Protein AF-0000000072504900 (afdb_homodimer)

Solvent-accessible surface area (backbone atoms only — not comparable to full-atom values): 38610 Å² total; per-residue (Å²): 131,76,78,66,96,76,49,62,53,54,71,61,48,70,47,67,57,83,75,46,72,56,57,65,60,51,54,52,48,52,53,46,45,54,50,41,50,53,52,52,51,51,34,51,51,48,50,54,35,51,73,72,65,48,88,69,55,71,67,52,52,57,51,36,75,34,42,69,60,53,48,52,48,42,51,49,48,53,49,50,49,54,50,49,52,52,51,50,53,51,47,51,50,49,50,51,53,27,38,68,48,37,58,59,51,51,45,50,50,38,17,48,51,42,13,50,42,50,44,50,34,51,51,46,57,52,43,66,37,67,73,46,39,49,25,25,51,69,38,36,80,47,25,50,64,43,59,65,68,58,52,50,54,57,54,68,47,43,51,37,54,54,68,78,62,72,76,32,45,35,59,66,56,46,49,52,53,27,43,55,18,15,47,46,47,38,31,22,75,65,45,29,87,49,69,65,37,80,90,80,55,42,24,9,36,56,52,36,51,52,51,49,48,60,67,69,22,50,46,50,65,79,37,68,55,75,61,76,72,74,82,78,70,80,81,69,74,70,72,72,70,82,69,65,87,74,79,76,86,81,85,81,85,77,75,88,77,70,82,77,86,78,82,81,88,81,88,80,85,77,83,90,82,88,79,92,77,92,79,86,91,82,84,64,98,76,81,88,91,79,93,78,88,79,85,82,85,87,87,82,78,85,80,86,80,78,87,85,88,82,77,93,72,94,72,137,130,77,73,62,102,74,47,63,52,52,70,60,48,68,45,68,58,82,76,45,71,55,57,65,60,51,53,52,47,51,53,47,47,53,51,42,50,53,51,52,51,52,33,51,50,47,50,52,34,51,76,72,64,47,88,69,54,71,69,53,52,58,52,36,74,35,41,69,60,53,48,53,48,41,52,48,48,51,49,50,51,54,50,50,50,53,51,48,52,51,48,51,51,49,49,52,53,28,39,70,49,37,58,59,52,51,45,51,51,37,17,49,52,42,14,51,42,49,44,51,34,52,50,44,57,51,42,67,36,68,73,46,39,49,24,26,51,71,37,37,83,46,23,51,64,43,59,64,68,57,52,51,54,57,55,67,47,42,50,38,55,52,67,78,61,73,75,34,45,35,59,66,56,46,50,51,52,28,43,55,19,16,47,46,47,38,32,23,77,66,45,28,88,49,70,65,37,80,90,80,55,43,24,9,36,55,51,36,51,52,50,48,48,60,66,71,24,51,47,50,64,79,36,68,54,74,62,76,72,74,82,78,69,80,81,72,77,73,75,78,75,81,62,85,87,81,85,90,84,86,86,89,82,89,91,85,86,69,89,84,84,91,80,86,85,87,82,87,86,82,92,84,90,89,76,94,74,90,85,84,91,83,85,63,98,76,87,89,94,80,92,78,90,79,88,81,83,81,76,86,74,88,83,86,82,80,85,82,82,73,85,75,82,82,81,126

Organism: Oesophagostomum dentatum (NCBI:txid61180)

Secondary structure (DSSP, 8-state):
----TT-HHHHHH--HHHH-TTHHHHHHHHHHHHHHHHHHHHHHHHHHHHHTTPPPPHHHHHHHTTHHHHHHHHHHHHHHHHHHHHHHHHHHHHHHHHHHHHHHHHHHHHHHHHHHHHHHHHHHHHHTSHHHHHHHHHT-TTPPP--HHHHHHHHHTHHHHS---TT---HHHHHHHHHHHHHHHHHHHTT-SSEEETTTTEEHHHHHHHHHHHHTSGGGGGS-----SSS-S-----------------------------------------------------------------------------------/----TT-HHHHHH--HHHH-TTHHHHHHHHHHHHHHHHHHHHHHHHHHHHHTTPPPPHHHHHHHTTHHHHHHHHHHHHHHHHHHHHHHHHHHHHHHHHHHHHHHHHHHHHHHHHHHHHHHHHHHHHHTSHHHHHHHHHT-TTPPP--HHHHHHHHHTHHHHS---TT---HHHHHHHHHHHHHHHHHHHTT-SSEEETTTTEEHHHHHHHHHHHHHSGGGTTS-----SSS-S-----------------------------------------------------------------------------------

Sequence (632 aa):
MKAAPGFLLGSLVESELLLNPYSGIETQLEKKESYMQSRVDKLHQYNEQAEAGVALTKSQDEARNKLDEVIKHQEYVKHLITMIHRDHLAYDKALKAADSILGSKLNAMKSKAISQSNVYSEILKQLAEPSSLQSFISGTNGAAKMNENELHAVLRLRWAFDPSSEGFSSLAELETRSAEAADVVTAILSEASTVVDKETGLQGKDVFALLESIKKSQFFMGGGFSCSSKSEESCTSTTADSANATESPVLSTVEESDRSYAEKPDSGPAIVNDSVDLSDHEELKSMGTTVGTDEVPSEKPTSASAPVTASESTDGMKAAPGFLLGSLVESELLLNPYSGIETQLEKKESYMQSRVDKLHQYNEQAEAGVALTKSQDEARNKLDEVIKHQEYVKHLITMIHRDHLAYDKALKAADSILGSKLNAMKSKAISQSNVYSEILKQLAEPSSLQSFISGTNGAAKMNENELHAVLRLRWAFDPSSEGFSSLAELETRSAEAADVVTAILSEASTVVDKETGLQGKDVFALLESIKKSQFFMGGGFSCSSKSEESCTSTTADSANATESPVLSTVEESDRSYAEKPDSGPAIVNDSVDLSDHEELKSMGTTVGTDEVPSEKPTSASAPVTASESTDG

InterPro domains:
  IPR041637 Caprin-1 dimerization domain [PF18293] (120-220)

Nearest PDB structures (foldseek):
  8k9c-assembly1_A  TM=7.870E-01  e=5.301E-05  Homo sapiens
  8k9c-assembly1_B  TM=6.295E-01  e=1.016E-05  Homo sapiens
  8k9c-assembly1_B  TM=6.312E-01  e=1.142E-05  Homo sapiens
  8k9c-assembly1_A  TM=7.644E-01  e=5.143E-05  Homo sapiens

Structure (mmCIF, N/CA/C/O backbone):
data_AF-0000000072504900-model_v1
#
loop_
_ent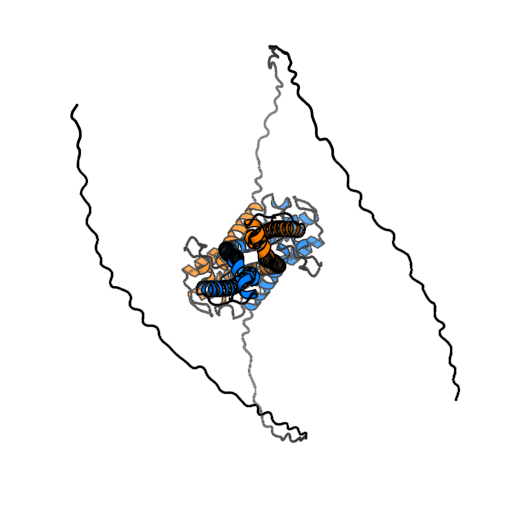ity.id
_entity.type
_entity.pdbx_description
1 polymer 'Caprin-1 dimerization domain-containing protein'
#
loop_
_atom_site.group_PDB
_atom_site.id
_atom_site.type_symbol
_atom_site.label_atom_id
_atom_site.label_alt_id
_atom_site.label_comp_id
_atom_site.label_asym_id
_atom_site.label_entity_id
_atom_site.label_seq_id
_atom_site.pdbx_PDB_ins_code
_atom_site.Cartn_x
_atom_site.Cartn_y
_atom_site.Cartn_z
_atom_site.occupancy
_atom_site.B_iso_or_equiv
_atom_site.auth_seq_id
_atom_site.auth_comp_id
_atom_site.auth_asym_id
_atom_site.auth_atom_id
_atom_site.pdbx_PDB_model_num
ATOM 1 N N . MET A 1 1 ? 12.07 -16.859 4.188 1 22.59 1 MET A N 1
ATOM 2 C CA . MET A 1 1 ? 12.805 -15.719 3.664 1 22.59 1 MET A CA 1
ATOM 3 C C . MET A 1 1 ? 12.195 -14.406 4.172 1 22.59 1 MET A C 1
ATOM 5 O O . MET A 1 1 ? 11.031 -14.117 3.904 1 22.59 1 MET A O 1
ATOM 9 N N . LYS A 1 2 ? 12.625 -13.953 5.266 1 34.81 2 LYS A N 1
ATOM 10 C CA . LYS A 1 2 ? 12.234 -12.719 5.949 1 34.81 2 LYS A CA 1
ATOM 11 C C . LYS A 1 2 ? 12.242 -11.531 4.988 1 34.81 2 LYS A C 1
ATOM 13 O O . LYS A 1 2 ? 13.062 -11.469 4.074 1 34.81 2 LYS A O 1
ATOM 18 N N . ALA A 1 3 ? 11.102 -10.992 4.77 1 39.75 3 ALA A N 1
ATOM 19 C CA . ALA A 1 3 ? 11.016 -9.789 3.945 1 39.75 3 ALA A CA 1
ATOM 20 C C . ALA A 1 3 ? 12.219 -8.883 4.176 1 39.75 3 ALA A C 1
ATOM 22 O O . ALA A 1 3 ? 12.648 -8.695 5.312 1 39.75 3 ALA A O 1
ATOM 23 N N . ALA A 1 4 ? 13.133 -8.695 3.219 1 42.75 4 ALA A N 1
ATOM 24 C CA . ALA A 1 4 ? 14.297 -7.82 3.301 1 42.75 4 ALA A CA 1
ATOM 25 C C . ALA A 1 4 ? 13.953 -6.523 4.027 1 42.75 4 ALA A C 1
ATOM 27 O O . ALA A 1 4 ? 12.844 -6.004 3.895 1 42.75 4 ALA A O 1
ATOM 28 N N . PRO A 1 5 ? 14.664 -6.031 4.867 1 47.31 5 PRO A N 1
ATOM 29 C CA . PRO A 1 5 ? 14.703 -4.719 5.52 1 47.31 5 PRO A CA 1
ATOM 30 C C . PRO A 1 5 ? 14.703 -3.564 4.523 1 47.31 5 PRO A C 1
ATOM 32 O O . PRO A 1 5 ? 15.562 -3.502 3.641 1 47.31 5 PRO A O 1
ATOM 35 N N . GLY A 1 6 ? 13.492 -3.271 3.719 1 61.22 6 GLY A N 1
ATOM 36 C CA . GLY A 1 6 ? 13.422 -2.072 2.9 1 61.22 6 GLY A CA 1
ATOM 37 C C . GLY A 1 6 ? 12.227 -2.062 1.962 1 61.22 6 GLY A C 1
ATOM 38 O O . GLY A 1 6 ? 12.016 -1.093 1.231 1 61.22 6 GLY A O 1
ATOM 39 N N . PHE A 1 7 ? 11.562 -3.156 1.865 1 81.94 7 PHE A N 1
ATOM 40 C CA . PHE A 1 7 ? 10.453 -3.225 0.918 1 81.94 7 PHE A CA 1
ATOM 41 C C . PHE A 1 7 ? 9.188 -2.635 1.524 1 81.94 7 PHE A C 1
ATOM 43 O O . PHE A 1 7 ? 8.547 -3.262 2.369 1 81.94 7 PHE A O 1
ATOM 50 N N . LEU A 1 8 ? 8.906 -1.409 1.202 1 90.56 8 LEU A N 1
ATOM 51 C CA . LEU A 1 8 ? 7.75 -0.69 1.72 1 90.56 8 LEU A CA 1
ATOM 52 C C . LEU A 1 8 ? 6.477 -1.509 1.538 1 90.56 8 LEU A C 1
ATOM 54 O O . LEU A 1 8 ? 5.637 -1.568 2.439 1 90.56 8 LEU A O 1
ATOM 58 N N . LEU A 1 9 ? 6.355 -2.162 0.43 1 92.19 9 LEU A N 1
ATOM 59 C CA . LEU A 1 9 ? 5.164 -2.955 0.153 1 92.19 9 LEU A CA 1
ATOM 60 C C . LEU A 1 9 ? 5.055 -4.129 1.12 1 92.19 9 LEU A C 1
ATOM 62 O O . LEU A 1 9 ? 3.959 -4.469 1.57 1 92.19 9 LEU A O 1
ATOM 66 N N . GLY A 1 10 ? 6.148 -4.785 1.406 1 91.31 10 GLY A N 1
ATOM 67 C CA . GLY A 1 10 ? 6.164 -5.875 2.369 1 91.31 10 GLY A CA 1
ATOM 68 C C . GLY A 1 10 ? 5.676 -5.465 3.744 1 91.31 10 GLY A C 1
ATOM 69 O O . GLY A 1 10 ? 4.941 -6.207 4.398 1 91.31 10 GLY A O 1
ATOM 70 N N . SER A 1 11 ? 6.043 -4.234 4.109 1 90.44 11 SER A N 1
ATOM 71 C CA . SER A 1 11 ? 5.633 -3.719 5.414 1 90.44 11 SER A CA 1
ATOM 72 C C . SER A 1 11 ? 4.148 -3.363 5.426 1 90.44 11 SER A C 1
ATOM 74 O O . SER A 1 11 ? 3.504 -3.41 6.477 1 90.44 11 SER A O 1
ATOM 76 N N . LEU A 1 12 ? 3.643 -3.027 4.316 1 91.88 12 LEU A N 1
ATOM 77 C CA . LEU A 1 12 ? 2.244 -2.625 4.223 1 91.88 12 LEU A CA 1
ATOM 78 C C . LEU A 1 12 ? 1.329 -3.844 4.176 1 91.88 12 LEU A C 1
ATOM 80 O O . LEU A 1 12 ? 0.267 -3.852 4.801 1 91.88 12 LEU A O 1
ATOM 84 N N . VAL A 1 13 ? 1.723 -4.891 3.498 1 91.06 13 VAL A N 1
ATOM 85 C CA . VAL A 1 13 ? 0.833 -6.027 3.295 1 91.06 13 VAL A CA 1
ATOM 86 C C . VAL A 1 13 ? 1.085 -7.078 4.375 1 91.06 13 VAL A C 1
ATOM 88 O O . VAL A 1 13 ? 0.158 -7.77 4.805 1 91.06 13 VAL A O 1
ATOM 91 N N . GLU A 1 14 ? 2.322 -7.273 4.828 1 88.31 14 GLU A N 1
ATOM 92 C CA . GLU A 1 14 ? 2.703 -8.172 5.918 1 88.31 14 GLU A CA 1
ATOM 93 C C . GLU A 1 14 ? 2.223 -9.594 5.652 1 88.31 14 GLU A C 1
ATOM 95 O O . GLU A 1 14 ? 1.579 -10.211 6.504 1 88.31 14 GLU A O 1
ATOM 100 N N . SER A 1 15 ? 2.365 -10.133 4.5 1 91.69 15 SER A N 1
ATOM 101 C CA . SER A 1 15 ? 1.992 -11.492 4.105 1 91.69 15 SER A CA 1
ATOM 102 C C . SER A 1 15 ? 3.074 -12.133 3.244 1 91.69 15 SER A C 1
ATOM 104 O O . SER A 1 15 ? 3.373 -11.648 2.15 1 91.69 15 SER A O 1
ATOM 106 N N . GLU A 1 16 ? 3.465 -13.234 3.703 1 91.31 16 GLU A N 1
ATOM 107 C CA . GLU A 1 16 ? 4.488 -13.961 2.955 1 91.31 16 GLU A CA 1
ATOM 108 C C . GLU A 1 16 ? 3.926 -14.531 1.657 1 91.31 16 GLU A C 1
ATOM 110 O O . GLU A 1 16 ? 4.625 -14.594 0.645 1 91.31 16 GLU A O 1
ATOM 115 N N . LEU A 1 17 ? 2.74 -14.984 1.707 1 95.12 17 LEU A N 1
ATOM 116 C CA . LEU A 1 17 ? 2.094 -15.57 0.537 1 95.12 17 LEU A CA 1
ATOM 117 C C . LEU A 1 17 ? 1.984 -14.555 -0.591 1 95.12 17 LEU A C 1
ATOM 119 O O . LEU A 1 17 ? 2.174 -14.891 -1.762 1 95.12 17 LEU A O 1
ATOM 123 N N . LEU A 1 18 ? 1.702 -13.305 -0.212 1 95.31 18 LEU A N 1
ATOM 124 C CA . LEU A 1 18 ? 1.556 -12.266 -1.221 1 95.31 18 LEU A CA 1
ATOM 125 C C . LEU A 1 18 ? 2.906 -11.906 -1.831 1 95.31 18 LEU A C 1
ATOM 127 O O . LEU A 1 18 ? 2.973 -11.438 -2.969 1 95.31 18 LEU A O 1
ATOM 131 N N . LEU A 1 19 ? 3.941 -12.164 -1.032 1 94.62 19 LEU A N 1
ATOM 132 C CA . LEU A 1 19 ? 5.277 -11.82 -1.508 1 94.62 19 LEU A CA 1
ATOM 133 C C . LEU A 1 19 ? 5.883 -12.961 -2.314 1 94.62 19 LEU A C 1
ATOM 135 O O . LEU A 1 19 ? 6.777 -12.742 -3.133 1 94.62 19 LEU A O 1
ATOM 139 N N . ASN A 1 20 ? 5.379 -14.18 -2.027 1 95.44 20 ASN A N 1
ATOM 140 C CA . ASN A 1 20 ? 5.918 -15.359 -2.703 1 95.44 20 ASN A CA 1
ATOM 141 C C . ASN A 1 20 ? 4.824 -16.375 -3.018 1 95.44 20 ASN A C 1
ATOM 143 O O . ASN A 1 20 ? 4.84 -17.484 -2.5 1 95.44 20 ASN A O 1
ATOM 147 N N . PRO A 1 21 ? 4.059 -16.094 -4.059 1 97.25 21 PRO A N 1
ATOM 148 C CA . PRO A 1 21 ? 2.9 -16.953 -4.328 1 97.25 21 PRO A CA 1
ATOM 149 C C . PRO A 1 21 ? 3.289 -18.281 -4.984 1 97.25 21 PRO A C 1
ATOM 151 O O . PRO A 1 21 ? 2.518 -19.234 -4.941 1 97.25 21 PRO A O 1
ATOM 154 N N . TYR A 1 22 ? 4.441 -18.375 -5.508 1 97.69 22 TYR A N 1
ATOM 155 C CA . TYR A 1 22 ? 4.785 -19.531 -6.332 1 97.69 22 TYR A CA 1
ATOM 156 C C . TYR A 1 22 ? 5.539 -20.578 -5.52 1 97.69 22 TYR A C 1
ATOM 158 O O . TYR A 1 22 ? 5.859 -21.656 -6.023 1 97.69 22 TYR A O 1
ATOM 166 N N . SER A 1 23 ? 5.805 -20.328 -4.293 1 96.19 23 SER A N 1
ATOM 167 C CA . SER A 1 23 ? 6.629 -21.219 -3.48 1 96.19 23 SER A CA 1
ATOM 168 C C . SER A 1 23 ? 6.027 -22.609 -3.412 1 96.19 23 SER A C 1
ATOM 170 O O . SER A 1 23 ? 6.746 -23.609 -3.514 1 96.19 23 SER A O 1
ATOM 172 N N . GLY A 1 24 ? 4.734 -22.75 -3.287 1 96.06 24 GLY A N 1
ATOM 173 C CA . GLY A 1 24 ? 4.078 -24.047 -3.178 1 96.06 24 GLY A CA 1
ATOM 174 C C . GLY A 1 24 ? 4.203 -24.891 -4.434 1 96.06 24 GLY A C 1
ATOM 175 O O . GLY A 1 24 ? 4.629 -26.031 -4.375 1 96.06 24 GLY A O 1
ATOM 176 N N . ILE A 1 25 ? 3.873 -24.312 -5.543 1 98.19 25 ILE A N 1
ATOM 177 C CA . ILE A 1 25 ? 3.891 -25.062 -6.805 1 98.19 25 ILE A CA 1
ATOM 178 C C . ILE A 1 25 ? 5.328 -25.391 -7.18 1 98.19 25 ILE A C 1
ATOM 180 O O . ILE A 1 25 ? 5.594 -26.453 -7.762 1 98.19 25 ILE A O 1
ATOM 184 N N . GLU A 1 26 ? 6.25 -24.516 -6.887 1 98.19 26 GLU A N 1
ATOM 185 C CA . GLU A 1 26 ? 7.652 -24.766 -7.184 1 98.19 26 GLU A CA 1
ATOM 186 C C . GLU A 1 26 ? 8.164 -26 -6.43 1 98.19 26 GLU A C 1
ATOM 188 O O . GLU A 1 26 ? 8.82 -26.859 -7.008 1 98.19 26 GLU A O 1
ATOM 193 N N . THR A 1 27 ? 7.863 -26.062 -5.188 1 98.06 27 THR A N 1
ATOM 194 C CA . THR A 1 27 ? 8.273 -27.203 -4.375 1 98.06 27 THR A CA 1
ATOM 195 C C . THR A 1 27 ? 7.656 -28.5 -4.898 1 98.06 27 THR A C 1
ATOM 197 O O . THR A 1 27 ? 8.336 -29.516 -4.996 1 98.06 27 THR A O 1
ATOM 200 N N . GLN A 1 28 ? 6.387 -28.422 -5.262 1 98.25 28 GLN A N 1
ATOM 201 C CA . GLN A 1 28 ? 5.672 -29.594 -5.766 1 98.25 28 GLN A CA 1
ATOM 202 C C . GLN A 1 28 ? 6.285 -30.094 -7.074 1 98.25 28 GLN A C 1
ATOM 204 O O . GLN A 1 28 ? 6.484 -31.297 -7.254 1 98.25 28 GLN A O 1
ATOM 209 N N . LEU A 1 29 ? 6.535 -29.203 -7.945 1 98.75 29 LEU A N 1
ATOM 210 C CA . LEU A 1 29 ? 7.07 -29.578 -9.25 1 98.75 29 LEU A CA 1
ATOM 211 C C . LEU A 1 29 ? 8.484 -30.125 -9.117 1 98.75 29 LEU A C 1
ATOM 213 O O . LEU A 1 29 ? 8.867 -31.062 -9.836 1 98.75 29 LEU A O 1
ATOM 217 N N . GLU A 1 30 ? 9.227 -29.547 -8.203 1 98.31 30 GLU A N 1
ATOM 218 C CA . GLU A 1 30 ? 10.578 -30.047 -7.98 1 98.31 30 GLU A CA 1
ATOM 219 C C . GLU A 1 30 ? 10.562 -31.484 -7.453 1 98.31 30 GLU A C 1
ATOM 221 O O . GLU A 1 30 ? 11.352 -32.312 -7.887 1 98.31 30 GLU A O 1
ATOM 226 N N . LYS A 1 31 ? 9.727 -31.734 -6.555 1 98.44 31 LYS A N 1
ATOM 227 C CA . LYS A 1 31 ? 9.57 -33.094 -6.035 1 98.44 31 LYS A CA 1
ATOM 228 C C . LYS A 1 31 ? 9.164 -34.062 -7.141 1 98.44 31 LYS A C 1
ATOM 230 O O . LYS A 1 31 ? 9.703 -35.156 -7.234 1 98.44 31 LYS A O 1
ATOM 235 N N . LYS A 1 32 ? 8.203 -33.625 -7.949 1 98.69 32 LYS A N 1
ATOM 236 C CA . LYS A 1 32 ? 7.742 -34.469 -9.039 1 98.69 32 LYS A CA 1
ATOM 237 C C . LYS A 1 32 ? 8.859 -34.719 -10.047 1 98.69 32 LYS A C 1
ATOM 239 O O . LYS A 1 32 ? 8.977 -35.844 -10.578 1 98.69 32 LYS A O 1
ATOM 244 N N . GLU A 1 33 ? 9.547 -33.688 -10.375 1 98.56 33 GLU A N 1
ATOM 245 C CA . GLU A 1 33 ? 10.648 -33.844 -11.32 1 98.56 33 GLU A CA 1
ATOM 246 C C . GLU A 1 33 ? 11.648 -34.906 -10.828 1 98.56 33 GLU A C 1
ATOM 248 O O . GLU A 1 33 ? 12.109 -35.719 -11.609 1 98.56 33 GLU A O 1
ATOM 253 N N . SER A 1 34 ? 12.039 -34.812 -9.562 1 98.5 34 SER A N 1
ATOM 254 C CA . SER A 1 34 ? 12.961 -35.781 -8.977 1 98.5 34 SER A CA 1
ATOM 255 C C . SER A 1 34 ? 12.406 -37.188 -9.055 1 98.5 34 SER A C 1
ATOM 257 O O . SER A 1 34 ? 13.125 -38.125 -9.398 1 98.5 34 SER A O 1
ATOM 259 N N . TYR A 1 35 ? 11.141 -37.312 -8.75 1 98.31 35 TYR A N 1
ATOM 260 C CA . TYR A 1 35 ? 10.484 -38.594 -8.82 1 98.31 35 TYR A CA 1
ATOM 261 C C . TYR A 1 35 ? 10.5 -39.156 -10.242 1 98.31 35 TYR A C 1
ATOM 263 O O . TYR A 1 35 ? 10.828 -40.312 -10.461 1 98.31 35 TYR A O 1
ATOM 271 N N . MET A 1 36 ? 10.148 -38.281 -11.211 1 98.19 36 MET A N 1
ATOM 272 C CA . MET A 1 36 ? 10.086 -38.688 -12.602 1 98.19 36 MET A CA 1
ATOM 273 C C . MET A 1 36 ? 11.469 -39.094 -13.117 1 98.19 36 MET A C 1
ATOM 275 O O . MET A 1 36 ? 11.594 -40.031 -13.914 1 98.19 36 MET A O 1
ATOM 279 N N . GLN A 1 37 ? 12.445 -38.344 -12.648 1 98.38 37 GLN A N 1
ATOM 280 C CA . GLN A 1 37 ? 13.805 -38.688 -13.047 1 98.38 37 GLN A CA 1
ATOM 281 C C . GLN A 1 37 ? 14.188 -40.062 -12.555 1 98.38 37 GLN A C 1
ATOM 283 O O . GLN A 1 37 ? 14.766 -40.875 -13.312 1 98.38 37 GLN A O 1
ATOM 288 N N . SER A 1 38 ? 13.883 -40.344 -11.297 1 98.38 38 SER A N 1
ATOM 289 C CA . SER A 1 38 ? 14.172 -41.656 -10.742 1 98.38 38 SER A CA 1
ATOM 290 C C . SER A 1 38 ? 13.438 -42.75 -11.508 1 98.38 38 SER A C 1
ATOM 292 O O . SER A 1 38 ? 14 -43.812 -11.758 1 98.38 38 SER A O 1
ATOM 294 N N . ARG A 1 39 ? 12.203 -42.469 -11.82 1 97.88 39 ARG A N 1
ATOM 295 C CA . ARG A 1 39 ? 11.398 -43.438 -12.562 1 97.88 39 ARG A CA 1
ATOM 296 C C . ARG A 1 39 ? 11.984 -43.688 -13.945 1 97.88 39 ARG A C 1
ATOM 298 O O . ARG A 1 39 ? 12.078 -44.844 -14.391 1 97.88 39 ARG A O 1
ATOM 305 N N . VAL A 1 40 ? 12.312 -42.656 -14.672 1 98.38 40 VAL A N 1
ATOM 306 C CA . VAL A 1 40 ? 12.898 -42.781 -16 1 98.38 40 VAL A CA 1
ATOM 307 C C . VAL A 1 40 ? 14.203 -43.562 -15.93 1 98.38 40 VAL A C 1
ATOM 309 O O . VAL A 1 40 ? 14.453 -44.438 -16.766 1 98.38 40 VAL A O 1
ATOM 312 N N . ASP A 1 41 ? 15.039 -43.344 -14.977 1 98.31 41 ASP A N 1
ATOM 313 C CA . ASP A 1 41 ? 16.312 -44.062 -14.797 1 98.31 41 ASP A CA 1
ATOM 314 C C . ASP A 1 41 ? 16.094 -45.562 -14.594 1 98.31 41 ASP A C 1
ATOM 316 O O . ASP A 1 41 ? 16.812 -46.375 -15.156 1 98.31 41 ASP A O 1
ATOM 320 N N . LYS A 1 42 ? 15.125 -45.812 -13.781 1 97.94 42 LYS A N 1
ATOM 321 C CA . LYS A 1 42 ? 14.812 -47.219 -13.516 1 97.94 42 LYS A CA 1
ATOM 322 C C . LYS A 1 42 ? 14.375 -47.938 -14.789 1 97.94 42 LYS A C 1
ATOM 324 O O . LYS A 1 42 ? 14.789 -49.062 -15.047 1 97.94 42 LYS A O 1
ATOM 329 N N . LEU A 1 43 ? 13.523 -47.312 -15.57 1 97.81 43 LEU A N 1
ATOM 330 C CA . LEU A 1 43 ? 13.031 -47.906 -16.812 1 97.81 43 LEU A CA 1
ATOM 331 C C . LEU A 1 43 ? 14.156 -48.031 -17.828 1 97.81 43 LEU A C 1
ATOM 333 O O . LEU A 1 43 ? 14.203 -49 -18.594 1 97.81 43 LEU A O 1
ATOM 337 N N . HIS A 1 44 ? 15.094 -47.094 -17.891 1 97.56 44 HIS A N 1
ATOM 338 C CA . HIS A 1 44 ? 16.281 -47.219 -18.719 1 97.56 44 HIS A CA 1
ATOM 339 C C . HIS A 1 44 ? 17.141 -48.406 -18.312 1 97.56 44 HIS A C 1
ATOM 341 O O . HIS A 1 44 ? 17.719 -49.094 -19.156 1 97.56 44 HIS A O 1
ATOM 347 N N . GLN A 1 45 ? 17.234 -48.625 -17.031 1 97.12 45 GLN A N 1
ATOM 348 C CA . GLN A 1 45 ? 17.969 -49.75 -16.516 1 97.12 45 GLN A CA 1
ATOM 349 C C . GLN A 1 45 ? 17.359 -51.062 -17 1 97.12 45 GLN A C 1
ATOM 351 O O . GLN A 1 45 ? 18.078 -52 -17.391 1 97.12 45 GLN A O 1
ATOM 356 N N . TYR A 1 46 ? 16.016 -51.094 -16.969 1 97.5 46 TYR A N 1
ATOM 357 C CA . TYR A 1 46 ? 15.328 -52.281 -17.484 1 97.5 46 TYR A CA 1
ATOM 358 C C . TYR A 1 46 ? 15.641 -52.5 -18.969 1 97.5 46 TYR A C 1
ATOM 360 O O . TYR A 1 46 ? 15.844 -53.625 -19.406 1 97.5 46 TYR A O 1
ATOM 368 N N . ASN A 1 47 ? 15.625 -51.469 -19.734 1 96.06 47 ASN A N 1
ATOM 369 C CA . ASN A 1 47 ? 15.953 -51.531 -21.156 1 96.06 47 ASN A CA 1
ATOM 370 C C . ASN A 1 47 ? 17.375 -52.062 -21.375 1 96.06 47 ASN A C 1
ATOM 372 O O . ASN A 1 47 ? 17.594 -52.875 -22.266 1 96.06 47 ASN A O 1
ATOM 376 N N . GLU A 1 48 ? 18.297 -51.625 -20.594 1 96.25 48 GLU A N 1
ATOM 377 C CA . GLU A 1 48 ? 19.672 -52.062 -20.688 1 96.25 48 GLU A CA 1
ATOM 378 C C . GLU A 1 48 ? 19.797 -53.562 -20.344 1 96.25 48 GLU A C 1
ATOM 380 O O . GLU A 1 48 ? 20.547 -54.281 -21 1 96.25 48 GLU A O 1
ATOM 385 N N . GLN A 1 49 ? 19.047 -53.969 -19.391 1 96.69 49 GLN A N 1
ATOM 386 C CA . GLN A 1 49 ? 19.047 -55.375 -18.984 1 96.69 49 GLN A CA 1
ATOM 387 C C . GLN A 1 49 ? 18.453 -56.281 -20.062 1 96.69 49 GLN A C 1
ATOM 389 O O . GLN A 1 49 ? 19.016 -57.344 -20.375 1 96.69 49 GLN A O 1
ATOM 394 N N . ALA A 1 50 ? 17.375 -55.812 -20.609 1 95.06 50 ALA A N 1
ATOM 395 C CA . ALA A 1 50 ? 16.75 -56.594 -21.688 1 95.06 50 ALA A CA 1
ATOM 396 C C . ALA A 1 50 ? 17.672 -56.719 -22.891 1 95.06 50 ALA A C 1
ATOM 398 O O . ALA A 1 50 ? 17.75 -57.75 -23.516 1 95.06 50 ALA A O 1
ATOM 399 N N . GLU A 1 51 ? 18.375 -55.625 -23.234 1 95 51 GLU A N 1
ATOM 400 C CA . GLU A 1 51 ? 19.297 -55.594 -24.359 1 95 51 GLU A CA 1
ATOM 401 C C . GLU A 1 51 ? 20.516 -56.5 -24.078 1 95 51 GLU A C 1
ATOM 403 O O . GLU A 1 51 ? 21.094 -57.062 -25.016 1 95 51 GLU A O 1
ATOM 408 N N . ALA A 1 52 ? 20.875 -56.688 -22.844 1 95.44 52 ALA A N 1
ATOM 409 C CA . ALA A 1 52 ? 22 -57.5 -22.438 1 95.44 52 ALA A CA 1
ATOM 410 C C . ALA A 1 52 ? 21.609 -58.969 -22.344 1 95.44 52 ALA A C 1
ATOM 412 O O . ALA A 1 52 ? 22.438 -59.844 -22.078 1 95.44 52 ALA A O 1
ATOM 413 N N . GLY A 1 53 ? 20.281 -59.219 -22.422 1 95.12 53 GLY A N 1
ATOM 414 C CA . GLY A 1 53 ? 19.812 -60.562 -22.438 1 95.12 53 GLY A CA 1
ATOM 415 C C . GLY A 1 53 ? 19.375 -61.062 -21.078 1 95.12 53 GLY A C 1
ATOM 416 O O . GLY A 1 53 ? 19.141 -62.281 -20.891 1 95.12 53 GLY A O 1
ATOM 417 N N . VAL A 1 54 ? 19.406 -60.156 -20.141 1 95.56 54 VAL A N 1
ATOM 418 C CA . VAL A 1 54 ? 18.938 -60.531 -18.797 1 95.56 54 VAL A CA 1
ATOM 419 C C . VAL A 1 54 ? 17.422 -60.688 -18.812 1 95.56 54 VAL A C 1
ATOM 421 O O . VAL A 1 54 ? 16.703 -59.844 -19.375 1 95.56 54 VAL A O 1
ATOM 424 N N . ALA A 1 55 ? 16.906 -61.781 -18.266 1 94.38 55 ALA A N 1
ATOM 425 C CA . ALA A 1 55 ? 15.469 -62.031 -18.234 1 94.38 55 ALA A CA 1
ATOM 426 C C . ALA A 1 55 ? 14.773 -61.062 -17.266 1 94.38 55 ALA A C 1
ATOM 428 O O . ALA A 1 55 ? 15.148 -60.969 -16.094 1 94.38 55 ALA A O 1
ATOM 429 N N . LEU A 1 56 ? 13.75 -60.344 -17.672 1 96.06 56 LEU A N 1
ATOM 430 C CA . LEU A 1 56 ? 12.945 -59.438 -16.859 1 96.06 56 LEU A CA 1
ATOM 431 C C . LEU A 1 56 ? 11.609 -60.062 -16.484 1 96.06 56 LEU A C 1
ATOM 433 O O . LEU A 1 56 ? 11.148 -61 -17.172 1 96.06 56 LEU A O 1
ATOM 437 N N . THR A 1 57 ? 11.195 -59.656 -15.289 1 96.12 57 THR A N 1
ATOM 438 C CA . THR A 1 57 ? 9.836 -60.094 -14.961 1 96.12 57 THR A CA 1
ATOM 439 C C . THR A 1 57 ? 8.828 -59.5 -15.938 1 96.12 57 THR A C 1
ATOM 441 O O . THR A 1 57 ? 9.141 -58.531 -16.656 1 96.12 57 THR A O 1
ATOM 444 N N . LYS A 1 58 ? 7.641 -60.031 -15.984 1 94.69 58 LYS A N 1
ATOM 445 C CA . LYS A 1 58 ? 6.582 -59.562 -16.859 1 94.69 58 LYS A CA 1
ATOM 446 C C . LYS A 1 58 ? 6.262 -58.094 -16.562 1 94.69 58 LYS A C 1
ATOM 448 O O . LYS A 1 58 ? 6.062 -57.281 -17.484 1 94.69 58 LYS A O 1
ATOM 453 N N . SER A 1 59 ? 6.25 -57.812 -15.312 1 94.62 59 SER A N 1
ATOM 454 C CA . SER A 1 59 ? 5.934 -56.438 -14.891 1 94.62 59 SER A CA 1
ATOM 455 C C . SER A 1 59 ? 7.008 -55.469 -15.344 1 94.62 59 SER A C 1
ATOM 457 O O . SER A 1 59 ? 6.695 -54.344 -15.766 1 94.62 59 SER A O 1
ATOM 459 N N . GLN A 1 60 ? 8.211 -55.844 -15.32 1 95.88 60 GLN A N 1
ATOM 460 C CA . GLN A 1 60 ? 9.32 -55 -15.734 1 95.88 60 GLN A CA 1
ATOM 461 C C . GLN A 1 60 ? 9.297 -54.75 -17.234 1 95.88 60 GLN A C 1
ATOM 463 O O . GLN A 1 60 ? 9.555 -53.625 -17.703 1 95.88 60 GLN A O 1
ATOM 468 N N . ASP A 1 61 ? 8.922 -55.75 -17.906 1 94.44 61 ASP A N 1
ATOM 469 C CA . ASP A 1 61 ? 8.875 -55.688 -19.375 1 94.44 61 ASP A CA 1
ATOM 470 C C . ASP A 1 61 ? 7.73 -54.781 -19.828 1 94.44 61 ASP A C 1
ATOM 472 O O . ASP A 1 61 ? 7.891 -53.969 -20.75 1 94.44 61 ASP A O 1
ATOM 476 N N . GLU A 1 62 ? 6.652 -54.906 -19.125 1 92.75 62 GLU A N 1
ATOM 477 C CA . GLU A 1 62 ? 5.52 -54.031 -19.422 1 92.75 62 GLU A CA 1
ATOM 478 C C . GLU A 1 62 ? 5.852 -52.562 -19.109 1 92.75 62 GLU A C 1
ATOM 480 O O . GLU A 1 62 ? 5.473 -51.688 -19.875 1 92.75 62 GLU A O 1
ATOM 485 N N . ALA A 1 63 ? 6.535 -52.375 -18.078 1 95.38 63 ALA A N 1
ATOM 486 C CA . ALA A 1 63 ? 6.895 -51 -17.656 1 95.38 63 ALA A CA 1
ATOM 487 C C . ALA A 1 63 ? 7.855 -50.344 -18.641 1 95.38 63 ALA A C 1
ATOM 489 O O . ALA A 1 63 ? 7.691 -49.188 -18.984 1 95.38 63 ALA A O 1
ATOM 490 N N . ARG A 1 64 ? 8.836 -51.062 -19.047 1 95 64 ARG A N 1
ATOM 491 C CA . ARG A 1 64 ? 9.836 -50.469 -19.922 1 95 64 ARG A CA 1
ATOM 492 C C . ARG A 1 64 ? 9.227 -50.062 -21.266 1 95 64 ARG A C 1
ATOM 494 O O . ARG A 1 64 ? 9.664 -49.125 -21.906 1 95 64 ARG A O 1
ATOM 501 N N . ASN A 1 65 ? 8.203 -50.812 -21.719 1 93.38 65 ASN A N 1
ATOM 502 C CA . ASN A 1 65 ? 7.539 -50.531 -22.984 1 93.38 65 ASN A CA 1
ATOM 503 C C . ASN A 1 65 ? 6.773 -49.219 -22.906 1 93.38 65 ASN A C 1
ATOM 505 O O . ASN A 1 65 ? 6.383 -48.656 -23.938 1 93.38 65 ASN A O 1
ATOM 509 N N . LYS A 1 66 ? 6.621 -48.656 -21.719 1 96.19 66 LYS A N 1
ATOM 510 C CA . LYS A 1 66 ? 5.875 -47.438 -21.531 1 96.19 66 LYS A CA 1
ATOM 511 C C . LYS A 1 66 ? 6.816 -46.25 -21.281 1 96.19 66 LYS A C 1
ATOM 513 O O . LYS A 1 66 ? 6.375 -45.156 -20.953 1 96.19 66 LYS A O 1
ATOM 518 N N . LEU A 1 67 ? 8.086 -46.469 -21.453 1 96.75 67 LEU A N 1
ATOM 519 C CA . LEU A 1 67 ? 9.117 -45.469 -21.172 1 96.75 67 LEU A CA 1
ATOM 520 C C . LEU A 1 67 ? 8.852 -44.188 -21.922 1 96.75 67 LEU A C 1
ATOM 522 O O . LEU A 1 67 ? 9.016 -43.094 -21.359 1 96.75 67 LEU A O 1
ATOM 526 N N . ASP A 1 68 ? 8.5 -44.281 -23.141 1 96.12 68 ASP A N 1
ATOM 527 C CA . ASP A 1 68 ? 8.273 -43.094 -23.938 1 96.12 68 ASP A CA 1
ATOM 528 C C . ASP A 1 68 ? 7.195 -42.219 -23.328 1 96.12 68 ASP A C 1
ATOM 530 O O . ASP A 1 68 ? 7.316 -41 -23.312 1 96.12 68 ASP A O 1
ATOM 534 N N . GLU A 1 69 ? 6.109 -42.812 -22.797 1 97.12 69 GLU A N 1
ATOM 535 C CA . GLU A 1 69 ? 5.051 -42.031 -22.156 1 97.12 69 GLU A CA 1
ATOM 536 C C . GLU A 1 69 ? 5.543 -41.375 -20.859 1 97.12 69 GLU A C 1
ATOM 538 O O . GLU A 1 69 ? 5.137 -40.281 -20.516 1 97.12 69 GLU A O 1
ATOM 543 N N . VAL A 1 70 ? 6.316 -42.094 -20.141 1 98 70 VAL A N 1
ATOM 544 C CA . VAL A 1 70 ? 6.883 -41.562 -18.906 1 98 70 VAL A CA 1
ATOM 545 C C . VAL A 1 70 ? 7.777 -40.375 -19.203 1 98 70 VAL A C 1
ATOM 547 O O . VAL A 1 70 ? 7.773 -39.375 -18.469 1 98 70 VAL A O 1
ATOM 550 N N . ILE A 1 71 ? 8.5 -40.438 -20.312 1 98.19 71 ILE A N 1
ATOM 551 C CA . ILE A 1 71 ? 9.375 -39.375 -20.719 1 98.19 71 ILE A CA 1
ATOM 552 C C . ILE A 1 71 ? 8.539 -38.156 -21.109 1 98.19 71 ILE A C 1
ATOM 554 O O . ILE A 1 71 ? 8.891 -37 -20.797 1 98.19 71 ILE A O 1
ATOM 558 N N . LYS A 1 72 ? 7.418 -38.375 -21.766 1 97.56 72 LYS A N 1
ATOM 559 C CA . LYS A 1 72 ? 6.516 -37.25 -22.078 1 97.56 72 LYS A CA 1
ATOM 560 C C . LYS A 1 72 ? 6.035 -36.562 -20.812 1 97.56 72 LYS A C 1
ATOM 562 O O . LYS A 1 72 ? 5.941 -35.344 -20.781 1 97.56 72 LYS A O 1
ATOM 567 N N . HIS A 1 73 ? 5.695 -37.406 -19.844 1 98.19 73 HIS A N 1
ATOM 568 C CA . HIS A 1 73 ? 5.266 -36.844 -18.562 1 98.19 73 HIS A CA 1
ATOM 569 C C . HIS A 1 73 ? 6.371 -36.031 -17.906 1 98.19 73 HIS A C 1
ATOM 571 O O . HIS A 1 73 ? 6.129 -34.938 -17.422 1 98.19 73 HIS A O 1
ATOM 577 N N . GLN A 1 74 ? 7.543 -36.562 -17.922 1 98.5 74 GLN A N 1
ATOM 578 C CA . GLN A 1 74 ? 8.695 -35.844 -17.359 1 98.5 74 GLN A CA 1
ATOM 579 C C . GLN A 1 74 ? 8.945 -34.531 -18.078 1 98.5 74 GLN A C 1
ATOM 581 O O . GLN A 1 74 ? 9.211 -33.531 -17.438 1 98.5 74 GLN A O 1
ATOM 586 N N . GLU A 1 75 ? 8.891 -34.562 -19.375 1 98.5 75 GLU A N 1
ATOM 587 C CA . GLU A 1 75 ? 9.109 -33.344 -20.172 1 98.5 75 GLU A CA 1
ATOM 588 C C . GLU A 1 75 ? 8.07 -32.281 -19.859 1 98.5 75 GLU A C 1
ATOM 590 O O . GLU A 1 75 ? 8.375 -31.094 -19.844 1 98.5 75 GLU A O 1
ATOM 595 N N . TYR A 1 76 ? 6.906 -32.75 -19.625 1 98.62 76 TYR A N 1
ATOM 596 C CA . TYR A 1 76 ? 5.863 -31.781 -19.266 1 98.62 76 TYR A CA 1
ATOM 597 C C . TYR A 1 76 ? 6.145 -31.156 -17.922 1 98.62 76 TYR A C 1
ATOM 599 O O . TYR A 1 76 ? 5.926 -29.953 -17.719 1 98.62 76 TYR A O 1
ATOM 607 N N . VAL A 1 77 ? 6.562 -31.938 -17 1 98.75 77 VAL A N 1
ATOM 608 C CA . VAL A 1 77 ? 6.914 -31.422 -15.688 1 98.75 77 VAL A CA 1
ATOM 609 C C . VAL A 1 77 ? 8.031 -30.391 -15.82 1 98.75 77 VAL A C 1
ATOM 611 O O . VAL A 1 77 ? 7.965 -29.312 -15.211 1 98.75 77 VAL A O 1
ATOM 614 N N . LYS A 1 78 ? 8.992 -30.688 -16.609 1 98.56 78 LYS A N 1
ATOM 615 C CA . LYS A 1 78 ? 10.094 -29.766 -16.844 1 98.56 78 LYS A CA 1
ATOM 616 C C . LYS A 1 78 ? 9.594 -28.484 -17.5 1 98.56 78 LYS A C 1
ATOM 618 O O . LYS A 1 78 ? 10.078 -27.391 -17.188 1 98.56 78 LYS A O 1
ATOM 623 N N . HIS A 1 79 ? 8.688 -28.625 -18.406 1 98.5 79 HIS A N 1
ATOM 624 C CA . HIS A 1 79 ? 8.078 -27.469 -19.047 1 98.5 79 HIS A CA 1
ATOM 625 C C . HIS A 1 79 ? 7.375 -26.578 -18.031 1 98.5 79 HIS A C 1
ATOM 627 O O . HIS A 1 79 ? 7.504 -25.359 -18.078 1 98.5 79 HIS A O 1
ATOM 633 N N . LEU A 1 80 ? 6.652 -27.203 -17.141 1 98.75 80 LEU A N 1
ATOM 634 C CA . LEU A 1 80 ? 5.949 -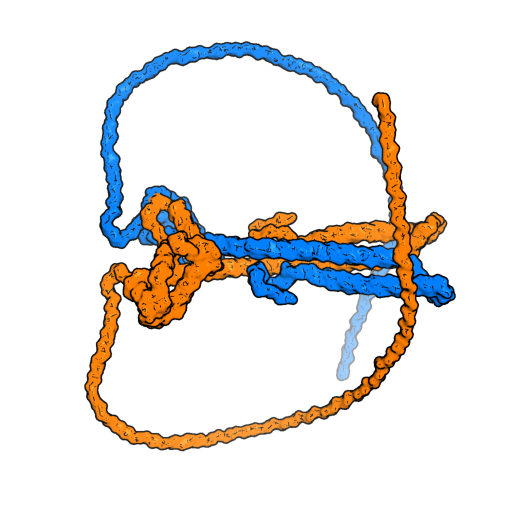26.438 -16.109 1 98.75 80 LEU A CA 1
ATOM 635 C C . LEU A 1 80 ? 6.938 -25.719 -15.203 1 98.75 80 LEU A C 1
ATOM 637 O O . LEU A 1 80 ? 6.691 -24.578 -14.805 1 98.75 80 LEU A O 1
ATOM 641 N N . ILE A 1 81 ? 8.023 -26.359 -14.859 1 98.69 81 ILE A N 1
ATOM 642 C CA . ILE A 1 81 ? 9.039 -25.75 -14.008 1 98.69 81 ILE A CA 1
ATOM 643 C C . ILE A 1 81 ? 9.594 -24.5 -14.672 1 98.69 81 ILE A C 1
ATOM 645 O O . ILE A 1 81 ? 9.719 -23.453 -14.031 1 98.69 81 ILE A O 1
ATOM 649 N N . THR A 1 82 ? 9.859 -24.625 -15.945 1 98.5 82 THR A N 1
ATOM 650 C CA . THR A 1 82 ? 10.383 -23.484 -16.688 1 98.5 82 THR A CA 1
ATOM 651 C C . THR A 1 82 ? 9.352 -22.359 -16.75 1 98.5 82 THR A C 1
ATOM 653 O O . THR A 1 82 ? 9.703 -21.188 -16.594 1 98.5 82 THR A O 1
ATOM 656 N N . MET A 1 83 ? 8.148 -22.703 -16.938 1 98.25 83 MET A N 1
ATOM 657 C CA . MET A 1 83 ? 7.07 -21.719 -17 1 98.25 83 MET A CA 1
ATOM 658 C C . MET A 1 83 ? 6.891 -21.016 -15.672 1 98.25 83 MET A C 1
ATOM 660 O O . MET A 1 83 ? 6.777 -19.781 -15.625 1 98.25 83 MET A O 1
ATOM 664 N N . ILE A 1 84 ? 6.922 -21.719 -14.617 1 98.56 84 ILE A N 1
ATOM 665 C CA . ILE A 1 84 ? 6.715 -21.156 -13.281 1 98.56 84 ILE A CA 1
ATOM 666 C C . ILE A 1 84 ? 7.895 -20.25 -12.914 1 98.56 84 ILE A C 1
ATOM 668 O O . ILE A 1 84 ? 7.719 -19.219 -12.273 1 98.56 84 ILE A O 1
ATOM 672 N N . HIS A 1 85 ? 9.023 -20.688 -13.336 1 97.94 85 HIS A N 1
ATOM 673 C CA . HIS A 1 85 ? 10.195 -19.844 -13.102 1 97.94 85 HIS A CA 1
ATOM 674 C C . HIS A 1 85 ? 10.07 -18.5 -13.805 1 97.94 85 HIS A C 1
ATOM 676 O O . HIS A 1 85 ? 10.391 -17.469 -13.227 1 97.94 85 HIS A O 1
ATOM 682 N N . ARG A 1 86 ? 9.609 -18.531 -14.984 1 98 86 ARG A N 1
ATOM 683 C CA . ARG A 1 86 ? 9.406 -17.312 -15.758 1 98 86 ARG A CA 1
ATOM 684 C C . ARG A 1 86 ? 8.344 -16.422 -15.102 1 98 86 ARG A C 1
ATOM 686 O O . ARG A 1 86 ? 8.531 -15.211 -14.984 1 98 86 ARG A O 1
ATOM 693 N N . ASP A 1 87 ? 7.273 -17.016 -14.641 1 97.56 87 ASP A N 1
ATOM 694 C CA . ASP A 1 87 ? 6.199 -16.266 -13.984 1 97.56 87 ASP A CA 1
ATOM 695 C C . ASP A 1 87 ? 6.672 -15.672 -12.664 1 97.56 87 ASP A C 1
ATOM 697 O O . ASP A 1 87 ? 6.309 -14.539 -12.32 1 97.56 87 ASP A O 1
ATOM 701 N N . HIS A 1 88 ? 7.438 -16.438 -12 1 97.62 88 HIS A N 1
ATOM 702 C CA . HIS A 1 88 ? 7.988 -15.977 -10.727 1 97.62 88 HIS A CA 1
ATOM 703 C C . HIS A 1 88 ? 8.891 -14.758 -10.922 1 97.62 88 HIS A C 1
ATOM 705 O O . HIS A 1 88 ? 8.805 -13.789 -10.164 1 97.62 88 HIS A O 1
ATOM 711 N N . LEU A 1 89 ? 9.688 -14.812 -11.906 1 97.88 89 LEU A N 1
ATOM 712 C CA . LEU A 1 89 ? 10.57 -13.695 -12.211 1 97.88 89 LEU A CA 1
ATOM 713 C C . LEU A 1 89 ? 9.773 -12.453 -12.594 1 97.88 89 LEU A C 1
ATOM 715 O O . LEU A 1 89 ? 10.109 -11.344 -12.18 1 97.88 89 LEU A O 1
ATOM 719 N N . ALA A 1 90 ? 8.734 -12.672 -13.344 1 97.69 90 ALA A N 1
ATOM 720 C CA . ALA A 1 90 ? 7.871 -11.555 -13.719 1 97.69 90 ALA A CA 1
ATOM 721 C C . ALA A 1 90 ? 7.18 -10.953 -12.492 1 97.69 90 ALA A C 1
ATOM 723 O O . ALA A 1 90 ? 7.031 -9.734 -12.398 1 97.69 90 ALA A O 1
ATOM 724 N N . TYR A 1 91 ? 6.82 -11.805 -11.664 1 97.56 91 TYR A N 1
ATOM 725 C CA . TYR A 1 91 ? 6.172 -11.367 -10.43 1 97.56 91 TYR A CA 1
ATOM 726 C C . TYR A 1 91 ? 7.121 -10.531 -9.578 1 97.56 91 TYR A C 1
ATOM 728 O O . TYR A 1 91 ? 6.738 -9.484 -9.062 1 97.56 91 TYR A O 1
ATOM 736 N N . ASP A 1 92 ? 8.305 -10.953 -9.461 1 96.31 92 ASP A N 1
ATOM 737 C CA . ASP A 1 92 ? 9.312 -10.227 -8.695 1 96.31 92 ASP A CA 1
ATOM 738 C C . ASP A 1 92 ? 9.562 -8.844 -9.289 1 96.31 92 ASP A C 1
ATOM 740 O O . ASP A 1 92 ? 9.711 -7.863 -8.555 1 96.31 92 ASP A O 1
ATOM 744 N N . LYS A 1 93 ? 9.625 -8.867 -10.555 1 96.31 93 LYS A N 1
ATOM 745 C CA . LYS A 1 93 ? 9.828 -7.586 -11.234 1 96.31 93 LYS A CA 1
ATOM 746 C C . LYS A 1 93 ? 8.656 -6.641 -10.984 1 96.31 93 LYS A C 1
ATOM 748 O O . LYS A 1 93 ? 8.852 -5.445 -10.766 1 96.31 93 LYS A O 1
ATOM 753 N N . ALA A 1 94 ? 7.496 -7.207 -11.031 1 96.12 94 ALA A N 1
ATOM 754 C CA . ALA A 1 94 ? 6.301 -6.402 -10.773 1 96.12 94 ALA A CA 1
ATOM 755 C C . ALA A 1 94 ? 6.281 -5.906 -9.328 1 96.12 94 ALA A C 1
ATOM 757 O O . ALA A 1 94 ? 5.875 -4.773 -9.062 1 96.12 94 ALA A O 1
ATOM 758 N N . LEU A 1 95 ? 6.688 -6.742 -8.492 1 94.81 95 LEU A N 1
ATOM 759 C CA . LEU A 1 95 ? 6.75 -6.383 -7.082 1 94.81 95 LEU A CA 1
ATOM 760 C C . LEU A 1 95 ? 7.73 -5.23 -6.859 1 94.81 95 LEU A C 1
ATOM 762 O O . LEU A 1 95 ? 7.422 -4.285 -6.133 1 94.81 95 LEU A O 1
ATOM 766 N N . LYS A 1 96 ? 8.867 -5.348 -7.43 1 94 96 LYS A N 1
ATOM 767 C CA . LYS A 1 96 ? 9.883 -4.312 -7.301 1 94 96 LYS A CA 1
ATOM 768 C C . LYS A 1 96 ? 9.414 -2.992 -7.906 1 94 96 LYS A C 1
ATOM 770 O O . LYS A 1 96 ? 9.656 -1.923 -7.344 1 94 96 LYS A O 1
ATOM 775 N N . ALA A 1 97 ? 8.758 -3.113 -9.039 1 94.5 97 ALA A N 1
ATOM 776 C CA . ALA A 1 97 ? 8.227 -1.919 -9.695 1 94.5 97 ALA A CA 1
ATOM 777 C C . ALA A 1 97 ? 7.168 -1.247 -8.828 1 94.5 97 ALA A C 1
ATOM 779 O O . ALA A 1 97 ? 7.148 -0.022 -8.695 1 94.5 97 ALA A O 1
ATOM 780 N N . ALA A 1 98 ? 6.316 -2.012 -8.297 1 93.94 98 ALA A N 1
ATOM 781 C CA . ALA A 1 98 ? 5.281 -1.482 -7.414 1 93.94 98 ALA A CA 1
ATOM 782 C C . ALA A 1 98 ? 5.898 -0.832 -6.176 1 93.94 98 ALA A C 1
ATOM 784 O O . ALA A 1 98 ? 5.434 0.217 -5.723 1 93.94 98 ALA A O 1
ATOM 785 N N . ASP A 1 99 ? 6.926 -1.425 -5.672 1 93.38 99 ASP A N 1
ATOM 786 C CA . ASP A 1 99 ? 7.59 -0.921 -4.473 1 93.38 99 ASP A CA 1
ATOM 787 C C . ASP A 1 99 ? 8.297 0.403 -4.754 1 93.38 99 ASP A C 1
ATOM 789 O O . ASP A 1 99 ? 8.328 1.29 -3.896 1 93.38 99 ASP A O 1
ATOM 793 N N . SER A 1 100 ? 8.852 0.506 -5.898 1 92.19 100 SER A N 1
ATOM 794 C CA . SER A 1 100 ? 9.633 1.688 -6.254 1 92.19 100 SER A CA 1
ATOM 795 C C . SER A 1 100 ? 8.742 2.926 -6.352 1 92.19 100 SER A C 1
ATOM 797 O O . SER A 1 100 ? 9.203 4.047 -6.129 1 92.19 100 SER A O 1
ATOM 799 N N . ILE A 1 101 ? 7.496 2.727 -6.68 1 93.25 101 ILE A N 1
ATOM 800 C CA . ILE A 1 101 ? 6.621 3.877 -6.871 1 93.25 101 ILE A CA 1
ATOM 801 C C . ILE A 1 101 ? 5.773 4.094 -5.617 1 93.25 101 ILE A C 1
ATOM 803 O O . ILE A 1 101 ? 5.199 5.168 -5.43 1 93.25 101 ILE A O 1
ATOM 807 N N . LEU A 1 102 ? 5.727 3.09 -4.844 1 94.06 102 LEU A N 1
ATOM 808 C CA . LEU A 1 102 ? 4.871 3.115 -3.662 1 94.06 102 LEU A CA 1
ATOM 809 C C . LEU A 1 102 ? 5.254 4.266 -2.736 1 94.06 102 LEU A C 1
ATOM 811 O O . LEU A 1 102 ? 4.383 4.941 -2.188 1 94.06 102 LEU A O 1
ATOM 815 N N . GLY A 1 103 ? 6.531 4.562 -2.59 1 92 103 GLY A N 1
ATOM 816 C CA . GLY A 1 103 ? 6.988 5.656 -1.746 1 92 103 GLY A CA 1
ATOM 817 C C . GLY A 1 103 ? 6.445 7.008 -2.172 1 92 103 GLY A C 1
ATOM 818 O O . GLY A 1 103 ? 5.98 7.785 -1.338 1 92 103 GLY A O 1
ATOM 819 N N . SER A 1 104 ? 6.52 7.223 -3.404 1 93.81 104 SER A N 1
ATOM 820 C CA . SER A 1 104 ? 6.031 8.484 -3.941 1 93.81 104 SER A CA 1
ATOM 821 C C . SER A 1 104 ? 4.52 8.609 -3.775 1 93.81 104 SER A C 1
ATOM 823 O O . SER A 1 104 ? 4.004 9.703 -3.512 1 93.81 104 SER A O 1
ATOM 825 N N . LYS A 1 105 ? 3.836 7.531 -3.947 1 94.44 105 LYS A N 1
ATOM 826 C CA . LYS A 1 105 ? 2.385 7.543 -3.783 1 94.44 105 LYS A CA 1
ATOM 827 C C . LYS A 1 105 ? 1.998 7.836 -2.336 1 94.44 105 LYS A C 1
ATOM 829 O O . LYS A 1 105 ? 1.066 8.602 -2.08 1 94.44 105 LYS A O 1
ATOM 834 N N . LEU A 1 106 ? 2.707 7.16 -1.503 1 95.81 106 LEU A N 1
ATOM 835 C CA . LEU A 1 106 ? 2.447 7.379 -0.085 1 95.81 106 LEU A CA 1
ATOM 836 C C . LEU A 1 106 ? 2.742 8.828 0.302 1 95.81 106 LEU A C 1
ATOM 838 O O . LEU A 1 106 ? 1.989 9.438 1.064 1 95.81 106 LEU A O 1
ATOM 842 N N . ASN A 1 107 ? 3.809 9.375 -0.207 1 96.38 107 ASN A N 1
ATOM 843 C CA . ASN A 1 107 ? 4.141 10.773 0.061 1 96.38 107 ASN A CA 1
ATOM 844 C C . ASN A 1 107 ? 3.078 11.719 -0.488 1 96.38 107 ASN A C 1
ATOM 846 O O . ASN A 1 107 ? 2.758 12.727 0.139 1 96.38 107 ASN A O 1
ATOM 850 N N . ALA A 1 108 ? 2.611 11.344 -1.613 1 96.81 108 ALA A N 1
ATOM 851 C CA . ALA A 1 108 ? 1.554 12.164 -2.203 1 96.81 108 ALA A CA 1
ATOM 852 C C . ALA A 1 108 ? 0.301 12.148 -1.33 1 96.81 108 ALA A C 1
ATOM 854 O O . ALA A 1 108 ? -0.376 13.172 -1.191 1 96.81 108 ALA A O 1
ATOM 855 N N . MET A 1 109 ? 0.049 11.078 -0.775 1 96.5 109 MET A N 1
ATOM 856 C CA . MET A 1 109 ? -1.105 10.961 0.111 1 96.5 109 MET A CA 1
ATOM 857 C C . MET A 1 109 ? -0.907 11.797 1.375 1 96.5 109 MET A C 1
ATOM 859 O O . MET A 1 109 ? -1.839 12.453 1.845 1 96.5 109 MET A O 1
ATOM 863 N N . LYS A 1 110 ? 0.269 11.656 1.895 1 98.06 110 LYS A N 1
ATOM 864 C CA . LYS A 1 110 ? 0.591 12.453 3.072 1 98.06 110 LYS A CA 1
ATOM 865 C C . LYS A 1 110 ? 0.469 13.945 2.773 1 98.06 110 LYS A C 1
ATOM 867 O O . LYS A 1 110 ? -0.115 14.695 3.559 1 98.06 110 LYS A O 1
ATOM 872 N N . SER A 1 111 ? 1.06 14.344 1.672 1 98.56 111 SER A N 1
ATOM 873 C CA . SER A 1 111 ? 1.029 15.742 1.272 1 98.56 111 SER A CA 1
ATOM 874 C C . SER A 1 111 ? -0.402 16.234 1.104 1 98.56 111 SER A C 1
ATOM 876 O O . SER A 1 111 ? -0.734 17.344 1.525 1 98.56 111 SER A O 1
ATOM 878 N N . LYS A 1 112 ? -1.181 15.391 0.517 1 98.25 112 LYS A N 1
ATOM 879 C CA . LYS A 1 112 ? -2.58 15.758 0.32 1 98.25 112 LYS A CA 1
ATOM 880 C C . LYS A 1 112 ? -3.293 15.945 1.656 1 98.25 112 LYS A C 1
ATOM 882 O O . LYS A 1 112 ? -4.074 16.891 1.822 1 98.25 112 LYS A O 1
ATOM 887 N N . ALA A 1 113 ? -3.047 15.07 2.541 1 98.62 113 ALA A N 1
ATOM 888 C CA . ALA A 1 113 ? -3.67 15.156 3.859 1 98.62 113 ALA A CA 1
ATOM 889 C C . ALA A 1 113 ? -3.248 16.438 4.582 1 98.62 113 ALA A C 1
ATOM 891 O O . ALA A 1 113 ? -4.082 17.125 5.184 1 98.62 113 ALA A O 1
ATOM 892 N N . ILE A 1 114 ? -1.987 16.766 4.527 1 98.69 114 ILE A N 1
ATOM 893 C CA . ILE A 1 114 ? -1.473 17.969 5.176 1 98.69 114 ILE A CA 1
ATOM 894 C C . ILE A 1 114 ? -2.062 19.203 4.512 1 98.69 114 ILE A C 1
ATOM 896 O O . ILE A 1 114 ? -2.482 20.141 5.195 1 98.69 114 ILE A O 1
ATOM 900 N N . SER A 1 115 ? -2.111 19.188 3.217 1 98.38 115 SER A N 1
ATOM 901 C CA . SER A 1 115 ? -2.674 20.297 2.463 1 98.38 115 SER A CA 1
ATOM 902 C C . SER A 1 115 ? -4.137 20.531 2.826 1 98.38 115 SER A C 1
ATOM 904 O O . SER A 1 115 ? -4.535 21.672 3.105 1 98.38 115 SER A O 1
ATOM 906 N N . GLN A 1 116 ? -4.875 19.484 2.809 1 98.25 116 GLN A N 1
ATOM 907 C CA . GLN A 1 116 ? -6.289 19.594 3.15 1 98.25 116 GLN A CA 1
ATOM 908 C C . GLN A 1 116 ? -6.473 20.078 4.586 1 98.25 116 GLN A C 1
ATOM 910 O O . GLN A 1 116 ? -7.371 20.875 4.867 1 98.25 116 GLN A O 1
ATOM 915 N N . SER A 1 117 ? -5.691 19.547 5.473 1 98.31 117 SER A N 1
ATOM 916 C CA . SER A 1 117 ? -5.754 19.984 6.863 1 98.31 117 SER A CA 1
ATOM 917 C C . SER A 1 117 ? -5.539 21.484 6.973 1 98.31 117 SER A C 1
ATOM 919 O O . SER A 1 117 ? -6.254 22.172 7.715 1 98.31 117 SER A O 1
ATOM 921 N N . ASN A 1 118 ? -4.57 22.016 6.25 1 97.06 118 ASN A N 1
ATOM 922 C CA . ASN A 1 118 ? -4.285 23.453 6.262 1 97.06 118 ASN A CA 1
ATOM 923 C C . ASN A 1 118 ? -5.453 24.25 5.707 1 97.06 118 ASN A C 1
ATOM 925 O O . ASN A 1 118 ? -5.793 25.312 6.242 1 97.06 118 ASN A O 1
ATOM 929 N N . VAL A 1 119 ? -6.012 23.75 4.66 1 96.56 119 VAL A N 1
ATOM 930 C CA . VAL A 1 119 ? -7.133 24.438 4.031 1 96.56 119 VAL A CA 1
ATOM 931 C C . VAL A 1 119 ? -8.305 24.531 5.004 1 96.56 119 VAL A C 1
ATOM 933 O O . VAL A 1 119 ? -8.875 25.594 5.207 1 96.56 119 VAL A O 1
ATOM 936 N N . TYR A 1 120 ? -8.609 23.438 5.629 1 97.38 120 TYR A N 1
ATOM 937 C CA . TYR A 1 120 ? -9.734 23.422 6.555 1 97.38 120 TYR A CA 1
ATOM 938 C C . TYR A 1 120 ? -9.43 24.25 7.797 1 97.38 120 TYR A C 1
ATOM 940 O O . TYR A 1 120 ? -10.328 24.875 8.367 1 97.38 120 TYR A O 1
ATOM 948 N N . SER A 1 121 ? -8.203 24.203 8.195 1 96.19 121 SER A N 1
ATOM 949 C CA . SER A 1 121 ? -7.809 25.062 9.312 1 96.19 121 SER A CA 1
ATOM 950 C C . SER A 1 121 ? -8.133 26.531 9.023 1 96.19 121 SER A C 1
ATOM 952 O O . SER A 1 121 ? -8.672 27.234 9.875 1 96.19 121 SER A O 1
ATOM 954 N N . GLU A 1 122 ? -7.801 26.938 7.848 1 94.06 122 GLU A N 1
ATOM 955 C CA . GLU A 1 122 ? -8.062 28.328 7.457 1 94.06 122 GLU A CA 1
ATOM 956 C C . GLU A 1 122 ? -9.562 28.594 7.332 1 94.06 122 GLU A C 1
ATOM 958 O O . GLU A 1 122 ? -10.039 29.656 7.73 1 94.06 122 GLU A O 1
ATOM 963 N N . ILE A 1 123 ? -10.25 27.688 6.793 1 93.81 123 ILE A N 1
ATOM 964 C CA . ILE A 1 123 ? -11.688 27.812 6.637 1 93.81 123 ILE A CA 1
ATOM 965 C C . ILE A 1 123 ? -12.344 27.969 8.008 1 93.81 123 ILE A C 1
ATOM 967 O O . ILE A 1 123 ? -13.219 28.812 8.195 1 93.81 123 ILE A O 1
ATOM 971 N N . LEU A 1 124 ? -11.922 27.219 8.914 1 95.62 124 LEU A N 1
ATOM 972 C CA . LEU A 1 124 ? -12.477 27.281 10.266 1 95.62 124 LEU A CA 1
ATOM 973 C C . LEU A 1 124 ? -12.117 28.594 10.945 1 95.62 124 LEU A C 1
ATOM 975 O O . LEU A 1 124 ? -12.922 29.141 11.695 1 95.62 124 LEU A O 1
ATOM 979 N N . LYS A 1 125 ? -10.961 29.016 10.688 1 92.44 125 LYS A N 1
ATOM 980 C CA . LYS A 1 125 ? -10.539 30.312 11.211 1 92.44 125 LYS A CA 1
ATOM 981 C C . LYS A 1 125 ? -11.445 31.438 10.695 1 92.44 125 LYS A C 1
ATOM 983 O O . LYS A 1 125 ? -11.852 32.312 11.461 1 92.44 125 LYS A O 1
ATOM 988 N N . GLN A 1 126 ? -11.766 31.375 9.469 1 90.88 126 GLN A N 1
ATOM 989 C CA . GLN A 1 126 ? -12.656 32.375 8.867 1 90.88 126 GLN A CA 1
ATOM 990 C C . GLN A 1 126 ? -14.078 32.219 9.391 1 90.88 126 GLN A C 1
ATOM 992 O O . GLN A 1 126 ? -14.758 33.219 9.648 1 90.88 126 GLN A O 1
ATOM 997 N N . LEU A 1 127 ? -14.477 31.078 9.539 1 93.69 127 LEU A N 1
ATOM 998 C CA . LEU A 1 127 ? -15.828 30.797 10.016 1 93.69 127 LEU A CA 1
ATOM 999 C C . LEU A 1 127 ? -16.016 31.281 11.445 1 93.69 127 LEU A C 1
ATOM 1001 O O . LEU A 1 127 ? -17.125 31.641 11.844 1 93.69 127 LEU A O 1
ATOM 1005 N N . ALA A 1 128 ? -14.945 31.234 12.18 1 94.75 128 ALA A N 1
ATOM 1006 C CA . ALA A 1 128 ? -15 31.609 13.594 1 94.75 128 ALA A CA 1
ATOM 1007 C C . ALA A 1 128 ? -15.297 33.094 13.758 1 94.75 128 ALA A C 1
ATOM 1009 O O . ALA A 1 128 ? -15.719 33.531 14.828 1 94.75 128 ALA A O 1
ATOM 1010 N N . GLU A 1 129 ? -15.047 33.844 12.742 1 92.31 129 GLU A N 1
ATOM 1011 C CA . GLU A 1 129 ? -15.406 35.281 12.789 1 92.31 129 GLU A CA 1
ATOM 1012 C C . GLU A 1 129 ? -16.922 35.469 12.938 1 92.31 129 GLU A C 1
ATOM 1014 O O . GLU A 1 129 ? -17.703 34.812 12.227 1 92.31 129 GLU A O 1
ATOM 1019 N N . PRO A 1 130 ? -17.359 36.344 13.805 1 94.31 130 PRO A N 1
ATOM 1020 C CA . PRO A 1 130 ? -18.781 36.5 14.094 1 94.31 130 PRO A CA 1
ATOM 1021 C C . PRO A 1 130 ? -19.609 36.812 12.852 1 94.31 130 PRO A C 1
ATOM 1023 O O . PRO A 1 130 ? -20.688 36.281 12.656 1 94.31 130 PRO A O 1
ATOM 1026 N N . SER A 1 131 ? -19.109 37.75 12.07 1 93.12 131 SER A N 1
ATOM 1027 C CA . SER A 1 131 ? -19.844 38.125 10.867 1 93.12 131 SER A CA 1
ATOM 1028 C C . SER A 1 131 ? -19.984 36.938 9.914 1 93.12 131 SER A C 1
ATOM 1030 O O . SER A 1 131 ? -21.031 36.75 9.289 1 93.12 131 SER A O 1
ATOM 1032 N N . SER A 1 132 ? -18.938 36.188 9.812 1 92.31 132 SER A N 1
ATOM 1033 C CA . SER A 1 132 ? -18.938 35.031 8.93 1 92.31 132 SER A CA 1
ATOM 1034 C C . SER A 1 132 ? -19.891 33.938 9.445 1 92.31 132 SER A C 1
ATOM 1036 O O . SER A 1 132 ? -20.656 33.375 8.672 1 92.31 132 SER A O 1
ATOM 1038 N N . LEU A 1 133 ? -19.812 33.656 10.695 1 95.5 133 LEU A N 1
ATOM 1039 C CA . LEU A 1 133 ? -20.688 32.688 11.312 1 95.5 133 LEU A CA 1
ATOM 1040 C C . LEU A 1 133 ? -22.141 33.031 11.07 1 95.5 133 LEU A C 1
ATOM 1042 O O . LEU A 1 133 ? -22.938 32.125 10.734 1 95.5 133 LEU A O 1
ATOM 1046 N N . GLN A 1 134 ? -22.469 34.312 11.219 1 95.81 134 GLN A N 1
ATOM 1047 C CA . GLN A 1 134 ? -23.844 34.75 11.023 1 95.81 134 GLN A CA 1
ATOM 1048 C C . GLN A 1 134 ? -24.281 34.562 9.578 1 95.81 134 GLN A C 1
ATOM 1050 O O . GLN A 1 134 ? -25.453 34.219 9.32 1 95.81 134 GLN A O 1
ATOM 1055 N N . SER A 1 135 ? -23.375 34.781 8.664 1 94.94 135 SER A N 1
ATOM 1056 C CA . SER A 1 135 ? -23.703 34.562 7.258 1 94.94 135 SER A CA 1
ATOM 1057 C C . SER A 1 135 ? -24.078 33.094 6.988 1 94.94 135 SER A C 1
ATOM 1059 O O . SER A 1 135 ? -24.984 32.844 6.199 1 94.94 135 SER A O 1
ATOM 1061 N N . PHE A 1 136 ? -23.453 32.188 7.633 1 96.25 136 PHE A N 1
ATOM 1062 C CA . PHE A 1 136 ? -23.719 30.781 7.402 1 96.25 136 PHE A CA 1
ATOM 1063 C C . PHE A 1 136 ? -24.953 30.328 8.148 1 96.25 136 PHE A C 1
ATOM 1065 O O . PHE A 1 136 ? -25.625 29.375 7.742 1 96.25 136 PHE A O 1
ATOM 1072 N N . ILE A 1 137 ? -25.281 31 9.227 1 96.56 137 ILE A N 1
ATOM 1073 C CA . ILE A 1 137 ? -26.516 30.703 9.945 1 96.56 137 ILE A CA 1
ATOM 1074 C C . ILE A 1 137 ? -27.719 31.203 9.133 1 96.56 137 ILE A C 1
ATOM 1076 O O . ILE A 1 137 ? -28.719 30.5 9.016 1 96.56 137 ILE A O 1
ATOM 1080 N N . SER A 1 138 ? -27.531 32.344 8.492 1 96.31 138 SER A N 1
ATOM 1081 C CA . SER A 1 138 ? -28.641 33 7.801 1 96.31 138 SER A CA 1
ATOM 1082 C C . SER A 1 138 ? -28.656 32.656 6.316 1 96.31 138 SER A C 1
ATOM 1084 O O . SER A 1 138 ? -29.672 32.875 5.633 1 96.31 138 SER A O 1
ATOM 1086 N N . GLY A 1 139 ? -27.641 32.156 5.805 1 94.75 139 GLY A N 1
ATOM 1087 C CA . GLY A 1 139 ? -27.531 31.844 4.391 1 94.75 139 GLY A CA 1
ATOM 1088 C C . GLY A 1 139 ? -27.375 33.062 3.514 1 94.75 139 GLY A C 1
ATOM 1089 O O . GLY A 1 139 ? -27.984 33.156 2.443 1 94.75 139 GLY A O 1
ATOM 1090 N N . THR A 1 140 ? -26.531 33.969 4.016 1 93.31 140 THR A N 1
ATOM 1091 C CA . THR A 1 140 ? -26.328 35.219 3.283 1 93.31 140 THR A CA 1
ATOM 1092 C C . THR A 1 140 ? -24.891 35.312 2.762 1 93.31 140 THR A C 1
ATOM 1094 O O . THR A 1 140 ? -24.047 34.469 3.109 1 93.31 140 THR A O 1
ATOM 1097 N N . ASN A 1 141 ? -24.625 36.312 1.806 1 91.12 141 ASN A N 1
ATOM 1098 C CA . ASN A 1 141 ? -23.297 36.594 1.282 1 91.12 141 ASN A CA 1
ATOM 1099 C C . ASN A 1 141 ? -22.688 35.406 0.577 1 91.12 141 ASN A C 1
ATOM 1101 O O . ASN A 1 141 ? -21.484 35.156 0.674 1 91.12 141 ASN A O 1
ATOM 1105 N N . GLY A 1 142 ? -23.625 34.562 0.035 1 91.44 142 GLY A N 1
ATOM 1106 C CA . GLY A 1 142 ? -23.125 33.438 -0.713 1 91.44 142 GLY A CA 1
ATOM 1107 C C . GLY A 1 142 ? -22.859 32.219 0.159 1 91.44 142 GLY A C 1
ATOM 1108 O O . GLY A 1 142 ? -22.469 31.156 -0.342 1 91.44 142 GLY A O 1
ATOM 1109 N N . ALA A 1 143 ? -23.094 32.344 1.48 1 93.31 143 ALA A N 1
ATOM 1110 C CA . ALA A 1 143 ? -22.875 31.234 2.41 1 93.31 143 ALA A CA 1
ATOM 1111 C C . ALA A 1 143 ? -23.984 30.203 2.285 1 93.31 143 ALA A C 1
ATOM 1113 O O . ALA A 1 143 ? -25.125 30.516 1.945 1 93.31 143 ALA A O 1
ATOM 1114 N N . ALA A 1 144 ? -23.594 28.969 2.41 1 91.69 144 ALA A N 1
ATOM 1115 C CA . ALA A 1 144 ? -24.594 27.906 2.502 1 91.69 144 ALA A CA 1
ATOM 1116 C C . ALA A 1 144 ? -25.312 27.953 3.84 1 91.69 144 ALA A C 1
ATOM 1118 O O . ALA A 1 144 ? -24.688 28.047 4.895 1 91.69 144 ALA A O 1
ATOM 1119 N N . LYS A 1 145 ? -26.625 28.016 3.779 1 94.62 145 LYS A N 1
ATOM 1120 C CA . LYS A 1 145 ? -27.375 28.016 5.023 1 94.62 145 LYS A CA 1
ATOM 1121 C C . LYS A 1 145 ? -27.188 26.703 5.785 1 94.62 145 LYS A C 1
ATOM 1123 O O . LYS A 1 145 ? -27.422 25.625 5.246 1 94.62 145 LYS A O 1
ATOM 1128 N N . MET A 1 146 ? -26.719 26.781 6.973 1 95.94 146 MET A N 1
ATOM 1129 C CA . MET A 1 146 ? -26.406 25.609 7.77 1 95.94 146 MET A CA 1
ATOM 1130 C C . MET A 1 146 ? -27.016 25.703 9.164 1 95.94 146 MET A C 1
ATOM 1132 O O . MET A 1 146 ? -27.391 26.797 9.602 1 95.94 146 MET A O 1
ATOM 1136 N N . ASN A 1 147 ? -27.188 24.547 9.789 1 95.38 147 ASN A N 1
ATOM 1137 C CA . ASN A 1 147 ? -27.688 24.484 11.156 1 95.38 147 ASN A CA 1
ATOM 1138 C C . ASN A 1 147 ? -26.688 25.062 12.148 1 95.38 147 ASN A C 1
ATOM 1140 O O . 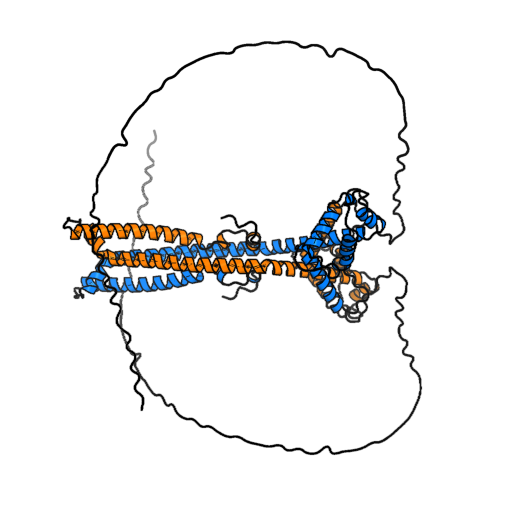ASN A 1 147 ? -25.484 24.766 12.078 1 95.38 147 ASN A O 1
ATOM 1144 N N . GLU A 1 148 ? -27.203 25.922 13.055 1 95.62 148 GLU A N 1
ATOM 1145 C CA . GLU A 1 148 ? -26.328 26.609 14.016 1 95.62 148 GLU A CA 1
ATOM 1146 C C . GLU A 1 148 ? -25.594 25.609 14.898 1 95.62 148 GLU A C 1
ATOM 1148 O O . GLU A 1 148 ? -24.406 25.781 15.203 1 95.62 148 GLU A O 1
ATOM 1153 N N . ASN A 1 149 ? -26.234 24.547 15.281 1 94.94 149 ASN A N 1
ATOM 1154 C CA . ASN A 1 149 ? -25.609 23.531 16.125 1 94.94 149 ASN A CA 1
ATOM 1155 C C . ASN A 1 149 ? -24.484 22.828 15.391 1 94.94 149 ASN A C 1
ATOM 1157 O O . ASN A 1 149 ? -23.438 22.516 15.984 1 94.94 149 ASN A O 1
ATOM 1161 N N . GLU A 1 150 ? -24.672 22.562 14.148 1 94.56 150 GLU A N 1
ATOM 1162 C CA . GLU A 1 150 ? -23.641 21.922 13.336 1 94.56 150 GLU A CA 1
ATOM 1163 C C . GLU A 1 150 ? -22.438 22.844 13.156 1 94.56 150 GLU A C 1
ATOM 1165 O O . GLU A 1 150 ? -21.281 22.375 13.188 1 94.56 150 GLU A O 1
ATOM 1170 N N . LEU A 1 151 ? -22.719 24.062 12.984 1 96.81 151 LEU A N 1
ATOM 1171 C CA . LEU A 1 151 ? -21.656 25.047 12.82 1 96.81 151 LEU A CA 1
ATOM 1172 C C . LEU A 1 151 ? -20.812 25.141 14.086 1 96.81 151 LEU A C 1
ATOM 1174 O O . LEU A 1 151 ? -19.578 25.203 14.016 1 96.81 151 LEU A O 1
ATOM 1178 N N . HIS A 1 152 ? -21.453 25.125 15.203 1 96.12 152 HIS A N 1
ATOM 1179 C CA . HIS A 1 152 ? -20.719 25.172 16.469 1 96.12 152 HIS A CA 1
ATOM 1180 C C . HIS A 1 152 ? -19.922 23.891 16.688 1 96.12 152 HIS A C 1
ATOM 1182 O O . HIS A 1 152 ? -18.828 23.922 17.25 1 96.12 152 HIS A O 1
ATOM 1188 N N . ALA A 1 153 ? -20.5 22.828 16.297 1 96.25 153 ALA A N 1
ATOM 1189 C CA . ALA A 1 153 ? -19.797 21.547 16.422 1 96.25 153 ALA A CA 1
ATOM 1190 C C . ALA A 1 153 ? -18.5 21.562 15.594 1 96.25 153 ALA A C 1
ATOM 1192 O O . ALA A 1 153 ? -17.453 21.094 16.062 1 96.25 153 ALA A O 1
ATOM 1193 N N . VAL A 1 154 ? -18.562 22.031 14.398 1 97.06 154 VAL A N 1
ATOM 1194 C CA . VAL A 1 154 ? -17.406 22.078 13.516 1 97.06 154 VAL A CA 1
ATOM 1195 C C . VAL A 1 154 ? -16.359 23.047 14.086 1 97.06 154 VAL A C 1
ATOM 1197 O O . VAL A 1 154 ? -15.164 22.766 14.039 1 97.06 154 VAL A O 1
ATOM 1200 N N . LEU A 1 155 ? -16.812 24.141 14.617 1 97.5 155 LEU A N 1
ATOM 1201 C CA . LEU A 1 155 ? -15.906 25.141 15.172 1 97.5 155 LEU A CA 1
ATOM 1202 C C . LEU A 1 155 ? -15.195 24.609 16.406 1 97.5 155 LEU A C 1
ATOM 1204 O O . LEU A 1 155 ? -14.047 24.969 16.672 1 97.5 155 LEU A O 1
ATOM 1208 N N . ARG A 1 156 ? -15.859 23.734 17.156 1 96.38 156 ARG A N 1
ATOM 1209 C CA . ARG A 1 156 ? -15.234 23.125 18.328 1 96.38 156 ARG A CA 1
ATOM 1210 C C . ARG A 1 156 ? -14.047 22.266 17.922 1 96.38 156 ARG A C 1
ATOM 1212 O O . ARG A 1 156 ? -13.148 22.016 18.734 1 96.38 156 ARG A O 1
ATOM 1219 N N . LEU A 1 157 ? -14.016 21.875 16.703 1 97.44 157 LEU A N 1
ATOM 1220 C CA . LEU A 1 157 ? -12.961 20.984 16.234 1 97.44 157 LEU A CA 1
ATOM 1221 C C . LEU A 1 157 ? -11.773 21.781 15.695 1 97.44 157 LEU A C 1
ATOM 1223 O O . LEU A 1 157 ? -10.805 21.203 15.211 1 97.44 157 LEU A O 1
ATOM 1227 N N . ARG A 1 158 ? -11.812 23.094 15.781 1 96.56 158 ARG A N 1
ATOM 1228 C CA . ARG A 1 158 ? -10.719 23.953 15.336 1 96.56 158 ARG A CA 1
ATOM 1229 C C . ARG A 1 158 ? -9.414 23.562 16.016 1 96.56 158 ARG A C 1
ATOM 1231 O O . ARG A 1 158 ? -8.344 23.656 15.422 1 96.56 158 ARG A O 1
ATOM 1238 N N . TRP A 1 159 ? -9.508 23.141 17.25 1 94.88 159 TRP A N 1
ATOM 1239 C CA . TRP A 1 159 ? -8.32 22.781 18.031 1 94.88 159 TRP A CA 1
ATOM 1240 C C . TRP A 1 159 ? -7.539 21.672 17.328 1 94.88 159 TRP A C 1
ATOM 1242 O O . TRP A 1 159 ? -6.309 21.609 17.438 1 94.88 159 TRP A O 1
ATOM 1252 N N . ALA A 1 160 ? -8.258 20.828 16.672 1 97.19 160 ALA A N 1
ATOM 1253 C CA . ALA A 1 160 ? -7.605 19.672 16.031 1 97.19 160 ALA A CA 1
ATOM 1254 C C . ALA A 1 160 ? -6.828 20.109 14.789 1 97.19 160 ALA A C 1
ATOM 1256 O O . ALA A 1 160 ? -5.785 19.531 14.469 1 97.19 160 ALA A O 1
ATOM 1257 N N . PHE A 1 161 ? -7.258 21.094 14.125 1 96.88 161 PHE A N 1
ATOM 1258 C CA . PHE A 1 161 ? -6.633 21.562 12.891 1 96.88 161 PHE A CA 1
ATOM 1259 C C . PHE A 1 161 ? -5.516 22.547 13.195 1 96.88 161 PHE A C 1
ATOM 1261 O O . PHE A 1 161 ? -4.621 22.75 12.375 1 96.88 161 PHE A O 1
ATOM 1268 N N . ASP A 1 162 ? -5.625 23.172 14.258 1 93.12 162 ASP A N 1
ATOM 1269 C CA . ASP A 1 162 ? -4.617 24.125 14.719 1 93.12 162 ASP A CA 1
ATOM 1270 C C . ASP A 1 162 ? -4.379 23.984 16.219 1 93.12 162 ASP A C 1
ATOM 1272 O O . ASP A 1 162 ? -4.785 24.844 17 1 93.12 162 ASP A O 1
ATOM 1276 N N . PRO A 1 163 ? -3.658 22.953 16.5 1 91.38 163 PRO A N 1
ATOM 1277 C CA . PRO A 1 163 ? -3.451 22.734 17.938 1 91.38 163 PRO A CA 1
ATOM 1278 C C . PRO A 1 163 ? -2.586 23.812 18.578 1 91.38 163 PRO A C 1
ATOM 1280 O O . PRO A 1 163 ? -1.591 24.25 18 1 91.38 163 PRO A O 1
ATOM 1283 N N . SER A 1 164 ? -3.096 24.344 19.719 1 79.5 164 SER A N 1
ATOM 1284 C CA . SER A 1 164 ? -2.357 25.359 20.469 1 79.5 164 SER A CA 1
ATOM 1285 C C . SER A 1 164 ? -1.352 24.719 21.422 1 79.5 164 SER A C 1
ATOM 1287 O O . SER A 1 164 ? -1.617 23.656 22 1 79.5 164 SER A O 1
ATOM 1289 N N . SER A 1 165 ? -0.257 25.328 21.469 1 78.62 165 SER A N 1
ATOM 1290 C CA . SER A 1 165 ? 0.759 24.844 22.391 1 78.62 165 SER A CA 1
ATOM 1291 C C . SER A 1 165 ? 0.891 25.781 23.594 1 78.62 165 SER A C 1
ATOM 1293 O O . SER A 1 165 ? 1.838 25.656 24.375 1 78.62 165 SER A O 1
ATOM 1295 N N . GLU A 1 166 ? -0.061 26.562 23.703 1 74.88 166 GLU A N 1
ATOM 1296 C CA . GLU A 1 166 ? 0.037 27.516 24.797 1 74.88 166 GLU A CA 1
ATOM 1297 C C . GLU A 1 166 ? 0.016 26.812 26.156 1 74.88 166 GLU A C 1
ATOM 1299 O O . GLU A 1 166 ? -0.869 26 26.422 1 74.88 166 GLU A O 1
ATOM 1304 N N . GLY A 1 167 ? 0.996 27.094 26.922 1 70.5 167 GLY A N 1
ATOM 1305 C CA . GLY A 1 167 ? 1.04 26.609 28.297 1 70.5 167 GLY A CA 1
ATOM 1306 C C . GLY A 1 167 ? 1.663 25.234 28.422 1 70.5 167 GLY A C 1
ATOM 1307 O O . GLY A 1 167 ? 1.57 24.594 29.484 1 70.5 167 GLY A O 1
ATOM 1308 N N . PHE A 1 168 ? 2.156 24.812 27.344 1 78.62 168 PHE A N 1
ATOM 1309 C CA . PHE A 1 168 ? 2.758 23.5 27.422 1 78.62 168 PHE A CA 1
ATOM 1310 C C . PHE A 1 168 ? 4.07 23.547 28.188 1 78.62 168 PHE A C 1
ATOM 1312 O O . PHE A 1 168 ? 4.82 24.516 28.094 1 78.62 168 PHE A O 1
ATOM 1319 N N . SER A 1 169 ? 4.25 22.5 28.969 1 74.81 169 SER A N 1
ATOM 1320 C CA . SER A 1 169 ? 5.406 22.484 29.859 1 74.81 169 SER A CA 1
ATOM 1321 C C . SER A 1 169 ? 6.516 21.594 29.297 1 74.81 169 SER A C 1
ATOM 1323 O O . SER A 1 169 ? 7.641 21.625 29.797 1 74.81 169 SER A O 1
ATOM 1325 N N . SER A 1 170 ? 6.195 20.828 28.312 1 82.75 170 SER A N 1
ATOM 1326 C CA . SER A 1 170 ? 7.195 19.891 27.812 1 82.75 170 SER A CA 1
ATOM 1327 C C . SER A 1 170 ? 6.941 19.516 26.359 1 82.75 170 SER A C 1
ATOM 1329 O O . SER A 1 170 ? 5.828 19.688 25.859 1 82.75 170 SER A O 1
ATOM 1331 N N . LEU A 1 171 ? 7.973 19.016 25.781 1 89.94 171 LEU A N 1
ATOM 1332 C CA . LEU A 1 171 ? 7.887 18.516 24.406 1 89.94 171 LEU A CA 1
ATOM 1333 C C . LEU A 1 171 ? 6.961 17.312 24.328 1 89.94 171 LEU A C 1
ATOM 1335 O O . LEU A 1 171 ? 6.254 17.141 23.328 1 89.94 171 LEU A O 1
ATOM 1339 N N . ALA A 1 172 ? 6.953 16.5 25.312 1 89.56 172 ALA A N 1
ATOM 1340 C CA . ALA A 1 172 ? 6.109 15.312 25.359 1 89.56 172 ALA A CA 1
ATOM 1341 C C . ALA A 1 172 ? 4.629 15.688 25.328 1 89.56 172 ALA A C 1
ATOM 1343 O O . ALA A 1 172 ? 3.826 14.992 24.688 1 89.56 172 ALA A O 1
ATOM 1344 N N . GLU A 1 173 ? 4.336 16.719 26.047 1 91.06 173 GLU A N 1
ATOM 1345 C CA . GLU A 1 173 ? 2.955 17.188 26.031 1 91.06 173 GLU A CA 1
ATOM 1346 C C . GLU A 1 173 ? 2.555 17.688 24.641 1 91.06 173 GLU A C 1
ATOM 1348 O O . GLU A 1 173 ? 1.439 17.438 24.188 1 91.06 173 GLU A O 1
ATOM 1353 N N . LEU A 1 174 ? 3.453 18.406 24.016 1 92.69 174 LEU A N 1
ATOM 1354 C CA . LEU A 1 174 ? 3.221 18.891 22.656 1 92.69 174 LEU A CA 1
ATOM 1355 C C . LEU A 1 174 ? 3 17.734 21.688 1 92.69 174 LEU A C 1
ATOM 1357 O O . LEU A 1 174 ? 2.07 17.75 20.875 1 92.69 174 LEU A O 1
ATOM 1361 N N . GLU A 1 175 ? 3.801 16.719 21.812 1 94.5 175 GLU A N 1
ATOM 1362 C CA . GLU A 1 175 ? 3.719 15.555 20.938 1 94.5 175 GLU A CA 1
ATOM 1363 C C . GLU A 1 175 ? 2.422 14.781 21.156 1 94.5 175 GLU A C 1
ATOM 1365 O O . GLU A 1 175 ? 1.784 14.336 20.188 1 94.5 175 GLU A O 1
ATOM 1370 N N . THR A 1 176 ? 2.043 14.656 22.344 1 94.81 176 THR A N 1
ATOM 1371 C CA . THR A 1 176 ? 0.817 13.938 22.672 1 94.81 176 THR A CA 1
ATOM 1372 C C . THR A 1 176 ? -0.404 14.68 22.125 1 94.81 176 THR A C 1
ATOM 1374 O O . THR A 1 176 ? -1.29 14.078 21.531 1 94.81 176 THR A O 1
ATOM 1377 N N . ARG A 1 177 ? -0.42 16 22.359 1 94.56 177 ARG A N 1
ATOM 1378 C CA . ARG A 1 177 ? -1.535 16.812 21.891 1 94.56 177 ARG A CA 1
ATOM 1379 C C . ARG A 1 177 ? -1.603 16.828 20.359 1 94.56 177 ARG A C 1
ATOM 1381 O O . ARG A 1 177 ? -2.689 16.766 19.781 1 94.56 177 ARG A O 1
ATOM 1388 N N . SER A 1 178 ? -0.456 16.938 19.781 1 96.56 178 SER A N 1
ATOM 1389 C CA . SER A 1 178 ? -0.402 16.953 18.328 1 96.56 178 SER A CA 1
ATOM 1390 C C . SER A 1 178 ? -0.884 15.625 17.734 1 96.56 178 SER A C 1
ATOM 1392 O O . SER A 1 178 ? -1.538 15.602 16.688 1 96.56 178 SER A O 1
ATOM 1394 N N . ALA A 1 179 ? -0.554 14.516 18.391 1 97.38 179 ALA A N 1
ATOM 1395 C CA . ALA A 1 179 ? -0.987 13.195 17.938 1 97.38 179 ALA A CA 1
ATOM 1396 C C . ALA A 1 179 ? -2.5 13.047 18.047 1 97.38 179 ALA A C 1
ATOM 1398 O O . ALA A 1 179 ? -3.148 12.508 17.141 1 97.38 179 ALA A O 1
ATOM 1399 N N . GLU A 1 180 ? -3.018 13.531 19.125 1 96.75 180 GLU A N 1
ATOM 1400 C CA . GLU A 1 180 ? -4.461 13.469 19.344 1 96.75 180 GLU A CA 1
ATOM 1401 C C . GLU A 1 180 ? -5.199 14.305 18.297 1 96.75 180 GLU A C 1
ATOM 1403 O O . GLU A 1 180 ? -6.215 13.859 17.75 1 96.75 180 GLU A O 1
ATOM 1408 N N . ALA A 1 181 ? -4.684 15.469 18.094 1 97.88 181 ALA A N 1
ATOM 1409 C CA . ALA A 1 181 ? -5.277 16.344 17.094 1 97.88 181 ALA A CA 1
ATOM 1410 C C . ALA A 1 181 ? -5.227 15.719 15.711 1 97.88 181 ALA A C 1
ATOM 1412 O O . ALA A 1 181 ? -6.219 15.742 14.977 1 97.88 181 ALA A O 1
ATOM 1413 N N . ALA A 1 182 ? -4.117 15.164 15.414 1 98.5 182 ALA A N 1
ATOM 1414 C CA . ALA A 1 182 ? -3.916 14.562 14.102 1 98.5 182 ALA A CA 1
ATOM 1415 C C . ALA A 1 182 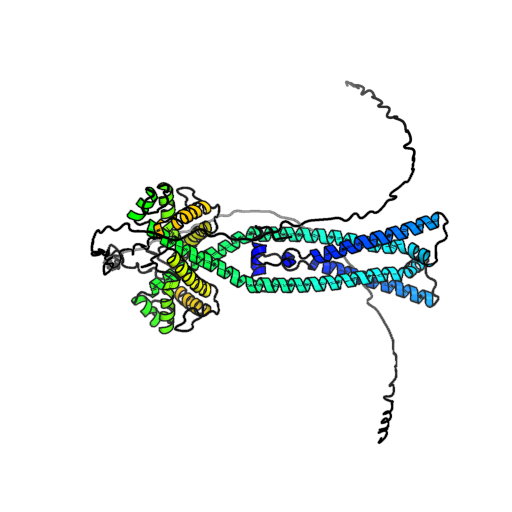? -4.875 13.391 13.883 1 98.5 182 ALA A C 1
ATOM 1417 O O . ALA A 1 182 ? -5.363 13.18 12.766 1 98.5 182 ALA A O 1
ATOM 1418 N N . ASP A 1 183 ? -5.141 12.641 14.883 1 98.12 183 ASP A N 1
ATOM 1419 C CA . ASP A 1 183 ? -6.074 11.523 14.781 1 98.12 183 ASP A CA 1
ATOM 1420 C C . ASP A 1 183 ? -7.477 12.016 14.422 1 98.12 183 ASP A C 1
ATOM 1422 O O . ASP A 1 183 ? -8.164 11.391 13.609 1 98.12 183 ASP A O 1
ATOM 1426 N N . VAL A 1 184 ? -7.84 13.07 14.992 1 98.5 184 VAL A N 1
ATOM 1427 C CA . VAL A 1 184 ? -9.156 13.641 14.711 1 98.5 184 VAL A CA 1
ATOM 1428 C C . VAL A 1 184 ? -9.211 14.125 13.266 1 98.5 184 VAL A C 1
ATOM 1430 O O . VAL A 1 184 ? -10.164 13.82 12.539 1 98.5 184 VAL A O 1
ATOM 1433 N N . VAL A 1 185 ? -8.211 14.844 12.891 1 98.75 185 VAL A N 1
ATOM 1434 C CA . VAL A 1 185 ? -8.156 15.406 11.547 1 98.75 185 VAL A CA 1
ATOM 1435 C C . VAL A 1 185 ? -8.172 14.289 10.508 1 98.75 185 VAL A C 1
ATOM 1437 O O . VAL A 1 185 ? -8.906 14.359 9.516 1 98.75 185 VAL A O 1
ATOM 1440 N N . THR A 1 186 ? -7.387 13.266 10.781 1 98.56 186 THR A N 1
ATOM 1441 C CA . THR A 1 186 ? -7.301 12.156 9.836 1 98.56 186 THR A CA 1
ATOM 1442 C C . THR A 1 186 ? -8.625 11.406 9.758 1 98.56 186 THR A C 1
ATOM 1444 O O . THR A 1 186 ? -9.016 10.938 8.688 1 98.56 186 THR A O 1
ATOM 1447 N N . ALA A 1 187 ? -9.289 11.266 10.859 1 98.25 187 ALA A N 1
ATOM 1448 C CA . ALA A 1 187 ? -10.602 10.633 10.852 1 98.25 187 ALA A CA 1
ATOM 1449 C C . ALA A 1 187 ? -11.586 11.414 9.984 1 98.25 187 ALA A C 1
ATOM 1451 O O . ALA A 1 187 ? -12.422 10.82 9.297 1 98.25 187 ALA A O 1
ATOM 1452 N N . ILE A 1 188 ? -11.461 12.688 10.016 1 98.69 188 ILE A N 1
ATOM 1453 C CA . ILE A 1 188 ? -12.336 13.539 9.227 1 98.69 188 ILE A CA 1
ATOM 1454 C C . ILE A 1 188 ? -11.977 13.414 7.742 1 98.69 188 ILE A C 1
ATOM 1456 O O . ILE A 1 188 ? -12.852 13.164 6.91 1 98.69 188 ILE A O 1
ATOM 1460 N N . LEU A 1 189 ? -10.727 13.477 7.477 1 98.38 189 LEU A N 1
ATOM 1461 C CA . LEU A 1 189 ? -10.266 13.469 6.09 1 98.38 189 LEU A CA 1
ATOM 1462 C C . LEU A 1 189 ? -10.547 12.125 5.434 1 98.38 189 LEU A C 1
ATOM 1464 O O . LEU A 1 189 ? -10.781 12.055 4.223 1 98.38 189 LEU A O 1
ATOM 1468 N N . SER A 1 190 ? -10.523 11.094 6.211 1 96.81 190 SER A N 1
ATOM 1469 C CA . SER A 1 190 ? -10.734 9.758 5.676 1 96.81 190 SER A CA 1
ATOM 1470 C C . SER A 1 190 ? -12.203 9.359 5.723 1 96.81 190 SER A C 1
ATOM 1472 O O . SER A 1 190 ? -12.562 8.219 5.422 1 96.81 190 SER A O 1
ATOM 1474 N N . GLU A 1 191 ? -13.031 10.305 6.18 1 97.31 191 GLU A N 1
ATOM 1475 C CA . GLU A 1 191 ? -14.461 10.055 6.266 1 97.31 191 GLU A CA 1
ATOM 1476 C C . GLU A 1 191 ? -14.758 8.812 7.102 1 97.31 191 GLU A C 1
ATOM 1478 O O . GLU A 1 191 ? -15.57 7.977 6.711 1 97.31 191 GLU A O 1
ATOM 1483 N N . ALA A 1 192 ? -14.008 8.75 8.156 1 96.25 192 ALA A N 1
ATOM 1484 C CA . ALA A 1 192 ? -14.156 7.594 9.039 1 96.25 192 ALA A CA 1
ATOM 1485 C C . ALA A 1 192 ? -15.492 7.625 9.766 1 96.25 192 ALA A C 1
ATOM 1487 O O . ALA A 1 192 ? -16.125 8.68 9.875 1 96.25 192 ALA A O 1
ATOM 1488 N N . SER A 1 193 ? -15.93 6.449 10.258 1 96.62 193 SER A N 1
ATOM 1489 C CA . SER A 1 193 ? -17.172 6.336 11.031 1 96.62 193 SER A CA 1
ATOM 1490 C C . SER A 1 193 ? -16.891 6.473 12.523 1 96.62 193 SER A C 1
ATOM 1492 O O . SER A 1 193 ? -17.766 6.191 13.344 1 96.62 193 SER A O 1
ATOM 1494 N N . THR A 1 194 ? -15.789 6.965 12.766 1 96.31 194 THR A N 1
ATOM 1495 C CA . THR A 1 194 ? -15.414 7.207 14.148 1 96.31 194 THR A CA 1
ATOM 1496 C C . THR A 1 194 ? -15.961 8.547 14.633 1 96.31 194 THR A C 1
ATOM 1498 O O . THR A 1 194 ? -15.914 9.539 13.906 1 96.31 194 THR A O 1
ATOM 1501 N N . VAL A 1 195 ? -16.406 8.57 15.93 1 97.75 195 VAL A N 1
ATOM 1502 C CA . VAL A 1 195 ? -16.922 9.805 16.516 1 97.75 195 VAL A CA 1
ATOM 1503 C C . VAL A 1 195 ? -15.773 10.773 16.781 1 97.75 195 VAL A C 1
ATOM 1505 O O . VAL A 1 195 ? -14.789 10.414 17.438 1 97.75 195 VAL A O 1
ATOM 1508 N N . VAL A 1 196 ? -15.852 11.984 16.25 1 97.25 196 VAL A N 1
ATOM 1509 C CA . VAL A 1 196 ? -14.773 12.961 16.422 1 97.25 196 VAL A CA 1
ATOM 1510 C C . VAL A 1 196 ? -15.227 14.086 17.344 1 97.25 196 VAL A C 1
ATOM 1512 O O . VAL A 1 196 ? -14.398 14.773 17.938 1 97.25 196 VAL A O 1
ATOM 1515 N N . ASP A 1 197 ? -16.469 14.383 17.391 1 95.5 197 ASP A N 1
ATOM 1516 C CA . ASP A 1 197 ? -17.047 15.32 18.344 1 95.5 197 ASP A CA 1
ATOM 1517 C C . ASP A 1 197 ? -17.969 14.594 19.344 1 95.5 197 ASP A C 1
ATOM 1519 O O . ASP A 1 197 ? -19.125 14.336 19.031 1 95.5 197 ASP A O 1
ATOM 1523 N N . LYS A 1 198 ? -17.516 14.453 20.5 1 92.19 198 LYS A N 1
ATOM 1524 C CA . LYS A 1 198 ? -18.234 13.656 21.484 1 92.19 198 LYS A CA 1
ATOM 1525 C C . LYS A 1 198 ? -19.516 14.344 21.922 1 92.19 198 LYS A C 1
ATOM 1527 O O . LYS A 1 198 ? -20.5 13.688 22.281 1 92.19 198 LYS A O 1
ATOM 1532 N N . GLU A 1 199 ? -19.531 15.664 21.922 1 93 199 GLU A N 1
ATOM 1533 C CA . GLU A 1 199 ? -20.688 16.422 22.375 1 93 199 GLU A CA 1
ATOM 1534 C C . GLU A 1 199 ? -21.906 16.172 21.469 1 93 199 GLU A C 1
ATOM 1536 O O . GLU A 1 199 ? -23.016 15.992 21.969 1 93 199 GLU A O 1
ATOM 1541 N N . THR A 1 200 ? -21.688 16.125 20.188 1 93.81 200 THR A N 1
ATOM 1542 C CA . THR A 1 200 ? -22.797 15.977 19.25 1 93.81 200 THR A CA 1
ATOM 1543 C C . THR A 1 200 ? -22.844 14.555 18.688 1 93.81 200 THR A C 1
ATOM 1545 O O . THR A 1 200 ? -23.844 14.141 18.109 1 93.81 200 THR A O 1
ATOM 1548 N N . GLY A 1 201 ? -21.781 13.844 18.812 1 95.12 201 GLY A N 1
ATOM 1549 C CA . GLY A 1 201 ? -21.719 12.492 18.266 1 95.12 201 GLY A CA 1
ATOM 1550 C C . GLY A 1 201 ? -21.406 12.453 16.781 1 95.12 201 GLY A C 1
ATOM 1551 O O . GLY A 1 201 ? -21.531 11.406 16.156 1 95.12 201 GLY A O 1
ATOM 1552 N N . LEU A 1 202 ? -21 13.547 16.219 1 96.88 202 LEU A N 1
ATOM 1553 C CA . LEU A 1 202 ? -20.672 13.602 14.797 1 96.88 202 LEU A CA 1
ATOM 1554 C C . LEU A 1 202 ? -19.453 12.75 14.484 1 96.88 202 LEU A C 1
ATOM 1556 O O . LEU A 1 202 ? -18.484 12.727 15.258 1 96.88 202 LEU A O 1
ATOM 1560 N N . GLN A 1 203 ? -19.562 12.047 13.414 1 98 203 GLN A N 1
ATOM 1561 C CA . GLN A 1 203 ? -18.469 11.195 12.953 1 98 203 GLN A CA 1
ATOM 1562 C C . GLN A 1 203 ? -17.594 11.938 11.945 1 98 203 GLN A C 1
ATOM 1564 O O . GLN A 1 203 ? -17.969 13 11.453 1 98 203 GLN A O 1
ATOM 1569 N N . GLY A 1 204 ? -16.484 11.336 11.672 1 98.19 204 GLY A N 1
ATOM 1570 C CA . GLY A 1 204 ? -15.578 11.93 10.711 1 98.19 204 GLY A CA 1
ATOM 1571 C C . GLY A 1 204 ? -16.234 12.242 9.383 1 98.19 204 GLY A C 1
ATOM 1572 O O . GLY A 1 204 ? -16.062 13.328 8.828 1 98.19 204 GLY A O 1
ATOM 1573 N N . LYS A 1 205 ? -16.953 11.344 8.867 1 98.06 205 LYS A N 1
ATOM 1574 C CA . LYS A 1 205 ? -17.609 11.523 7.574 1 98.06 205 LYS A CA 1
ATOM 1575 C C . LYS A 1 205 ? -18.594 12.68 7.613 1 98.06 205 LYS A C 1
ATOM 1577 O O . LYS A 1 205 ? -18.75 13.406 6.633 1 98.06 205 LYS A O 1
ATOM 1582 N N . ASP A 1 206 ? -19.297 12.852 8.734 1 97.88 206 ASP A N 1
ATOM 1583 C CA . ASP A 1 206 ? -20.266 13.938 8.883 1 97.88 206 ASP A CA 1
ATOM 1584 C C . ASP A 1 206 ? -19.562 15.297 8.852 1 97.88 206 ASP A C 1
ATOM 1586 O O . ASP A 1 206 ? -20.031 16.219 8.18 1 97.88 206 ASP A O 1
ATOM 1590 N N . VAL A 1 207 ? -18.531 15.344 9.633 1 98.31 207 VAL A N 1
ATOM 1591 C CA . VAL A 1 207 ? -17.812 16.609 9.727 1 98.31 207 VAL A CA 1
ATOM 1592 C C . VAL A 1 207 ? -17.172 16.938 8.383 1 98.31 207 VAL A C 1
ATOM 1594 O O . VAL A 1 207 ? -17.141 18.109 7.973 1 98.31 207 VAL A O 1
ATOM 1597 N N . PHE A 1 208 ? -16.641 15.891 7.73 1 98.62 208 PHE A N 1
ATOM 1598 C CA . PHE A 1 208 ? -16.062 16.109 6.41 1 98.62 208 PHE A CA 1
ATOM 1599 C C . PHE A 1 208 ? -17.094 16.703 5.465 1 98.62 208 PHE A C 1
ATOM 1601 O O . PHE A 1 208 ? -16.797 17.641 4.719 1 98.62 208 PHE A O 1
ATOM 1608 N N . ALA A 1 209 ? -18.234 16.203 5.484 1 97.88 209 ALA A N 1
ATOM 1609 C CA . ALA A 1 209 ? -19.312 16.688 4.629 1 97.88 209 ALA A CA 1
ATOM 1610 C C . ALA A 1 209 ? -19.641 18.141 4.945 1 97.88 209 ALA A C 1
ATOM 1612 O O . ALA A 1 209 ? -19.891 18.938 4.035 1 97.88 209 ALA A O 1
ATOM 1613 N N . LEU A 1 210 ? -19.7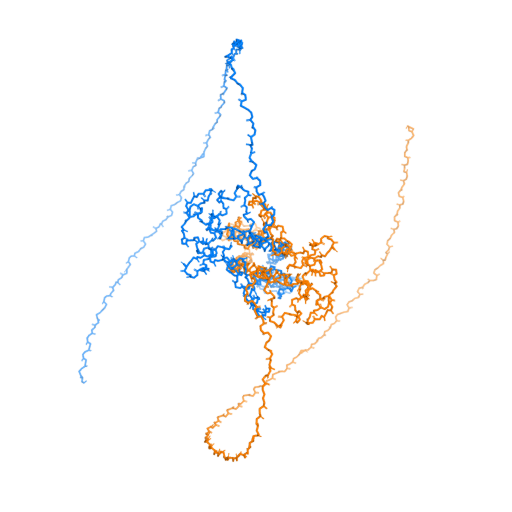19 18.5 6.207 1 97.75 210 LEU A N 1
ATOM 1614 C CA . LEU A 1 210 ? -20.016 19.859 6.625 1 97.75 210 LEU A CA 1
ATOM 1615 C C . LEU A 1 210 ? -18.922 20.812 6.156 1 97.75 210 LEU A C 1
ATOM 1617 O O . LEU A 1 210 ? -19.219 21.891 5.625 1 97.75 210 LEU A O 1
ATOM 1621 N N . LEU A 1 211 ? -17.719 20.422 6.316 1 97.69 211 LEU A N 1
ATOM 1622 C CA . LEU A 1 211 ? -16.594 21.234 5.906 1 97.69 211 LEU A CA 1
ATOM 1623 C C . LEU A 1 211 ? -16.578 21.453 4.395 1 97.69 211 LEU A C 1
ATOM 1625 O O . LEU A 1 211 ? -16.312 22.547 3.916 1 97.69 211 LEU A O 1
ATOM 1629 N N . GLU A 1 212 ? -16.922 20.375 3.723 1 97.19 212 GLU A N 1
ATOM 1630 C CA . GLU A 1 212 ? -16.969 20.469 2.268 1 97.19 212 GLU A CA 1
ATOM 1631 C C . GLU A 1 212 ? -18.094 21.406 1.821 1 97.19 212 GLU A C 1
ATOM 1633 O O . GLU A 1 212 ? -17.938 22.141 0.839 1 97.19 212 GLU A O 1
ATOM 1638 N N . SER A 1 213 ? -19.156 21.344 2.502 1 96.31 213 SER A N 1
ATOM 1639 C CA . SER A 1 213 ? -20.266 22.25 2.191 1 96.31 213 SER A CA 1
ATOM 1640 C C . SER A 1 213 ? -19.859 23.703 2.387 1 96.31 213 SER A C 1
ATOM 1642 O O . SER A 1 213 ? -20.234 24.562 1.595 1 96.31 213 SER A O 1
ATOM 1644 N N . ILE A 1 214 ? -19.141 23.969 3.477 1 95.88 214 ILE A N 1
ATOM 1645 C CA . ILE A 1 214 ? -18.672 25.328 3.766 1 95.88 214 ILE A CA 1
ATOM 1646 C C . ILE A 1 214 ? -17.656 25.766 2.701 1 95.88 214 ILE A C 1
ATOM 1648 O O . ILE A 1 214 ? -17.766 26.859 2.16 1 95.88 214 ILE A O 1
ATOM 1652 N N . LYS A 1 215 ? -16.797 24.922 2.379 1 94.56 215 LYS A N 1
ATOM 1653 C CA . LYS A 1 215 ? -15.727 25.203 1.427 1 94.56 215 LYS A CA 1
ATOM 1654 C C . LYS A 1 215 ? -16.281 25.484 0.037 1 94.56 215 LYS A C 1
ATOM 1656 O O . LYS A 1 215 ? -15.805 26.375 -0.665 1 94.56 215 LYS A O 1
ATOM 1661 N N . LYS A 1 216 ? -17.281 24.781 -0.336 1 93.06 216 LYS A N 1
ATOM 1662 C CA . LYS A 1 216 ? -17.797 24.859 -1.698 1 93.06 216 LYS A CA 1
ATOM 1663 C C . LYS A 1 216 ? -18.844 25.969 -1.828 1 93.06 216 LYS A C 1
ATOM 1665 O O . LYS A 1 216 ? -19.328 26.234 -2.926 1 93.06 216 LYS A O 1
ATOM 1670 N N . SER A 1 217 ? -19.156 26.578 -0.717 1 92.19 217 SER A N 1
ATOM 1671 C CA . SER A 1 217 ? -20.125 27.672 -0.778 1 92.19 217 SER A CA 1
ATOM 1672 C C . SER A 1 217 ? -19.547 28.859 -1.543 1 92.19 217 SER A C 1
ATOM 1674 O O . SER A 1 217 ? -18.344 28.922 -1.794 1 92.19 217 SER A O 1
ATOM 1676 N N . GLN A 1 218 ? -20.391 29.828 -1.909 1 89.31 218 GLN A N 1
ATOM 1677 C CA . GLN A 1 218 ? -19.969 31 -2.668 1 89.31 218 GLN A CA 1
ATOM 1678 C C . GLN A 1 218 ? -19.375 32.062 -1.749 1 89.31 218 GLN A C 1
ATOM 1680 O O . GLN A 1 218 ? -18.906 33.125 -2.217 1 89.31 218 GLN A O 1
ATOM 1685 N N . PHE A 1 219 ? -19.328 31.719 -0.526 1 89.69 219 PHE A N 1
ATOM 1686 C CA . PHE A 1 219 ? -18.875 32.688 0.466 1 89.69 219 PHE A CA 1
ATOM 1687 C C . PHE A 1 219 ? -17.406 33.031 0.217 1 89.69 219 PHE A C 1
ATOM 1689 O O . PHE A 1 219 ? -17.031 34.219 0.373 1 89.69 219 PHE A O 1
ATOM 1696 N N . PHE A 1 220 ? -16.625 32.156 -0.248 1 86.31 220 PHE A N 1
ATOM 1697 C CA . PHE A 1 220 ? -15.188 32.375 -0.372 1 86.31 220 PHE A CA 1
ATOM 1698 C C . PHE A 1 220 ? -14.82 32.781 -1.788 1 86.31 220 PHE A C 1
ATOM 1700 O O . PHE A 1 220 ? -13.641 32.969 -2.104 1 86.31 220 PHE A O 1
ATOM 1707 N N . MET A 1 221 ? -15.703 32.969 -2.611 1 77.81 221 MET A N 1
ATOM 1708 C CA . MET A 1 221 ? -15.445 33.406 -3.988 1 77.81 221 MET A CA 1
ATOM 1709 C C . MET A 1 221 ? -15.141 34.875 -4.062 1 77.81 221 MET A C 1
ATOM 1711 O O . MET A 1 221 ? -14.43 35.344 -4.965 1 77.81 221 MET A O 1
ATOM 1715 N N . GLY A 1 222 ? -15.68 35.781 -3.238 1 64.25 222 GLY A N 1
ATOM 1716 C CA . GLY A 1 222 ? -15.609 37.219 -3.373 1 64.25 222 GLY A CA 1
ATOM 1717 C C . GLY A 1 222 ? -14.367 37.812 -2.734 1 64.25 222 GLY A C 1
ATOM 1718 O O . GLY A 1 222 ? -14.234 39.031 -2.635 1 64.25 222 GLY A O 1
ATOM 1719 N N . GLY A 1 223 ? -13.172 37.125 -2.547 1 61.16 223 GLY A N 1
ATOM 1720 C CA . GLY A 1 223 ? -11.836 37.688 -2.373 1 61.16 223 GLY A CA 1
ATOM 1721 C C . GLY A 1 223 ? -11.594 38.219 -0.973 1 61.16 223 GLY A C 1
ATOM 1722 O O . GLY A 1 223 ? -10.672 39 -0.756 1 61.16 223 GLY A O 1
ATOM 1723 N N . GLY A 1 224 ? -12.25 37.844 0.224 1 58.84 224 GLY A N 1
ATOM 1724 C CA . GLY A 1 224 ? -11.859 38.562 1.406 1 58.84 224 GLY A CA 1
ATOM 1725 C C . GLY A 1 224 ? -11.602 37.688 2.613 1 58.84 224 GLY A C 1
ATOM 1726 O O . GLY A 1 224 ? -12.422 37.625 3.531 1 58.84 224 GLY A O 1
ATOM 1727 N N . PHE A 1 225 ? -10.656 36.812 2.504 1 64.62 225 PHE A N 1
ATOM 1728 C CA . PHE A 1 225 ? -10.273 36.156 3.754 1 64.62 225 PHE A CA 1
ATOM 1729 C C . PHE A 1 225 ? -9.812 37.188 4.773 1 64.62 225 PHE A C 1
ATOM 1731 O O . PHE A 1 225 ? -9.07 38.125 4.441 1 64.62 225 PHE A O 1
ATOM 1738 N N . SER A 1 226 ? -10.758 37.562 5.746 1 57.31 226 SER A N 1
ATOM 1739 C CA . SER A 1 226 ? -10.531 38.594 6.762 1 57.31 226 SER A CA 1
ATOM 1740 C C . SER A 1 226 ? -9.156 38.438 7.402 1 57.31 226 SER A C 1
ATOM 1742 O O . SER A 1 226 ? -8.68 37.312 7.602 1 57.31 226 SER A O 1
ATOM 1744 N N . CYS A 1 227 ? -8.273 39.344 7.16 1 51.06 227 CYS A N 1
ATOM 1745 C CA . CYS A 1 227 ? -6.992 39.438 7.855 1 51.06 227 CYS A CA 1
ATOM 1746 C C . CYS A 1 227 ? -7.191 39.469 9.367 1 51.06 227 CYS A C 1
ATOM 1748 O O . CYS A 1 227 ? -8 40.25 9.875 1 51.06 227 CYS A O 1
ATOM 1750 N N . SER A 1 228 ? -7.195 38.5 10 1 48.16 228 SER A N 1
ATOM 1751 C CA . SER A 1 228 ? -7.215 38.594 11.453 1 48.16 228 SER A CA 1
ATOM 1752 C C . SER A 1 228 ? -6.473 39.844 11.93 1 48.16 228 SER A C 1
ATOM 1754 O O . SER A 1 228 ? -5.375 40.156 11.453 1 48.16 228 SER A O 1
ATOM 1756 N N . SER A 1 229 ? -7.156 40.906 12.469 1 41.41 229 SER A N 1
ATOM 1757 C CA . SER A 1 2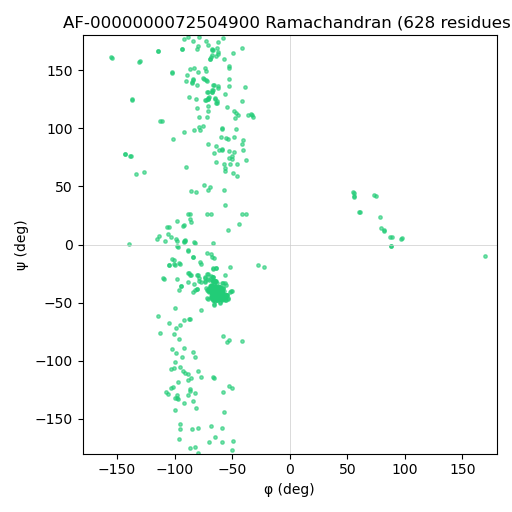29 ? -6.688 42.125 13.062 1 41.41 229 SER A CA 1
ATOM 1758 C C . SER A 1 229 ? -5.441 41.906 13.906 1 41.41 229 SER A C 1
ATOM 1760 O O . SER A 1 229 ? -5.289 42.5 14.977 1 41.41 229 SER A O 1
ATOM 1762 N N . LYS A 1 230 ? -4.551 41.062 13.867 1 41.34 230 LYS A N 1
ATOM 1763 C CA . LYS A 1 230 ? -3.479 41.531 14.742 1 41.34 230 LYS A CA 1
ATOM 1764 C C . LYS A 1 230 ? -3.021 42.938 14.359 1 41.34 230 LYS A C 1
ATOM 1766 O O . LYS A 1 230 ? -2.885 43.812 15.227 1 41.34 230 LYS A O 1
ATOM 1771 N N . SER A 1 231 ? -2.045 43.188 13.312 1 35.28 231 SER A N 1
ATOM 1772 C CA . SER A 1 231 ? -1.469 44.5 13.203 1 35.28 231 SER A CA 1
ATOM 1773 C C . SER A 1 231 ? -2.426 45.469 12.508 1 35.28 231 SER A C 1
ATOM 1775 O O . SER A 1 231 ? -2.873 45.219 11.391 1 35.28 231 SER A O 1
ATOM 1777 N N . GLU A 1 232 ? -3.156 46.344 13.164 1 35.5 232 GLU A N 1
ATOM 1778 C CA . GLU A 1 232 ? -3.947 47.531 12.906 1 35.5 232 GLU A CA 1
ATOM 1779 C C . GLU A 1 232 ? -3.455 48.281 11.664 1 35.5 232 GLU A C 1
ATOM 1781 O O . GLU A 1 232 ? -3.973 49.344 11.32 1 35.5 232 GLU A O 1
ATOM 1786 N N . GLU A 1 233 ? -2.23 48.094 11.109 1 37.25 233 GLU A N 1
ATOM 1787 C CA . GLU A 1 233 ? -1.916 49.188 10.203 1 37.25 233 GLU A CA 1
ATOM 1788 C C . GLU A 1 233 ? -2.848 49.188 8.992 1 37.25 233 GLU A C 1
ATOM 1790 O O . GLU A 1 233 ? -3.461 50.219 8.672 1 37.25 233 GLU A O 1
ATOM 1795 N N . SER A 1 234 ? -2.328 48.938 7.727 1 34.53 234 SER A N 1
ATOM 1796 C CA . SER A 1 234 ? -2.75 49.5 6.449 1 34.53 234 SER A CA 1
ATOM 1797 C C . SER A 1 234 ? -3.9 48.719 5.84 1 34.53 234 SER A C 1
ATOM 1799 O O . SER A 1 234 ? -3.703 47.938 4.895 1 34.53 234 SER A O 1
ATOM 1801 N N . CYS A 1 235 ? -4.641 47.938 6.535 1 35.66 235 CYS A N 1
ATOM 1802 C CA . CYS A 1 235 ? -5.609 47.219 5.703 1 35.66 235 CYS A CA 1
ATOM 1803 C C . CYS A 1 235 ? -6.66 48.188 5.16 1 35.66 235 CYS A C 1
ATOM 1805 O O . CYS A 1 235 ? -7.633 48.5 5.848 1 35.66 235 CYS A O 1
ATOM 1807 N N . THR A 1 236 ? -6.246 49.375 4.543 1 31.25 236 THR A N 1
ATOM 1808 C CA . THR A 1 236 ? -7.156 50.344 3.908 1 31.25 236 THR A CA 1
ATOM 1809 C C . THR A 1 236 ? -7.992 49.656 2.834 1 31.25 236 THR A C 1
ATOM 1811 O O . THR A 1 236 ? -7.461 49.219 1.812 1 31.25 236 THR A O 1
ATOM 1814 N N . SER A 1 237 ? -8.781 48.812 3.184 1 33.22 237 SER A N 1
ATOM 1815 C CA . SER A 1 237 ? -9.758 48.469 2.15 1 33.22 237 SER A CA 1
ATOM 1816 C C . SER A 1 237 ? -10.328 49.75 1.505 1 33.22 237 SER A C 1
ATOM 1818 O O . SER A 1 237 ? -11.047 50.5 2.148 1 33.22 237 SER A O 1
ATOM 1820 N N . THR A 1 238 ? -9.469 50.5 0.703 1 28.69 238 THR A N 1
ATOM 1821 C CA . THR A 1 238 ? -10.023 51.594 -0.098 1 28.69 238 THR A CA 1
ATOM 1822 C C . THR A 1 238 ? -11.227 51.094 -0.9 1 28.69 238 THR A C 1
ATOM 1824 O O . THR A 1 238 ? -11.109 50.219 -1.758 1 28.69 238 THR A O 1
ATOM 1827 N N . THR A 1 239 ? -12.273 50.906 -0.198 1 29.7 239 THR A N 1
ATOM 1828 C CA . THR A 1 239 ? -13.508 50.906 -0.976 1 29.7 239 THR A CA 1
ATOM 1829 C C . THR A 1 239 ? -13.453 52 -2.045 1 29.7 239 THR A C 1
ATOM 1831 O O . THR A 1 239 ? -13.305 53.188 -1.729 1 29.7 239 THR A O 1
ATOM 1834 N N . ALA A 1 240 ? -12.742 51.594 -3.166 1 26 240 ALA A N 1
ATOM 1835 C CA . ALA A 1 240 ? -12.758 52.469 -4.332 1 26 240 ALA A CA 1
ATOM 1836 C C . ALA A 1 240 ? -14.141 53.062 -4.551 1 26 240 ALA A C 1
ATOM 1838 O O . ALA A 1 240 ? -15.133 52.344 -4.664 1 26 240 ALA A O 1
ATOM 1839 N N . ASP A 1 241 ? -14.469 54.156 -4.008 1 26.56 241 ASP A N 1
ATOM 1840 C CA . ASP A 1 241 ? -15.547 55.062 -4.418 1 26.56 241 ASP A CA 1
ATOM 1841 C C . ASP A 1 241 ? -15.523 55.281 -5.926 1 26.56 241 ASP A C 1
ATOM 1843 O O . ASP A 1 241 ? -14.609 55.906 -6.453 1 26.56 241 ASP A O 1
ATOM 1847 N N . SER A 1 242 ? -15.648 54.156 -6.652 1 24.02 242 SER A N 1
ATOM 1848 C CA . SER A 1 242 ? -15.805 54.375 -8.086 1 24.02 242 SER A CA 1
ATOM 1849 C C . SER A 1 242 ? -16.672 55.594 -8.367 1 24.02 242 SER A C 1
ATOM 1851 O O . SER A 1 242 ? -17.891 55.562 -8.141 1 24.02 242 SER A O 1
ATOM 1853 N N . ALA A 1 243 ? -16.078 56.656 -8.117 1 21.56 243 ALA A N 1
ATOM 1854 C CA . ALA A 1 243 ? -16.656 57.969 -8.375 1 21.56 243 ALA A CA 1
ATOM 1855 C C . ALA A 1 243 ? -17.375 58 -9.719 1 21.56 243 ALA A C 1
ATOM 1857 O O . ALA A 1 243 ? -18.516 58.438 -9.805 1 21.56 243 ALA A O 1
ATOM 1858 N N . ASN A 1 244 ? -16.609 58.219 -10.797 1 19.88 244 ASN A N 1
ATOM 1859 C CA . ASN A 1 244 ? -16.844 59.344 -11.688 1 19.88 244 ASN A CA 1
ATOM 1860 C C . ASN A 1 244 ? -17.922 59.031 -12.711 1 19.88 244 ASN A C 1
ATOM 1862 O O . ASN A 1 244 ? -18.219 59.844 -13.586 1 19.88 244 ASN A O 1
ATOM 1866 N N . ALA A 1 245 ? -17.922 57.781 -13.086 1 22.44 245 ALA A N 1
ATOM 1867 C CA . ALA A 1 245 ? -18.125 57.875 -14.531 1 22.44 245 ALA A CA 1
ATOM 1868 C C . ALA A 1 245 ? -19.375 58.688 -14.867 1 22.44 245 ALA A C 1
ATOM 1870 O O . ALA A 1 245 ? -20.453 58.406 -14.328 1 22.44 245 ALA A O 1
ATOM 1871 N N . THR A 1 246 ? -19.156 59.719 -15.523 1 19.94 246 THR A N 1
ATOM 1872 C CA . THR A 1 246 ? -19.922 60.844 -16.109 1 19.94 246 THR A CA 1
ATOM 1873 C C . THR A 1 246 ? -21.062 60.281 -16.984 1 19.94 246 THR A C 1
ATOM 1875 O O . THR A 1 246 ? -20.875 59.344 -17.734 1 19.94 246 THR A O 1
ATOM 1878 N N . GLU A 1 247 ? -22.234 60.875 -16.859 1 19.58 247 GLU A N 1
ATOM 1879 C CA . GLU A 1 247 ? -23.641 60.656 -17.188 1 19.58 247 GLU A CA 1
ATOM 1880 C C . GLU A 1 247 ? -23.859 60.719 -18.703 1 19.58 247 GLU A C 1
ATOM 1882 O O . GLU A 1 247 ? -24.969 60.438 -19.172 1 19.58 247 GLU A O 1
ATOM 1887 N N . SER A 1 248 ? -22.828 61.125 -19.547 1 18.62 248 SER A N 1
ATOM 1888 C CA . SER A 1 248 ? -23.516 62.062 -20.469 1 18.62 248 SER A CA 1
ATOM 1889 C C . SER A 1 248 ? -24.656 61.344 -21.203 1 18.62 248 SER A C 1
ATOM 1891 O O . SER A 1 248 ? -24.672 60.125 -21.281 1 18.62 248 SER A O 1
ATOM 1893 N N . PRO A 1 249 ? -24.984 62.062 -22.453 1 20.03 249 PRO A N 1
ATOM 1894 C CA . PRO A 1 249 ? -26.25 62.5 -23.047 1 20.03 249 PRO A CA 1
ATOM 1895 C C . PRO A 1 249 ? -26.984 61.344 -23.75 1 20.03 249 PRO A C 1
ATOM 1897 O O . PRO A 1 249 ? -26.391 60.312 -24.047 1 20.03 249 PRO A O 1
ATOM 1900 N N . VAL A 1 250 ? -28.125 61.781 -24.297 1 17.3 250 VAL A N 1
ATOM 1901 C CA . VAL A 1 250 ? -29.469 61.312 -24.641 1 17.3 250 VAL A CA 1
ATOM 1902 C C . VAL A 1 250 ? -29.422 60.469 -25.922 1 17.3 250 VAL A C 1
ATOM 1904 O O . VAL A 1 250 ? -30.031 59.406 -25.984 1 17.3 250 VAL A O 1
ATOM 1907 N N . LEU A 1 251 ? -28.844 61.156 -27.047 1 17.19 251 LEU A N 1
ATOM 1908 C CA . LEU A 1 251 ? -29.828 61.375 -28.078 1 17.19 251 LEU A CA 1
ATOM 1909 C C . LEU A 1 251 ? -30.203 60.031 -28.734 1 17.19 251 LEU A C 1
ATOM 1911 O O . LEU A 1 251 ? -29.453 59.062 -28.641 1 17.19 251 LEU A O 1
ATOM 1915 N N . SER A 1 252 ? -30.984 60.219 -29.875 1 16.23 252 SER A N 1
ATOM 1916 C CA . SER A 1 252 ? -32.219 59.75 -30.516 1 16.23 252 SER A CA 1
ATOM 1917 C C . SER A 1 252 ? -31.969 58.531 -31.375 1 16.23 252 SER A C 1
ATOM 1919 O O . SER A 1 252 ? -32.719 57.531 -31.312 1 16.23 252 SER A O 1
ATOM 1921 N N . THR A 1 253 ? -31.125 58.781 -32.469 1 17.48 253 THR A N 1
ATOM 1922 C CA . THR A 1 253 ? -31.781 58.594 -33.781 1 17.48 253 THR A CA 1
ATOM 1923 C C . THR A 1 253 ? -31.812 57.125 -34.156 1 17.48 253 THR A C 1
ATOM 1925 O O . THR A 1 253 ? -30.828 56.406 -33.969 1 17.48 253 THR A O 1
ATOM 1928 N N . VAL A 1 254 ? -32.969 56.625 -34.438 1 17.11 254 VAL A N 1
ATOM 1929 C CA . VAL A 1 254 ? -33.656 55.375 -34.844 1 17.11 254 VAL A CA 1
ATOM 1930 C C . VAL A 1 254 ? -33 54.781 -36.062 1 17.11 254 VAL A C 1
ATOM 1932 O O . VAL A 1 254 ? -33.344 53.656 -36.469 1 17.11 254 VAL A O 1
ATOM 1935 N N . GLU A 1 255 ? -32.156 55.688 -36.875 1 16.36 255 GLU A N 1
ATOM 1936 C CA . GLU A 1 255 ? -32.625 55.5 -38.25 1 16.36 255 GLU A CA 1
ATOM 1937 C C . GLU A 1 255 ? -32.531 54.062 -38.688 1 16.36 255 GLU A C 1
ATOM 1939 O O . GLU A 1 255 ? -31.875 53.25 -38.062 1 16.36 255 GLU A O 1
ATOM 1944 N N . GLU A 1 256 ? -32.188 53.969 -40 1 16.47 256 GLU A N 1
ATOM 1945 C CA . GLU A 1 256 ? -32.812 53.531 -41.25 1 16.47 256 GLU A CA 1
ATOM 1946 C C . GLU A 1 256 ? -32.531 52.062 -41.531 1 16.47 256 GLU A C 1
ATOM 1948 O O . GLU A 1 256 ? -31.641 51.469 -40.938 1 16.47 256 GLU A O 1
ATOM 1953 N N . SER A 1 257 ? -32.219 51.938 -42.844 1 15.62 257 SER A N 1
ATOM 1954 C CA . SER A 1 257 ? -32.906 51.312 -43.969 1 15.62 257 SER A CA 1
ATOM 1955 C C . SER A 1 257 ? -32.469 49.875 -44.188 1 15.62 257 SER A C 1
ATOM 1957 O O . SER A 1 257 ? -33.281 48.969 -44.062 1 15.62 257 SER A O 1
ATOM 1959 N N . ASP A 1 258 ? -31.781 49.781 -45.219 1 15.59 258 ASP A N 1
ATOM 1960 C CA . ASP A 1 258 ? -32.156 49.094 -46.438 1 15.59 258 ASP A CA 1
ATOM 1961 C C . ASP A 1 258 ? -31.531 47.688 -46.469 1 15.59 258 ASP A C 1
ATOM 1963 O O . ASP A 1 258 ? -30.422 47.531 -47 1 15.59 258 ASP A O 1
ATOM 1967 N N . ARG A 1 259 ? -31.188 47.25 -45.344 1 16.45 259 ARG A N 1
ATOM 1968 C CA . ARG A 1 259 ? -30.359 46.125 -45.781 1 16.45 259 ARG A CA 1
ATOM 1969 C C . ARG A 1 259 ? -31.062 45.312 -46.875 1 16.45 259 ARG A C 1
ATOM 1971 O O . ARG A 1 259 ? -32.156 44.812 -46.656 1 16.45 259 ARG A O 1
ATOM 1978 N N . SER A 1 260 ? -30.672 45.562 -48.156 1 15.82 260 SER A N 1
ATOM 1979 C CA . SER A 1 260 ? -31.062 44.938 -49.406 1 15.82 260 SER A CA 1
ATOM 1980 C C . SER A 1 260 ? -31.156 43.438 -49.281 1 15.82 260 SER A C 1
ATOM 1982 O O . SER A 1 260 ? -30.547 42.844 -48.406 1 15.82 260 SER A O 1
ATOM 1984 N N . TYR A 1 261 ? -31.781 42.938 -50.438 1 14.75 261 TYR A N 1
ATOM 1985 C CA . TYR A 1 261 ? -32.656 41.906 -51 1 14.75 261 TYR A CA 1
ATOM 1986 C C . TYR A 1 261 ? -32.031 40.531 -50.844 1 14.75 261 TYR A C 1
ATOM 1988 O O . TYR A 1 261 ? -30.828 40.406 -50.688 1 14.75 261 TYR A O 1
ATOM 1996 N N . ALA A 1 262 ? -32.844 39.656 -51.219 1 15.6 262 ALA A N 1
ATOM 1997 C CA . ALA A 1 262 ? -33.469 38.312 -51.219 1 15.6 262 ALA A CA 1
ATOM 1998 C C . ALA A 1 262 ? -32.625 37.312 -52 1 15.6 262 ALA A C 1
ATOM 2000 O O . ALA A 1 262 ? -32.781 36.125 -51.844 1 15.6 262 ALA A O 1
ATOM 2001 N N . GLU A 1 263 ? -31.797 37.781 -53.094 1 14.36 263 GLU A N 1
ATOM 2002 C CA . GLU A 1 263 ? -32.094 36.969 -54.281 1 14.36 263 GLU A CA 1
ATOM 2003 C C . GLU A 1 263 ? -31.828 35.5 -54 1 14.36 263 GLU A C 1
ATOM 2005 O O . GLU A 1 263 ? -31.078 35.156 -53.094 1 14.36 263 GLU A O 1
ATOM 2010 N N . LYS A 1 264 ? -31.922 34.812 -55.344 1 15.85 264 LYS A N 1
ATOM 2011 C CA . LYS A 1 264 ? -32.75 33.75 -55.906 1 15.85 264 LYS A CA 1
ATOM 2012 C C . LYS A 1 264 ? -32.156 32.375 -55.625 1 15.85 264 LYS A C 1
ATOM 2014 O O . LYS A 1 264 ? -32.875 31.453 -55.25 1 15.85 264 LYS A O 1
ATOM 2019 N N . PRO A 1 265 ? -30.844 32.062 -56.219 1 15.11 265 PRO A N 1
ATOM 2020 C CA . PRO A 1 265 ? -31.047 31.312 -57.469 1 15.11 265 PRO A CA 1
ATOM 2021 C C . PRO A 1 265 ? -31.297 29.828 -57.188 1 15.11 265 PRO A C 1
ATOM 2023 O O . PRO A 1 265 ? -31.078 29.344 -56.094 1 15.11 265 PRO A O 1
ATOM 2026 N N . ASP A 1 266 ? -30.625 29.078 -58.156 1 14.67 266 ASP A N 1
ATOM 2027 C CA . ASP A 1 266 ? -31.016 28.078 -59.156 1 14.67 266 ASP A CA 1
ATOM 2028 C C . ASP A 1 266 ? -31.047 26.672 -58.531 1 14.67 266 ASP A C 1
ATOM 2030 O O . ASP A 1 266 ? -32.062 25.969 -58.656 1 14.67 266 ASP A O 1
ATOM 2034 N N . SER A 1 267 ? -30.078 25.828 -59.094 1 15.3 267 SER A N 1
ATOM 2035 C CA . SER A 1 267 ? -30.391 24.75 -60.031 1 15.3 267 SER A CA 1
ATOM 2036 C C . SER A 1 267 ? -30.703 23.453 -59.312 1 15.3 267 SER A C 1
ATOM 2038 O O . SER A 1 267 ? -30.297 23.281 -58.156 1 15.3 267 SER A O 1
ATOM 2040 N N . GLY A 1 268 ? -31.016 22.469 -60.219 1 14.95 268 GLY A N 1
ATOM 2041 C CA . GLY A 1 268 ? -31.938 21.375 -60.5 1 14.95 268 GLY A CA 1
ATOM 2042 C C . GLY A 1 268 ? -31.625 20.125 -59.688 1 14.95 268 GLY A C 1
ATOM 2043 O O . GLY A 1 268 ? -32.406 19.719 -58.812 1 14.95 268 GLY A O 1
ATOM 2044 N N . PRO A 1 269 ? -31.203 19.062 -60.5 1 15.86 269 PRO A N 1
ATOM 2045 C CA . PRO A 1 269 ? -32.062 17.922 -60.781 1 15.86 269 PRO A CA 1
ATOM 2046 C C . PRO A 1 269 ? -32.031 16.875 -59.688 1 15.86 269 PRO A C 1
ATOM 2048 O O . PRO A 1 269 ? -31.109 16.844 -58.875 1 15.86 269 PRO A O 1
ATOM 2051 N N . ALA A 1 270 ? -33.094 16.172 -59.562 1 16.33 270 ALA A N 1
ATOM 2052 C CA . ALA A 1 270 ? -33.812 15.07 -58.938 1 16.33 270 ALA A CA 1
ATOM 2053 C C . ALA A 1 270 ? -33.062 13.75 -59.125 1 16.33 270 ALA A C 1
ATOM 2055 O O . ALA A 1 270 ? -33.469 12.711 -58.625 1 16.33 270 ALA A O 1
ATOM 2056 N N . ILE A 1 271 ? -32.188 13.531 -60.219 1 15.56 271 ILE A N 1
ATOM 2057 C CA . ILE A 1 271 ? -32.469 12.289 -60.938 1 15.56 271 ILE A CA 1
ATOM 2058 C C . ILE A 1 271 ? -32.594 11.141 -59.938 1 15.56 271 ILE A C 1
ATOM 2060 O O . ILE A 1 271 ? -32.094 11.227 -58.844 1 15.56 271 ILE A O 1
ATOM 2064 N N . VAL A 1 272 ? -32.625 9.852 -60.625 1 15.84 272 VAL A N 1
ATOM 2065 C CA . VAL A 1 272 ? -33.344 8.68 -61.125 1 15.84 272 VAL A CA 1
ATOM 2066 C C . VAL A 1 272 ? -33.031 7.48 -60.219 1 15.84 272 VAL A C 1
ATOM 2068 O O . VAL A 1 272 ? -32.156 7.555 -59.344 1 15.84 272 VAL A O 1
ATOM 2071 N N . ASN A 1 273 ? -32.625 6.406 -61 1 14.95 273 ASN A N 1
ATOM 2072 C CA . ASN A 1 273 ? -33.188 5.102 -61.344 1 14.95 273 ASN A CA 1
ATOM 2073 C C . ASN A 1 273 ? -32.812 4.047 -60.281 1 14.95 273 ASN A C 1
ATOM 2075 O O . ASN A 1 273 ? -33.688 3.426 -59.688 1 14.95 273 ASN A O 1
ATOM 2079 N N . ASP A 1 274 ? -32.219 2.963 -60.844 1 15.55 274 ASP A N 1
ATOM 2080 C CA . ASP A 1 274 ? -32.75 1.664 -61.25 1 15.55 274 ASP A CA 1
ATOM 2081 C C . ASP A 1 274 ? -32.5 0.609 -60.188 1 15.55 274 ASP A C 1
ATOM 2083 O O . ASP A 1 274 ? -31.781 0.853 -59.219 1 15.55 274 ASP A O 1
ATOM 2087 N N . SER A 1 275 ? -31.891 -0.6 -60.656 1 15 275 SER A N 1
ATOM 2088 C CA . SER A 1 275 ? -32.312 -1.972 -60.906 1 15 275 SER A CA 1
ATOM 2089 C C . SER A 1 275 ? -31.938 -2.891 -59.75 1 15 275 SER A C 1
ATOM 2091 O O . SER A 1 275 ? -32.781 -3.625 -59.25 1 15 275 SER A O 1
ATOM 2093 N N . VAL A 1 276 ? -30.703 -3.568 -59.844 1 16.55 276 VAL A N 1
ATOM 2094 C CA . VAL A 1 276 ? -30.75 -4.984 -60.188 1 16.55 276 VAL A CA 1
ATOM 2095 C C . VAL A 1 276 ? -31.094 -5.809 -58.938 1 16.55 276 VAL A C 1
ATOM 2097 O O . VAL A 1 276 ? -30.922 -5.352 -57.812 1 16.55 276 VAL A O 1
ATOM 2100 N N . ASP A 1 277 ? -31.375 -7.188 -59.188 1 15.48 277 ASP A N 1
ATOM 2101 C CA . ASP A 1 277 ? -32.031 -8.492 -59.219 1 15.48 277 ASP A CA 1
ATOM 2102 C C . ASP A 1 277 ? -31.438 -9.406 -58.125 1 15.48 277 ASP A C 1
ATOM 2104 O O . ASP A 1 277 ? -32.156 -10.234 -57.562 1 15.48 277 ASP A O 1
ATOM 2108 N N . LEU A 1 278 ? -30.094 -9.625 -58.062 1 15.59 278 LEU A N 1
ATOM 2109 C CA . LEU A 1 278 ? -29.766 -11.039 -58.188 1 15.59 278 LEU A CA 1
ATOM 2110 C C . LEU A 1 278 ? -30.359 -11.844 -57.031 1 15.59 278 LEU A C 1
ATOM 2112 O O . LEU A 1 278 ? -30.5 -11.32 -55.938 1 15.59 278 LEU A O 1
ATOM 2116 N N . SER A 1 279 ? -30.344 -13.297 -57.281 1 15.18 279 SER A N 1
ATOM 2117 C CA . SER A 1 279 ? -30.875 -14.656 -57.312 1 15.18 279 SER A CA 1
ATOM 2118 C C . SER A 1 279 ? -30.719 -15.344 -55.969 1 15.18 279 SER A C 1
ATOM 2120 O O . SER A 1 279 ? -31.688 -15.891 -55.438 1 15.18 279 SER A O 1
ATOM 2122 N N . ASP A 1 280 ? -29.562 -16.094 -55.812 1 15.2 280 ASP A N 1
ATOM 2123 C CA . ASP A 1 280 ? -29.656 -17.562 -55.844 1 15.2 280 ASP A CA 1
ATOM 2124 C C . ASP A 1 280 ? -30.141 -18.109 -54.5 1 15.2 280 ASP A C 1
ATOM 2126 O O . ASP A 1 280 ? -30.047 -17.438 -53.469 1 15.2 280 ASP A O 1
ATOM 2130 N N . HIS A 1 281 ? -29.797 -19.438 -54.312 1 14.97 281 HIS A N 1
ATOM 2131 C CA . HIS A 1 281 ? -30.328 -20.797 -54.219 1 14.97 281 HIS A CA 1
ATOM 2132 C C . HIS A 1 281 ? -30.562 -21.203 -52.781 1 14.97 281 HIS A C 1
ATOM 2134 O O . HIS A 1 281 ? -30.016 -20.594 -51.875 1 14.97 281 HIS A O 1
ATOM 2140 N N . GLU A 1 282 ? -30.516 -22.562 -52.594 1 15.52 282 GLU A N 1
ATOM 2141 C CA . GLU A 1 282 ? -31.328 -23.734 -52.25 1 15.52 282 GLU A CA 1
ATOM 2142 C C . GLU A 1 282 ? -31.156 -24.125 -50.781 1 15.52 282 GLU A C 1
ATOM 2144 O O . GLU A 1 282 ? -32.125 -24.266 -50.062 1 15.52 282 GLU A O 1
ATOM 2149 N N . GLU A 1 283 ? -30.266 -25.234 -50.594 1 15.49 283 GLU A N 1
ATOM 2150 C CA . GLU A 1 283 ? -30.688 -26.594 -50.281 1 15.49 283 GLU A CA 1
ATOM 2151 C C . GLU A 1 283 ? -30.859 -26.797 -48.781 1 15.49 283 GLU A C 1
ATOM 2153 O O . GLU A 1 283 ? -31.922 -27.234 -48.344 1 15.49 283 GLU A O 1
ATOM 2158 N N . LEU A 1 284 ? -30.094 -27.906 -48.156 1 14.65 284 LEU A N 1
ATOM 2159 C CA . LEU A 1 284 ? -30.469 -29.281 -47.781 1 14.65 284 LEU A CA 1
ATOM 2160 C C . LEU A 1 284 ? -30.562 -29.422 -46.25 1 14.65 284 LEU A C 1
ATOM 2162 O O . LEU A 1 284 ? -30.734 -30.547 -45.75 1 14.65 284 LEU A O 1
ATOM 2166 N N . LYS A 1 285 ? -30.422 -28.547 -45.438 1 15.39 285 LYS A N 1
ATOM 2167 C CA . LYS A 1 285 ? -30 -29.234 -44.219 1 15.39 285 LYS A CA 1
ATOM 2168 C C . LYS A 1 285 ? -31.062 -30.219 -43.75 1 15.39 285 LYS A C 1
ATOM 2170 O O . LYS A 1 285 ? -32.094 -29.812 -43.219 1 15.39 285 LYS A O 1
ATOM 2175 N N . SER A 1 286 ? -31.188 -31.531 -44.312 1 15.2 286 SER A N 1
ATOM 2176 C CA . SER A 1 286 ? -32.031 -32.719 -44.125 1 15.2 286 SER A CA 1
ATOM 2177 C C . SER A 1 286 ? -32.094 -33.125 -42.656 1 15.2 286 SER A C 1
ATOM 2179 O O . SER A 1 286 ? -33.188 -33.188 -42.094 1 15.2 286 SER A O 1
ATOM 2181 N N . MET A 1 287 ? -31.672 -34.5 -42.375 1 16.03 287 MET A N 1
ATOM 2182 C CA . MET A 1 287 ? -32.438 -35.719 -42.125 1 16.03 287 MET A CA 1
ATOM 2183 C C . MET A 1 287 ? -32.469 -36.062 -40.656 1 16.03 287 MET A C 1
ATOM 2185 O O . MET A 1 287 ? -33.562 -36.281 -40.094 1 16.03 287 MET A O 1
ATOM 2189 N N . GLY A 1 288 ? -31.438 -36.906 -40.094 1 16.25 288 GLY A N 1
ATOM 2190 C CA . GLY A 1 288 ? -31.656 -38.312 -39.781 1 16.25 288 GLY A CA 1
ATOM 2191 C C . GLY A 1 288 ? -32.281 -38.531 -38.406 1 16.25 288 GLY A C 1
ATOM 2192 O O . GLY A 1 288 ? -32.281 -37.625 -37.562 1 16.25 288 GLY A O 1
ATOM 2193 N N . THR A 1 289 ? -32.094 -39.906 -37.781 1 17.08 289 THR A N 1
ATOM 2194 C CA . THR A 1 289 ? -32.781 -41.125 -37.406 1 17.08 289 THR A CA 1
ATOM 2195 C C . THR A 1 289 ? -33.094 -41.125 -35.906 1 17.08 289 THR A C 1
ATOM 2197 O O . THR A 1 289 ? -32.594 -40.281 -35.156 1 17.08 289 THR A O 1
ATOM 2200 N N . THR A 1 290 ? -32.75 -42.375 -35.094 1 16.75 290 THR A N 1
ATOM 2201 C CA . THR A 1 290 ? -33.5 -43.562 -34.688 1 16.75 290 THR A CA 1
ATOM 2202 C C . THR A 1 290 ? -33.656 -43.594 -33.156 1 16.75 290 THR A C 1
ATOM 2204 O O . THR A 1 290 ? -34.719 -43.875 -32.625 1 16.75 290 THR A O 1
ATOM 2207 N N . VAL A 1 291 ? 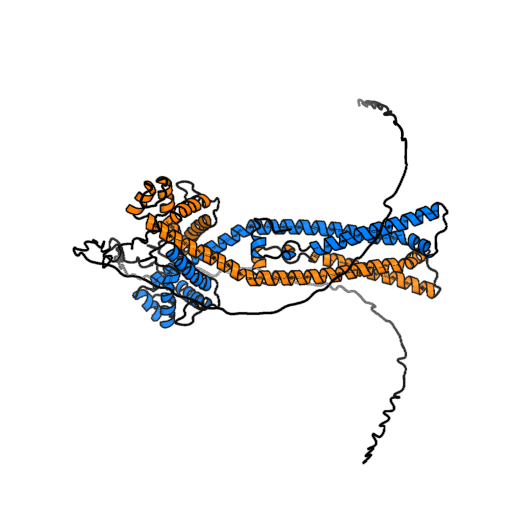-32.531 -43.656 -32.281 1 20.02 291 VAL A N 1
ATOM 2208 C CA . VAL A 1 291 ? -32.438 -44.906 -31.547 1 20.02 291 VAL A CA 1
ATOM 2209 C C . VAL A 1 291 ? -33.375 -44.906 -30.359 1 20.02 291 VAL A C 1
ATOM 2211 O O . VAL A 1 291 ? -33.625 -43.875 -29.75 1 20.02 291 VAL A O 1
ATOM 2214 N N . GLY A 1 292 ? -34 -46.219 -29.875 1 17.98 292 GLY A N 1
ATOM 2215 C CA . GLY A 1 292 ? -35.062 -46.969 -29.266 1 17.98 292 GLY A CA 1
ATOM 2216 C C . GLY A 1 292 ? -34.938 -47.062 -27.75 1 17.98 292 GLY A C 1
ATOM 2217 O O . GLY A 1 292 ? -35.875 -47.469 -27.062 1 17.98 292 GLY A O 1
ATOM 2218 N N . THR A 1 293 ? -33.75 -47.094 -27 1 19.59 293 THR A N 1
ATOM 2219 C CA . THR A 1 293 ? -33.688 -48.25 -26.094 1 19.59 293 THR A CA 1
ATOM 2220 C C . THR A 1 293 ? -34.719 -48.125 -24.984 1 19.59 293 THR A C 1
ATOM 2222 O O . THR A 1 293 ? -35.156 -47.031 -24.641 1 19.59 293 THR A O 1
ATOM 2225 N N . ASP A 1 294 ? -35.094 -49.406 -24.219 1 18.14 294 ASP A N 1
ATOM 2226 C CA . ASP A 1 294 ? -36.031 -50.25 -23.531 1 18.14 294 ASP A CA 1
ATOM 2227 C C . ASP A 1 294 ? -36.062 -49.938 -22.031 1 18.14 294 ASP A C 1
ATOM 2229 O O . ASP A 1 294 ? -35.094 -50.156 -21.328 1 18.14 294 ASP A O 1
ATOM 2233 N N . GLU A 1 295 ? -36.469 -48.875 -21.578 1 20.92 295 GLU A N 1
ATOM 2234 C CA . GLU A 1 295 ? -36.5 -48.719 -20.125 1 20.92 295 GLU A CA 1
ATOM 2235 C C . GLU A 1 295 ? -37.406 -49.781 -19.484 1 20.92 295 GLU A C 1
ATOM 2237 O O . GLU A 1 295 ? -38.594 -49.844 -19.75 1 20.92 295 GLU A O 1
ATOM 2242 N N . VAL A 1 296 ? -36.812 -50.969 -19.062 1 20.55 296 VAL A N 1
ATOM 2243 C CA . VAL A 1 296 ? -37.5 -52.094 -18.422 1 20.55 296 VAL A CA 1
ATOM 2244 C C . VAL A 1 296 ? -38.188 -51.625 -17.141 1 20.55 296 VAL A C 1
ATOM 2246 O O . VAL A 1 296 ? -37.719 -50.656 -16.5 1 20.55 296 VAL A O 1
ATOM 2249 N N . PRO A 1 297 ? -39 -52.656 -16.375 1 19.61 297 PRO A N 1
ATOM 2250 C CA . PRO A 1 297 ? -40.281 -52.75 -15.672 1 19.61 297 PRO A CA 1
ATOM 2251 C C . PRO A 1 297 ? -40.156 -52.594 -14.164 1 19.61 297 PRO A C 1
ATOM 2253 O O . PRO A 1 297 ? -41.062 -52.125 -13.492 1 19.61 297 PRO A O 1
ATOM 2256 N N . SER A 1 298 ? -39 -52.969 -13.445 1 19.55 298 SER A N 1
ATOM 2257 C CA . SER A 1 298 ? -39.219 -53.969 -12.406 1 19.55 298 SER A CA 1
ATOM 2258 C C . SER A 1 298 ? -40 -53.375 -11.234 1 19.55 298 SER A C 1
ATOM 2260 O O . SER A 1 298 ? -40 -52.156 -11.039 1 19.55 298 SER A O 1
ATOM 2262 N N . GLU A 1 299 ? -40.469 -54.438 -10.164 1 19.11 299 GLU A N 1
ATOM 2263 C CA . GLU A 1 299 ? -41.5 -54.875 -9.227 1 19.11 299 GLU A CA 1
ATOM 2264 C C . GLU A 1 299 ? -41.281 -54.281 -7.844 1 19.11 299 GLU A C 1
ATOM 2266 O O . GLU A 1 299 ? -40.125 -54.094 -7.422 1 19.11 299 GLU A O 1
ATOM 2271 N N . LYS A 1 300 ? -42.344 -53.875 -7.133 1 19.86 300 LYS A N 1
ATOM 2272 C CA . LYS A 1 300 ? -42.719 -53.094 -5.953 1 19.86 300 LYS A CA 1
ATOM 2273 C C . LYS A 1 300 ? -42.562 -53.938 -4.684 1 19.86 300 LYS A C 1
ATOM 2275 O O . LYS A 1 300 ? -43.125 -53.562 -3.635 1 19.86 300 LYS A O 1
ATOM 2280 N N . PRO A 1 301 ? -41.531 -54.781 -4.27 1 19.39 301 PRO A N 1
ATOM 2281 C CA . PRO A 1 301 ? -41.906 -55.781 -3.273 1 19.39 301 PRO A CA 1
ATOM 2282 C C . PRO A 1 301 ? -42.156 -55.188 -1.894 1 19.39 301 PRO A C 1
ATOM 2284 O O . PRO A 1 301 ? -42.594 -55.906 -0.978 1 19.39 301 PRO A O 1
ATOM 2287 N N . THR A 1 302 ? -42 -54 -1.381 1 20 302 THR A N 1
ATOM 2288 C CA . THR A 1 302 ? -41.531 -53.906 0.002 1 20 302 THR A CA 1
ATOM 2289 C C . THR A 1 302 ? -42.656 -54.25 0.97 1 20 302 THR A C 1
ATOM 2291 O O . THR A 1 302 ? -43.75 -53.656 0.923 1 20 302 THR A O 1
ATOM 2294 N N . SER A 1 303 ? -42.75 -55.562 1.65 1 18.5 303 SER A N 1
ATOM 2295 C CA . SER A 1 303 ? -43.625 -56.156 2.627 1 18.5 303 SER A CA 1
ATOM 2296 C C . SER A 1 303 ? -43.438 -55.562 4.016 1 18.5 303 SER A C 1
ATOM 2298 O O . SER A 1 303 ? -42.312 -55.594 4.547 1 18.5 303 SER A O 1
ATOM 2300 N N . ALA A 1 304 ? -44 -54.5 4.551 1 20.27 304 ALA A N 1
ATOM 2301 C CA . ALA A 1 304 ? -43.938 -53.812 5.84 1 20.27 304 ALA A CA 1
ATOM 2302 C C . ALA A 1 304 ? -44.469 -54.688 6.961 1 20.27 304 ALA A C 1
ATOM 2304 O O . ALA A 1 304 ? -45.688 -54.969 7.012 1 20.27 304 ALA A O 1
ATOM 2305 N N . SER A 1 305 ? -43.781 -55.844 7.453 1 17.81 305 SER A N 1
ATOM 2306 C CA . SER A 1 305 ? -44.344 -56.656 8.523 1 17.81 305 SER A CA 1
ATOM 2307 C C . SER A 1 305 ? -44.312 -55.938 9.859 1 17.81 305 SER A C 1
ATOM 2309 O O . SER A 1 305 ? -43.281 -55.375 10.25 1 17.81 305 SER A O 1
ATOM 2311 N N . ALA A 1 306 ? -45.375 -55.531 10.609 1 21.11 306 ALA A N 1
ATOM 2312 C CA . ALA A 1 306 ? -45.812 -54.844 11.82 1 21.11 306 ALA A CA 1
ATOM 2313 C C . ALA A 1 306 ? -45.594 -55.688 13.062 1 21.11 306 ALA A C 1
ATOM 2315 O O . ALA A 1 306 ? -45.844 -55.25 14.18 1 21.11 306 ALA A O 1
ATOM 2316 N N . PRO A 1 307 ? -44.344 -56.344 13.43 1 20.47 307 PRO A N 1
ATOM 2317 C CA . PRO A 1 307 ? -44.531 -57.281 14.547 1 20.47 307 PRO A CA 1
ATOM 2318 C C . PRO A 1 307 ? -44.875 -56.562 15.852 1 20.47 307 PRO A C 1
ATOM 2320 O O . PRO A 1 307 ? -44.594 -55.375 16 1 20.47 307 PRO A O 1
ATOM 2323 N N . VAL A 1 308 ? -45.5 -57.344 17.047 1 23.22 308 VAL A N 1
ATOM 2324 C CA . VAL A 1 308 ? -46.406 -57.406 18.203 1 23.22 308 VAL A CA 1
ATOM 2325 C C . VAL A 1 308 ? -45.594 -57.25 19.484 1 23.22 308 VAL A C 1
ATOM 2327 O O . VAL A 1 308 ? -44.594 -57.938 19.688 1 23.22 308 VAL A O 1
ATOM 2330 N N . THR A 1 309 ? -45.281 -56.125 20.156 1 22.81 309 THR A N 1
ATOM 2331 C CA . THR A 1 309 ? -44.594 -55.812 21.406 1 22.81 309 THR A CA 1
ATOM 2332 C C . THR A 1 309 ? -45.375 -56.375 22.594 1 22.81 309 THR A C 1
ATOM 2334 O O . THR A 1 309 ? -46.5 -55.969 22.859 1 22.81 309 THR A O 1
ATOM 2337 N N . ALA A 1 310 ? -45.25 -57.656 23.047 1 23.44 310 ALA A N 1
ATOM 2338 C CA . ALA A 1 310 ? -45.938 -58.188 24.203 1 23.44 310 ALA A CA 1
ATOM 2339 C C . ALA A 1 310 ? -45.344 -57.656 25.5 1 23.44 310 ALA A C 1
ATOM 2341 O O . ALA A 1 310 ? -44.156 -57.344 25.547 1 23.44 310 ALA A O 1
ATOM 2342 N N . SER A 1 311 ? -46.125 -57.5 26.781 1 25.28 311 SER A N 1
ATOM 2343 C CA . SER A 1 311 ? -46.375 -57 28.141 1 25.28 311 SER A CA 1
ATOM 2344 C C . SER A 1 311 ? -45.719 -57.906 29.172 1 25.28 311 SER A C 1
ATOM 2346 O O . SER A 1 311 ? -45.906 -57.719 30.375 1 25.28 311 SER A O 1
ATOM 2348 N N . GLU A 1 312 ? -44.531 -58.469 29.281 1 24.12 312 GLU A N 1
ATOM 2349 C CA . GLU A 1 312 ? -44.438 -59.469 30.359 1 24.12 312 GLU A CA 1
ATOM 2350 C C . GLU A 1 312 ? -44.281 -58.781 31.703 1 24.12 312 GLU A C 1
ATOM 2352 O O . GLU A 1 312 ? -43.406 -57.938 31.891 1 24.12 312 GLU A O 1
ATOM 2357 N N . SER A 1 313 ? -45.281 -58.719 32.781 1 27.64 313 SER A N 1
ATOM 2358 C CA . SER A 1 313 ? -45.688 -58.375 34.156 1 27.64 313 SER A CA 1
ATOM 2359 C C . SER A 1 313 ? -44.969 -59.281 35.156 1 27.64 313 SER A C 1
ATOM 2361 O O . SER A 1 313 ? -45.25 -59.219 36.344 1 27.64 313 SER A O 1
ATOM 2363 N N . THR A 1 314 ? -43.906 -59.906 35.156 1 28.06 314 THR A N 1
ATOM 2364 C CA . THR A 1 314 ? -43.688 -60.812 36.281 1 28.06 314 THR A CA 1
ATOM 2365 C C . THR A 1 314 ? -43.438 -60.062 37.562 1 28.06 314 THR A C 1
ATOM 2367 O O . THR A 1 314 ? -42.688 -59.094 37.562 1 28.06 314 THR A O 1
ATOM 2370 N N . ASP A 1 315 ? -44.281 -60.125 38.812 1 30.52 315 ASP A N 1
ATOM 2371 C CA . ASP A 1 315 ? -44.719 -59.969 40.188 1 30.52 315 ASP A CA 1
ATOM 2372 C C . ASP A 1 315 ? -43.688 -60.5 41.188 1 30.52 315 ASP A C 1
ATOM 2374 O O . ASP A 1 315 ? -43.406 -59.875 42.188 1 30.52 315 ASP A O 1
ATOM 2378 N N . GLY A 1 316 ? -42.812 -61.438 41.5 1 28.31 316 GLY A N 1
ATOM 2379 C CA . GLY A 1 316 ? -42.469 -61.625 42.906 1 28.31 316 GLY A CA 1
ATOM 2380 C C . GLY A 1 316 ? -41.625 -60.5 43.469 1 28.31 316 GLY A C 1
ATOM 2381 O O . GLY A 1 316 ? -41 -59.75 42.75 1 28.31 316 GLY A O 1
ATOM 2382 N N . MET B 1 1 ? -9.969 -8.695 -15.812 1 22.34 1 MET B N 1
ATOM 2383 C CA . MET B 1 1 ? -10.758 -8.438 -14.609 1 22.34 1 MET B CA 1
ATOM 2384 C C . MET B 1 1 ? -10.32 -7.145 -13.938 1 22.34 1 MET B C 1
ATOM 2386 O O . MET B 1 1 ? -9.164 -7.023 -13.516 1 22.34 1 MET B O 1
ATOM 2390 N N . LYS B 1 2 ? -10.867 -6.055 -14.305 1 34.5 2 LYS B N 1
ATOM 2391 C CA . LYS B 1 2 ? -10.656 -4.703 -13.797 1 34.5 2 LYS B CA 1
ATOM 2392 C C . LYS B 1 2 ? -10.695 -4.68 -12.266 1 34.5 2 LYS B C 1
ATOM 2394 O O . LYS B 1 2 ? -11.461 -5.422 -11.648 1 34.5 2 LYS B O 1
ATOM 2399 N N . ALA B 1 3 ? -9.555 -4.473 -11.672 1 39.16 3 ALA B N 1
ATOM 2400 C CA . ALA B 1 3 ? -9.531 -4.309 -10.227 1 39.16 3 ALA B CA 1
ATOM 2401 C C . ALA B 1 3 ? -10.789 -3.615 -9.719 1 39.16 3 ALA B C 1
ATOM 2403 O O . ALA B 1 3 ? -11.273 -2.668 -10.344 1 39.16 3 ALA B O 1
ATOM 2404 N N . ALA B 1 4 ? -11.672 -4.203 -8.992 1 43.91 4 ALA B N 1
ATOM 2405 C CA . ALA B 1 4 ? -12.906 -3.668 -8.43 1 43.91 4 ALA B CA 1
ATOM 2406 C C . ALA B 1 4 ? -12.695 -2.256 -7.887 1 43.91 4 ALA B C 1
ATOM 2408 O O . ALA B 1 4 ? -11.656 -1.963 -7.285 1 43.91 4 ALA B O 1
ATOM 2409 N N . PRO B 1 5 ? -13.336 -1.226 -8.234 1 51.91 5 PRO B N 1
ATOM 2410 C CA . PRO B 1 5 ? -13.352 0.196 -7.883 1 51.91 5 PRO B CA 1
ATOM 2411 C C . PRO B 1 5 ? -13.281 0.432 -6.379 1 51.91 5 PRO B C 1
ATOM 2413 O O . PRO B 1 5 ? -12.914 1.523 -5.938 1 51.91 5 PRO B O 1
ATOM 2416 N N . GLY B 1 6 ? -12.773 -0.773 -5.535 1 61.41 6 GLY B N 1
ATOM 2417 C CA . GLY B 1 6 ? -12.781 -0.588 -4.094 1 61.41 6 GLY B CA 1
ATOM 2418 C C . GLY B 1 6 ? -11.547 -1.163 -3.414 1 61.41 6 GLY B C 1
ATOM 2419 O O . GLY B 1 6 ? -11.406 -1.064 -2.193 1 61.41 6 GLY B O 1
ATOM 2420 N N . PHE B 1 7 ? -10.664 -1.723 -4.156 1 82.25 7 PHE B N 1
ATOM 2421 C CA . PHE B 1 7 ? -9.516 -2.391 -3.557 1 82.25 7 PHE B CA 1
ATOM 2422 C C . PHE B 1 7 ? -8.336 -1.433 -3.43 1 82.25 7 PHE B C 1
ATOM 2424 O O . PHE B 1 7 ? -7.68 -1.119 -4.422 1 82.25 7 PHE B O 1
ATOM 2431 N N . LEU B 1 8 ? -8.195 -0.845 -2.234 1 90.62 8 LEU B N 1
ATOM 2432 C CA . LEU B 1 8 ? -7.129 0.12 -1.967 1 90.62 8 LEU B CA 1
ATOM 2433 C C . LEU B 1 8 ? -5.777 -0.424 -2.408 1 90.62 8 LEU B C 1
ATOM 2435 O O . LEU B 1 8 ? -4.973 0.303 -2.998 1 90.62 8 LEU B O 1
ATOM 2439 N N . LEU B 1 9 ? -5.559 -1.672 -2.178 1 92.19 9 LEU B N 1
ATOM 2440 C CA . LEU B 1 9 ? -4.281 -2.279 -2.545 1 92.19 9 LEU B CA 1
ATOM 2441 C C . LEU B 1 9 ? -4.102 -2.287 -4.059 1 92.19 9 LEU B C 1
ATOM 2443 O O . LEU B 1 9 ? -2.998 -2.055 -4.559 1 92.19 9 LEU B O 1
ATOM 2447 N N . GLY B 1 10 ? -5.141 -2.592 -4.789 1 91.31 10 GLY B N 1
ATOM 2448 C CA . GLY B 1 10 ? -5.09 -2.562 -6.242 1 91.31 10 GLY B CA 1
ATOM 2449 C C . GLY B 1 10 ? -4.703 -1.205 -6.797 1 91.31 10 GLY B C 1
ATOM 2450 O O . GLY B 1 10 ? -3.928 -1.117 -7.754 1 91.31 10 GLY B O 1
ATOM 2451 N N . SER B 1 11 ? -5.203 -0.179 -6.121 1 90.62 11 SER B N 1
ATOM 2452 C CA . SER B 1 11 ? -4.902 1.182 -6.555 1 90.62 11 SER B CA 1
ATOM 2453 C C . SER B 1 11 ? -3.463 1.562 -6.23 1 90.62 11 SER B C 1
ATOM 2455 O O . SER B 1 11 ? -2.861 2.387 -6.922 1 90.62 11 SER B O 1
ATOM 2457 N N . LEU B 1 12 ? -2.945 0.986 -5.223 1 91.94 12 LEU B N 1
ATOM 2458 C CA . LEU B 1 12 ? -1.589 1.309 -4.797 1 91.94 12 LEU B CA 1
ATOM 2459 C C . LEU B 1 12 ? -0.561 0.577 -5.652 1 91.94 12 LEU B C 1
ATOM 2461 O O . LEU B 1 12 ? 0.467 1.149 -6.023 1 91.94 12 LEU B O 1
ATOM 2465 N N . VAL B 1 13 ? -0.812 -0.636 -6.02 1 91.06 13 VAL B N 1
ATOM 2466 C CA . VAL B 1 13 ? 0.187 -1.439 -6.715 1 91.06 13 VAL B CA 1
ATOM 2467 C C . VAL B 1 13 ? -0.012 -1.318 -8.227 1 91.06 13 VAL B C 1
ATOM 2469 O O . VAL B 1 13 ? 0.956 -1.342 -8.984 1 91.06 13 VAL B O 1
ATOM 2472 N N . GLU B 1 14 ? -1.252 -1.221 -8.711 1 88.5 14 GLU B N 1
ATOM 2473 C CA . GLU B 1 14 ? -1.594 -1.012 -10.117 1 88.5 14 GLU B CA 1
ATOM 2474 C C . GLU B 1 14 ? -0.963 -2.082 -11.008 1 88.5 14 GLU B C 1
ATOM 2476 O O . GLU B 1 14 ? -0.303 -1.764 -12 1 88.5 14 GLU B O 1
ATOM 2481 N N . SER B 1 15 ? -0.994 -3.318 -10.695 1 91.88 15 SER B N 1
ATOM 2482 C CA . SER B 1 15 ? -0.472 -4.453 -11.445 1 91.88 15 SER B CA 1
ATOM 2483 C C . SER B 1 15 ? -1.446 -5.625 -11.43 1 91.88 15 SER B C 1
ATOM 2485 O O . SER B 1 15 ? -1.743 -6.176 -10.367 1 91.88 15 SER B O 1
ATOM 2487 N N . GLU B 1 16 ? -1.751 -6.008 -12.578 1 91.5 16 GLU B N 1
ATOM 2488 C CA . GLU B 1 16 ? -2.668 -7.141 -12.688 1 91.5 16 GLU B CA 1
ATOM 2489 C C . GLU B 1 16 ? -1.996 -8.438 -12.25 1 91.5 16 GLU B C 1
ATOM 2491 O O . GLU B 1 16 ? -2.643 -9.312 -11.672 1 91.5 16 GLU B O 1
ATOM 2496 N N . LEU B 1 17 ? -0.776 -8.586 -12.578 1 95.19 17 LEU B N 1
ATOM 2497 C CA . LEU B 1 17 ? -0.027 -9.789 -12.227 1 95.19 17 LEU B CA 1
ATOM 2498 C C . LEU B 1 17 ? 0.031 -9.977 -10.719 1 95.19 17 LEU B C 1
ATOM 2500 O O . LEU B 1 17 ? -0.076 -11.102 -10.219 1 95.19 17 LEU B O 1
ATOM 2504 N N . LEU B 1 18 ? 0.184 -8.852 -10.016 1 95.31 18 LEU B N 1
ATOM 2505 C CA . LEU B 1 18 ? 0.272 -8.93 -8.562 1 95.31 18 LEU B CA 1
ATOM 2506 C C . LEU B 1 18 ? -1.08 -9.289 -7.953 1 95.31 18 LEU B C 1
ATOM 2508 O O . LEU B 1 18 ? -1.145 -9.859 -6.863 1 95.31 18 LEU B O 1
ATOM 2512 N N . LEU B 1 19 ? -2.119 -8.953 -8.711 1 94.69 19 LEU B N 1
ATOM 2513 C CA . LEU B 1 19 ? -3.459 -9.211 -8.195 1 94.69 19 LEU B CA 1
ATOM 2514 C C . LEU B 1 19 ? -3.916 -10.617 -8.562 1 94.69 19 LEU B C 1
ATOM 2516 O O . LEU B 1 19 ? -4.793 -11.188 -7.906 1 94.69 19 LEU B O 1
ATOM 2520 N N . ASN B 1 20 ? -3.305 -11.148 -9.672 1 95.56 20 ASN B N 1
ATOM 2521 C CA . ASN B 1 20 ? -3.697 -12.469 -10.148 1 95.56 20 ASN B CA 1
ATOM 2522 C C . ASN B 1 20 ? -2.498 -13.258 -10.672 1 95.56 20 ASN B C 1
ATOM 2524 O O . ASN B 1 20 ? -2.432 -13.578 -11.859 1 95.56 20 ASN B O 1
ATOM 2528 N N . PRO B 1 21 ? -1.718 -13.797 -9.758 1 97.25 21 PRO B N 1
ATOM 2529 C CA . PRO B 1 21 ? -0.477 -14.445 -10.188 1 97.25 21 PRO B CA 1
ATOM 2530 C C . PRO B 1 21 ? -0.71 -15.828 -10.781 1 97.25 21 PRO B C 1
ATOM 2532 O O . PRO B 1 21 ? 0.144 -16.344 -11.508 1 97.25 21 PRO B O 1
ATOM 2535 N N . TYR B 1 22 ? -1.837 -16.391 -10.578 1 97.75 22 TYR B N 1
ATOM 2536 C CA . TYR B 1 22 ? -2.039 -17.797 -10.938 1 97.75 22 TYR B CA 1
ATOM 2537 C C . TYR B 1 22 ? -2.727 -17.922 -12.289 1 97.75 22 TYR B C 1
ATOM 2539 O O . TYR B 1 22 ? -2.916 -19.016 -12.805 1 97.75 22 TYR B O 1
ATOM 2547 N N . SER B 1 23 ? -3.055 -16.844 -12.906 1 96.25 23 SER B N 1
ATOM 2548 C CA . SER B 1 23 ? -3.822 -16.875 -14.148 1 96.25 23 SER B CA 1
ATOM 2549 C C . SER B 1 23 ? -3.094 -17.656 -15.234 1 96.25 23 SER B C 1
ATOM 2551 O O . SER B 1 23 ? -3.711 -18.438 -15.961 1 96.25 23 SER B O 1
ATOM 2553 N N . GLY B 1 24 ? -1.799 -17.531 -15.359 1 96.06 24 GLY B N 1
ATOM 2554 C CA . GLY B 1 24 ? -1.023 -18.203 -16.375 1 96.06 24 GLY B CA 1
ATOM 2555 C C . GLY B 1 24 ? -1.015 -19.719 -16.219 1 96.06 24 GLY B C 1
ATOM 2556 O O . GLY B 1 24 ? -1.331 -20.453 -17.156 1 96.06 24 GLY B O 1
ATOM 2557 N N . ILE B 1 25 ? -0.693 -20.172 -15.062 1 98.19 25 ILE B N 1
ATOM 2558 C CA . ILE B 1 25 ? -0.585 -21.594 -14.812 1 98.19 25 ILE B CA 1
ATOM 2559 C C . ILE B 1 25 ? -1.969 -22.234 -14.891 1 98.19 25 ILE B C 1
ATOM 2561 O O . ILE B 1 25 ? -2.104 -23.375 -15.336 1 98.19 25 ILE B O 1
ATOM 2565 N N . GLU B 1 26 ? -2.984 -21.547 -14.438 1 98.19 26 GLU B N 1
ATOM 2566 C CA . GLU B 1 26 ? -4.344 -22.062 -14.508 1 98.19 26 GLU B CA 1
ATOM 2567 C C . GLU B 1 26 ? -4.766 -22.328 -15.953 1 98.19 26 GLU B C 1
ATOM 2569 O O . GLU B 1 26 ? -5.309 -23.375 -16.266 1 98.19 26 GLU B O 1
ATOM 2574 N N . THR B 1 27 ? -4.512 -21.406 -16.797 1 98.06 27 THR B N 1
ATOM 2575 C CA . THR B 1 27 ? -4.848 -21.547 -18.219 1 98.06 27 THR B CA 1
ATOM 2576 C C . THR B 1 27 ? -4.086 -22.719 -18.828 1 98.06 27 THR B C 1
ATOM 2578 O O . THR B 1 27 ? -4.66 -23.5 -19.578 1 98.06 27 THR B O 1
ATOM 2581 N N . GLN B 1 28 ? -2.822 -22.812 -18.484 1 98.25 28 GLN B N 1
ATOM 2582 C CA . GLN B 1 28 ? -1.976 -23.891 -19.016 1 98.25 28 GLN B CA 1
ATOM 2583 C C . GLN B 1 28 ? -2.48 -25.25 -18.578 1 98.25 28 GLN B C 1
ATOM 2585 O O . GLN B 1 28 ? -2.557 -26.188 -19.391 1 98.25 28 GLN B O 1
ATOM 2590 N N . LEU B 1 29 ? -2.781 -25.375 -17.359 1 98.75 29 LEU B N 1
ATOM 2591 C CA . LEU B 1 29 ? -3.221 -26.656 -16.828 1 98.75 29 LEU B CA 1
ATOM 2592 C C . LEU B 1 29 ? -4.582 -27.047 -17.391 1 98.75 29 LEU B C 1
ATOM 2594 O O . LEU B 1 29 ? -4.84 -28.219 -17.656 1 98.75 29 LEU B O 1
ATOM 2598 N N . GLU B 1 30 ? -5.414 -26.047 -17.562 1 98.31 30 GLU B N 1
ATOM 2599 C CA . GLU B 1 30 ? -6.723 -26.328 -18.156 1 98.31 30 GLU B CA 1
ATOM 2600 C C . GLU B 1 30 ? -6.59 -26.844 -19.578 1 98.31 30 GLU B C 1
ATOM 2602 O O . GLU B 1 30 ? -7.277 -27.781 -19.969 1 98.31 30 GLU B O 1
ATOM 2607 N N . LYS B 1 31 ? -5.777 -26.25 -20.312 1 98.44 31 LYS B N 1
ATOM 2608 C CA . LYS B 1 31 ? -5.516 -26.703 -21.688 1 98.44 31 LYS B CA 1
ATOM 2609 C C . LYS B 1 31 ? -4.973 -28.125 -21.688 1 98.44 31 LYS B C 1
ATOM 2611 O O . LYS B 1 31 ? -5.402 -28.953 -22.5 1 98.44 31 LYS B O 1
ATOM 2616 N N . LYS B 1 32 ? -4.02 -28.359 -20.797 1 98.75 32 LYS B N 1
ATOM 2617 C CA . LYS B 1 32 ? -3.434 -29.703 -20.719 1 98.75 32 LYS B CA 1
ATOM 2618 C C . LYS B 1 32 ? -4.473 -30.734 -20.312 1 98.75 32 LYS B C 1
ATOM 2620 O O . LYS B 1 32 ? -4.469 -31.859 -20.812 1 98.75 32 LYS B O 1
ATOM 2625 N N . GLU B 1 33 ? -5.246 -30.391 -19.359 1 98.56 33 GLU B N 1
ATOM 2626 C CA . GLU B 1 33 ? -6.289 -31.312 -18.906 1 98.56 33 GLU B CA 1
ATOM 2627 C C . GLU B 1 33 ? -7.203 -31.703 -20.062 1 98.56 33 GLU B C 1
ATOM 2629 O O . GLU B 1 33 ? -7.555 -32.875 -20.219 1 98.56 33 GLU B O 1
ATOM 2634 N N . SER B 1 34 ? -7.652 -30.719 -20.828 1 98.5 34 SER B N 1
ATOM 2635 C CA . SER B 1 34 ? -8.508 -30.984 -21.984 1 98.5 34 SER B CA 1
ATOM 2636 C C . SER B 1 34 ? -7.809 -31.891 -23 1 98.5 34 SER B C 1
ATOM 2638 O O . SER B 1 34 ? -8.422 -32.844 -23.516 1 98.5 34 SER B O 1
ATOM 2640 N N . TYR B 1 35 ? -6.559 -31.609 -23.219 1 98.31 35 TYR B N 1
ATOM 2641 C CA . TYR B 1 35 ? -5.773 -32.438 -24.125 1 98.31 35 TYR B CA 1
ATOM 2642 C C . TYR B 1 35 ? -5.676 -33.875 -23.625 1 98.31 35 TYR B C 1
ATOM 2644 O O . TYR B 1 35 ? -5.883 -34.812 -24.391 1 98.31 35 TYR B O 1
ATOM 2652 N N . MET B 1 36 ? -5.363 -34 -22.328 1 98.25 36 MET B N 1
ATOM 2653 C CA . MET B 1 36 ? -5.199 -35.344 -21.734 1 98.25 36 MET B CA 1
ATOM 2654 C C . MET B 1 36 ? -6.516 -36.094 -21.766 1 98.25 36 MET B C 1
ATOM 2656 O O . MET B 1 36 ? -6.523 -37.312 -21.969 1 98.25 36 MET B O 1
ATOM 2660 N N . GLN B 1 37 ? -7.57 -35.375 -21.547 1 98.38 37 GLN B N 1
ATOM 2661 C CA . GLN B 1 37 ? -8.875 -36 -21.609 1 98.38 37 GLN B CA 1
ATOM 2662 C C . GLN B 1 37 ? -9.156 -36.562 -23 1 98.38 37 GLN B C 1
ATOM 2664 O O . GLN B 1 37 ? -9.625 -37.688 -23.141 1 98.38 37 GLN B O 1
ATOM 2669 N N . SER B 1 38 ? -8.883 -35.75 -24.016 1 98.31 38 SER B N 1
ATOM 2670 C CA . SER B 1 38 ? -9.07 -36.188 -25.391 1 98.31 38 SER B CA 1
ATOM 2671 C C . SER B 1 38 ? -8.203 -37.406 -25.688 1 98.31 38 SER B C 1
ATOM 2673 O O . SER B 1 38 ? -8.648 -38.344 -26.375 1 98.31 38 SER B O 1
ATOM 2675 N N . ARG B 1 39 ? -6.984 -37.344 -25.219 1 97.88 39 ARG B N 1
ATOM 2676 C CA . ARG B 1 39 ? -6.059 -38.469 -25.438 1 97.88 39 ARG B CA 1
ATOM 2677 C C . ARG B 1 39 ? -6.559 -39.719 -24.766 1 97.88 39 ARG B C 1
ATOM 2679 O O . ARG B 1 39 ? -6.523 -40.812 -25.359 1 97.88 39 ARG B O 1
ATOM 2686 N N . VAL B 1 40 ? -6.961 -39.656 -23.547 1 98.38 40 VAL B N 1
ATOM 2687 C CA . VAL B 1 40 ? -7.477 -40.781 -22.797 1 98.38 40 VAL B CA 1
ATOM 2688 C C . VAL B 1 40 ? -8.703 -41.375 -23.5 1 98.38 40 VAL B C 1
ATOM 2690 O O . VAL B 1 40 ? -8.828 -42.594 -23.641 1 98.38 40 VAL B O 1
ATOM 2693 N N . ASP B 1 41 ? -9.594 -40.594 -24 1 98.31 41 ASP B N 1
ATOM 2694 C CA . ASP B 1 41 ? -10.797 -41 -24.688 1 98.31 41 ASP B CA 1
ATOM 2695 C C . ASP B 1 41 ? -10.453 -41.812 -25.953 1 98.31 41 ASP B C 1
ATOM 2697 O O . ASP B 1 41 ? -11.078 -42.812 -26.25 1 98.31 41 ASP B O 1
ATOM 2701 N N . LYS B 1 42 ? -9.508 -41.25 -26.641 1 97.94 42 LYS B N 1
ATOM 2702 C CA . LYS B 1 42 ? -9.07 -41.938 -27.875 1 97.94 42 LYS B CA 1
ATOM 2703 C C . LYS B 1 42 ? -8.516 -43.312 -27.578 1 97.94 42 LYS B C 1
ATOM 2705 O O . LYS B 1 42 ? -8.812 -44.281 -28.281 1 97.94 42 LYS B O 1
ATOM 2710 N N . LEU B 1 43 ? -7.684 -43.438 -26.547 1 97.81 43 LEU B N 1
ATOM 2711 C CA . LEU B 1 43 ? -7.09 -44.719 -26.188 1 97.81 43 LEU B CA 1
ATOM 2712 C C . LEU B 1 43 ? -8.148 -45.688 -25.672 1 97.81 43 LEU B C 1
ATOM 2714 O O . LEU B 1 43 ? -8.07 -46.875 -25.906 1 97.81 43 LEU B O 1
ATOM 2718 N N . HIS B 1 44 ? -9.164 -45.188 -24.969 1 97.56 44 HIS B N 1
ATOM 2719 C CA . HIS B 1 44 ? -10.297 -46 -24.562 1 97.56 44 HIS B CA 1
ATOM 2720 C C . HIS B 1 44 ? -11.062 -46.531 -25.766 1 97.56 44 HIS B C 1
ATOM 2722 O O . HIS B 1 44 ? -11.539 -47.688 -25.766 1 97.56 44 HIS B O 1
ATOM 2728 N N . GLN B 1 45 ? -11.195 -45.719 -26.766 1 97.06 45 GLN B N 1
ATOM 2729 C CA . GLN B 1 45 ? -11.844 -46.156 -28 1 97.06 45 GLN B CA 1
ATOM 2730 C C . GLN B 1 45 ? -11.086 -47.281 -28.656 1 97.06 45 GLN B C 1
ATOM 2732 O O . GLN B 1 45 ? -11.695 -48.25 -29.141 1 97.06 45 GLN B O 1
ATOM 2737 N N . TYR B 1 46 ? -9.758 -47.156 -28.641 1 97.44 46 TYR B N 1
ATOM 2738 C CA . TYR B 1 46 ? -8.938 -48.25 -29.188 1 97.44 46 TYR B CA 1
ATOM 2739 C C . TYR B 1 46 ? -9.164 -49.531 -28.406 1 97.44 46 TYR B C 1
ATOM 2741 O O . TYR B 1 46 ? -9.234 -50.625 -28.984 1 97.44 46 TYR B O 1
ATOM 2749 N N . ASN B 1 47 ? -9.203 -49.438 -27.109 1 96 47 ASN B N 1
ATOM 2750 C CA . ASN B 1 47 ? -9.461 -50.625 -26.266 1 96 47 ASN B CA 1
ATOM 2751 C C . ASN B 1 47 ? -10.812 -51.25 -26.594 1 96 47 ASN B C 1
ATOM 2753 O O . ASN B 1 47 ? -10.922 -52.469 -26.656 1 96 47 ASN B O 1
ATOM 2757 N N . GLU B 1 48 ? -11.805 -50.469 -26.797 1 96.25 48 GLU B N 1
ATOM 2758 C CA . GLU B 1 48 ? -13.133 -50.969 -27.141 1 96.25 48 GLU B CA 1
ATOM 2759 C C . GLU B 1 48 ? -13.141 -51.656 -28.5 1 96.25 48 GLU B C 1
ATOM 2761 O O . GLU B 1 48 ? -13.781 -52.719 -28.656 1 96.25 48 GLU B O 1
ATOM 2766 N N . GLN B 1 49 ? -12.383 -51.125 -29.406 1 96.62 49 GLN B N 1
ATOM 2767 C CA . GLN B 1 49 ? -12.281 -51.719 -30.734 1 96.62 49 GLN B CA 1
ATOM 2768 C C . GLN B 1 49 ? -11.555 -53.062 -30.688 1 96.62 49 GLN B C 1
ATOM 2770 O O . GLN B 1 49 ? -11.984 -54.031 -31.312 1 96.62 49 GLN B O 1
ATOM 2775 N N . ALA B 1 50 ? -10.492 -53.062 -29.953 1 95.12 50 ALA B N 1
ATOM 2776 C CA . ALA B 1 50 ? -9.742 -54.312 -29.797 1 95.12 50 ALA B CA 1
ATOM 2777 C C . ALA B 1 50 ? -10.594 -55.406 -29.156 1 95.12 50 ALA B C 1
ATOM 2779 O O . ALA B 1 50 ? -10.547 -56.562 -29.562 1 95.12 50 ALA B O 1
ATOM 2780 N N . GLU B 1 51 ? -11.367 -55.031 -28.141 1 94.94 51 GLU B N 1
ATOM 2781 C CA . GLU B 1 51 ? -12.234 -55.969 -27.438 1 94.94 51 GLU B CA 1
ATOM 2782 C C . GLU B 1 51 ? -13.375 -56.438 -28.344 1 94.94 51 GLU B C 1
ATOM 2784 O O . GLU B 1 51 ? -13.859 -57.562 -28.203 1 94.94 51 GLU B O 1
ATOM 2789 N N . ALA B 1 52 ? -13.773 -55.656 -29.297 1 95.44 52 ALA B N 1
ATOM 2790 C CA . ALA B 1 52 ? -14.844 -56 -30.234 1 95.44 52 ALA B CA 1
ATOM 2791 C C . ALA B 1 52 ? -14.312 -56.844 -31.406 1 95.44 52 ALA B C 1
ATOM 2793 O O . ALA B 1 52 ? -15.078 -57.281 -32.25 1 95.44 52 ALA B O 1
ATOM 2794 N N . GLY B 1 53 ? -12.992 -56.906 -31.469 1 95.19 53 GLY B N 1
ATOM 2795 C CA . GLY B 1 53 ? -12.383 -57.75 -32.469 1 95.19 53 GLY B CA 1
ATOM 2796 C C . GLY B 1 53 ? -11.969 -56.969 -33.719 1 95.19 53 GLY B C 1
ATOM 2797 O O . GLY B 1 53 ? -11.633 -57.594 -34.75 1 95.19 53 GLY B O 1
ATOM 2798 N N . VAL B 1 54 ? -12.117 -55.719 -33.656 1 95.5 54 VAL B N 1
ATOM 2799 C CA . VAL B 1 54 ? -11.688 -54.875 -34.781 1 95.5 54 VAL B CA 1
ATOM 2800 C C . VAL B 1 54 ? -10.164 -54.844 -34.844 1 95.5 54 VAL B C 1
ATOM 2802 O O . VAL B 1 54 ? -9.5 -54.656 -33.812 1 95.5 54 VAL B O 1
ATOM 2805 N N . ALA B 1 55 ? -9.586 -55.062 -35.969 1 94.38 55 ALA B N 1
ATOM 2806 C CA . ALA B 1 55 ? -8.133 -55.062 -36.125 1 94.38 55 ALA B CA 1
ATOM 2807 C C . ALA B 1 55 ? -7.574 -53.656 -36 1 94.38 55 ALA B C 1
ATOM 2809 O O . ALA B 1 55 ? -8.016 -52.75 -36.688 1 94.38 55 ALA B O 1
ATOM 2810 N N . LEU B 1 56 ? -6.598 -53.406 -35.125 1 96.06 56 LEU B N 1
ATOM 2811 C CA . LEU B 1 56 ? -5.918 -52.125 -34.938 1 96.06 56 LEU B CA 1
ATOM 2812 C C . LEU B 1 56 ? -4.551 -52.125 -35.594 1 96.06 56 LEU B C 1
ATOM 2814 O O . LEU B 1 56 ? -3.973 -53.188 -35.844 1 96.06 56 LEU B O 1
ATOM 2818 N N . THR B 1 57 ? -4.227 -50.906 -36.031 1 96.12 57 THR B N 1
ATOM 2819 C CA . THR B 1 57 ? -2.854 -50.812 -36.531 1 96.12 57 THR B CA 1
ATOM 2820 C C . THR B 1 57 ? -1.863 -51.062 -35.406 1 96.12 57 THR B C 1
ATOM 2822 O O . THR B 1 57 ? -2.23 -51.031 -34.219 1 96.12 57 THR B O 1
ATOM 2825 N N . LYS B 1 58 ? -0.628 -51.375 -35.719 1 94.69 58 LYS B N 1
ATOM 2826 C CA . LYS B 1 58 ? 0.416 -51.625 -34.719 1 94.69 58 LYS B CA 1
ATOM 2827 C C . LYS B 1 58 ? 0.586 -50.406 -33.781 1 94.69 58 LYS B C 1
ATOM 2829 O O . LYS B 1 58 ? 0.75 -50.594 -32.594 1 94.69 58 LYS B O 1
ATOM 2834 N N . SER B 1 59 ? 0.513 -49.281 -34.406 1 94.62 59 SER B N 1
ATOM 2835 C CA . SER B 1 59 ? 0.681 -48.031 -33.625 1 94.62 59 SER B CA 1
ATOM 2836 C C . SER B 1 59 ? -0.459 -47.875 -32.625 1 94.62 59 SER B C 1
ATOM 2838 O O . SER B 1 59 ? -0.236 -47.438 -31.5 1 94.62 59 SER B O 1
ATOM 2840 N N . GLN B 1 60 ? -1.615 -48.219 -33 1 95.81 60 GLN B N 1
ATOM 2841 C CA . GLN B 1 60 ? -2.781 -48.094 -32.125 1 95.81 60 GLN B CA 1
ATOM 2842 C C . GLN B 1 60 ? -2.713 -49.062 -30.953 1 95.81 60 GLN B C 1
ATOM 2844 O O . GLN B 1 60 ? -3.047 -48.719 -29.828 1 95.81 60 GLN B O 1
ATOM 2849 N N . ASP B 1 61 ? -2.219 -50.188 -31.281 1 94.44 61 ASP B N 1
ATOM 2850 C CA . ASP B 1 61 ? -2.109 -51.25 -30.266 1 94.44 61 ASP B CA 1
ATOM 2851 C C . ASP B 1 61 ? -1.035 -50.906 -29.234 1 94.44 61 ASP B C 1
ATOM 2853 O O . ASP B 1 61 ? -1.224 -51.125 -28.031 1 94.44 61 ASP B O 1
ATOM 2857 N N . GLU B 1 62 ? 0.025 -50.375 -29.734 1 92.81 62 GLU B N 1
ATOM 2858 C CA . GLU B 1 62 ? 1.084 -49.938 -28.828 1 92.81 62 GLU B CA 1
ATOM 2859 C C . GLU B 1 62 ? 0.604 -48.781 -27.938 1 92.81 62 GLU B C 1
ATOM 2861 O O . GLU B 1 62 ? 0.931 -48.75 -26.75 1 92.81 62 GLU B O 1
ATOM 2866 N N . ALA B 1 63 ? -0.155 -47.938 -28.484 1 95.31 63 ALA B N 1
ATOM 2867 C CA . ALA B 1 63 ? -0.66 -46.781 -27.75 1 95.31 63 ALA B CA 1
ATOM 2868 C C . ALA B 1 63 ? -1.631 -47.188 -26.656 1 95.31 63 ALA B C 1
ATOM 2870 O O . ALA B 1 63 ? -1.562 -46.688 -25.531 1 95.31 63 ALA B O 1
ATOM 2871 N N . ARG B 1 64 ? -2.523 -48.031 -26.953 1 94.94 64 ARG B N 1
ATOM 2872 C CA . ARG B 1 64 ? -3.533 -48.406 -25.984 1 94.94 64 ARG B CA 1
ATOM 2873 C C . ARG B 1 64 ? -2.898 -49.125 -24.797 1 94.94 64 ARG B C 1
ATOM 2875 O O . ARG B 1 64 ? -3.393 -49.031 -23.672 1 94.94 64 ARG B O 1
ATOM 2882 N N . ASN B 1 65 ? -1.786 -49.875 -25.031 1 93.19 65 ASN B N 1
ATOM 2883 C CA . ASN B 1 65 ? -1.095 -50.562 -23.953 1 93.19 65 ASN B CA 1
ATOM 2884 C C . ASN B 1 65 ? -0.466 -49.594 -22.969 1 93.19 65 ASN B C 1
ATOM 2886 O O . ASN B 1 65 ? -0.088 -50 -21.859 1 93.19 65 ASN B O 1
ATOM 2890 N N . LYS B 1 66 ? -0.409 -48.344 -23.312 1 96.12 66 LYS B N 1
ATOM 2891 C CA . LYS B 1 66 ? 0.204 -47.312 -22.469 1 96.12 66 LYS B CA 1
ATOM 2892 C C . LYS B 1 66 ? -0.856 -46.469 -21.75 1 96.12 66 LYS B C 1
ATOM 2894 O O . LYS B 1 66 ? -0.538 -45.469 -21.125 1 96.12 66 LYS B O 1
ATOM 2899 N N . LEU B 1 67 ? -2.09 -46.844 -21.875 1 96.75 67 LEU B N 1
ATOM 2900 C CA . LEU B 1 67 ? -3.223 -46.094 -21.359 1 96.75 67 LEU B CA 1
ATOM 2901 C C . LEU B 1 67 ? -3.047 -45.812 -19.859 1 96.75 67 LEU B C 1
ATOM 2903 O O . LEU B 1 67 ? -3.34 -44.719 -19.406 1 96.75 67 LEU B O 1
ATOM 2907 N N . ASP B 1 68 ? -2.633 -46.781 -19.156 1 96 68 ASP B N 1
ATOM 2908 C CA . ASP B 1 68 ? -2.488 -46.625 -17.703 1 96 68 ASP B CA 1
ATOM 2909 C C . ASP B 1 68 ? -1.524 -45.469 -17.391 1 96 68 ASP B C 1
ATOM 2911 O O . ASP B 1 68 ? -1.768 -44.688 -16.469 1 96 68 ASP B O 1
ATOM 2915 N N . GLU B 1 69 ? -0.412 -45.344 -18.109 1 97.12 69 GLU B N 1
ATOM 2916 C CA . GLU B 1 69 ? 0.54 -44.25 -17.906 1 97.12 69 GLU B CA 1
ATOM 2917 C C . GLU B 1 69 ? -0.071 -42.906 -18.266 1 97.12 69 GLU B C 1
ATOM 2919 O O . GLU B 1 69 ? 0.213 -41.906 -17.609 1 97.12 69 GLU B O 1
ATOM 2924 N N . VAL B 1 70 ? -0.807 -42.875 -19.297 1 98 70 VAL B N 1
ATOM 2925 C CA . VAL B 1 70 ? -1.476 -41.656 -19.734 1 98 70 VAL B CA 1
ATOM 2926 C C . VAL B 1 70 ? -2.465 -41.219 -18.656 1 98 70 VAL B C 1
ATOM 2928 O O . VAL B 1 70 ? -2.588 -40.031 -18.375 1 98 70 VAL B O 1
ATOM 2931 N N . ILE B 1 71 ? -3.123 -42.188 -18.047 1 98.19 71 ILE B N 1
ATOM 2932 C CA . ILE B 1 71 ? -4.078 -41.875 -16.984 1 98.19 71 ILE B CA 1
ATOM 2933 C C . ILE B 1 71 ? -3.342 -41.312 -15.773 1 98.19 71 ILE B C 1
ATOM 2935 O O . ILE B 1 71 ? -3.816 -40.375 -15.125 1 98.19 71 ILE B O 1
ATOM 2939 N N . LYS B 1 72 ? -2.189 -41.844 -15.461 1 97.56 72 LYS B N 1
ATOM 2940 C CA . LYS B 1 72 ? -1.379 -41.312 -14.375 1 97.56 72 LYS B CA 1
ATOM 2941 C C . LYS B 1 72 ? -1.022 -39.844 -14.641 1 97.56 72 LYS B C 1
ATOM 2943 O O . LYS B 1 72 ? -1.045 -39 -13.727 1 97.56 72 LYS B O 1
ATOM 2948 N N . HIS B 1 73 ? -0.65 -39.594 -15.883 1 98.12 73 HIS B N 1
ATOM 2949 C CA . HIS B 1 73 ? -0.328 -38.25 -16.281 1 98.12 73 HIS B CA 1
ATOM 2950 C C . HIS B 1 73 ? -1.536 -37.312 -16.141 1 98.12 73 HIS B C 1
ATOM 2952 O O . HIS B 1 73 ? -1.418 -36.219 -15.602 1 98.12 73 HIS B O 1
ATOM 2958 N N . GLN B 1 74 ? -2.658 -37.781 -16.578 1 98.5 74 GLN B N 1
ATOM 2959 C CA . GLN B 1 74 ? -3.896 -37 -16.453 1 98.5 74 GLN B CA 1
ATOM 2960 C C . GLN B 1 74 ? -4.234 -36.719 -14.992 1 98.5 74 GLN B C 1
ATOM 2962 O O . GLN B 1 74 ? -4.629 -35.625 -14.641 1 98.5 74 GLN B O 1
ATOM 2967 N N . GLU B 1 75 ? -4.109 -37.719 -14.164 1 98.5 75 GLU B N 1
ATOM 2968 C CA . GLU B 1 75 ? -4.406 -37.594 -12.742 1 98.5 75 GLU B CA 1
ATOM 2969 C C . GLU B 1 75 ? -3.482 -36.562 -12.086 1 98.5 75 GLU B C 1
ATOM 2971 O O . GLU B 1 75 ? -3.904 -35.812 -11.195 1 98.5 75 GLU B O 1
ATOM 2976 N N . TYR B 1 76 ? -2.307 -36.562 -12.516 1 98.62 76 TYR B N 1
ATOM 2977 C CA . TYR B 1 76 ? -1.374 -35.594 -11.969 1 98.62 76 TYR B CA 1
ATOM 2978 C C . TYR B 1 76 ? -1.772 -34.188 -12.383 1 98.62 76 TYR B C 1
ATOM 2980 O O . TYR B 1 76 ? -1.672 -33.25 -11.586 1 98.62 76 TYR B O 1
ATOM 2988 N N . VAL B 1 77 ? -2.146 -34.031 -13.602 1 98.81 77 VAL B N 1
ATOM 2989 C CA . VAL B 1 77 ? -2.607 -32.719 -14.07 1 98.81 77 VAL B CA 1
ATOM 2990 C C . VAL B 1 77 ? -3.803 -32.281 -13.242 1 98.81 77 VAL B C 1
ATOM 2992 O O . VAL B 1 77 ? -3.865 -31.125 -12.812 1 98.81 77 VAL B O 1
ATOM 2995 N N . LYS B 1 78 ? -4.688 -33.156 -12.992 1 98.62 78 LYS B N 1
ATOM 2996 C CA . LYS B 1 78 ? -5.859 -32.844 -12.18 1 98.62 78 LYS B CA 1
ATOM 2997 C C . LYS B 1 78 ? -5.457 -32.5 -10.758 1 98.62 78 LYS B C 1
ATOM 2999 O O . LYS B 1 78 ? -6.051 -31.609 -10.141 1 98.62 78 LYS B O 1
ATOM 3004 N N . HIS B 1 79 ? -4.504 -33.188 -10.258 1 98.5 79 HIS B N 1
ATOM 3005 C CA . HIS B 1 79 ? -3.975 -32.875 -8.938 1 98.5 79 HIS B CA 1
ATOM 3006 C C . HIS B 1 79 ? -3.404 -31.469 -8.883 1 98.5 79 HIS B C 1
ATOM 3008 O O . HIS B 1 79 ? -3.65 -30.734 -7.926 1 98.5 79 HIS B O 1
ATOM 3014 N N . LEU B 1 80 ? -2.674 -31.125 -9.883 1 98.75 80 LEU B N 1
ATOM 3015 C CA . LEU B 1 80 ? -2.092 -29.781 -9.945 1 98.75 80 LEU B CA 1
ATOM 3016 C C . LEU B 1 80 ? -3.18 -28.719 -10.023 1 98.75 80 LEU B C 1
ATOM 3018 O O . LEU B 1 80 ? -3.062 -27.656 -9.391 1 98.75 80 LEU B O 1
ATOM 3022 N N . ILE B 1 81 ? -4.219 -28.969 -10.781 1 98.69 81 ILE B N 1
ATOM 3023 C CA . ILE B 1 81 ? -5.324 -28.031 -10.914 1 98.69 81 ILE B CA 1
ATOM 3024 C C . ILE B 1 81 ? -5.965 -27.781 -9.555 1 98.69 81 ILE B C 1
ATOM 3026 O O . ILE B 1 81 ? -6.219 -26.641 -9.172 1 98.69 81 ILE B O 1
ATOM 3030 N N . THR B 1 82 ? -6.156 -28.844 -8.844 1 98.5 82 THR B N 1
ATOM 3031 C CA . THR B 1 82 ? -6.75 -28.734 -7.512 1 98.5 82 THR B CA 1
ATOM 3032 C C . THR B 1 82 ? -5.836 -27.953 -6.574 1 98.5 82 THR B C 1
ATOM 3034 O O . THR B 1 82 ? -6.301 -27.125 -5.793 1 98.5 82 THR B O 1
ATOM 3037 N N . MET B 1 83 ? -4.59 -28.203 -6.664 1 98.25 83 MET B N 1
ATOM 3038 C CA . MET B 1 83 ? -3.607 -27.531 -5.82 1 98.25 83 MET B CA 1
ATOM 3039 C C . MET B 1 83 ? -3.557 -26.047 -6.133 1 98.25 83 MET B C 1
ATOM 3041 O O . MET B 1 83 ? -3.561 -25.219 -5.219 1 98.25 83 MET B O 1
ATOM 3045 N N . ILE B 1 84 ? -3.576 -25.703 -7.348 1 98.56 84 ILE B N 1
ATOM 3046 C CA . ILE B 1 84 ? -3.482 -24.297 -7.77 1 98.56 84 ILE B CA 1
ATOM 3047 C C . ILE B 1 84 ? -4.758 -23.562 -7.375 1 98.56 84 ILE B C 1
ATOM 3049 O O . ILE B 1 84 ? -4.707 -22.391 -6.996 1 98.56 84 ILE B O 1
ATOM 3053 N N . HIS B 1 85 ? -5.824 -24.266 -7.473 1 97.94 85 HIS B N 1
ATOM 3054 C CA . HIS B 1 85 ? -7.082 -23.672 -7.039 1 97.94 85 HIS B CA 1
ATOM 3055 C C . HIS B 1 85 ? -7.047 -23.328 -5.551 1 97.94 85 HIS B C 1
ATOM 3057 O O . HIS B 1 85 ? -7.496 -22.25 -5.148 1 97.94 85 HIS B O 1
ATOM 3063 N N . ARG B 1 86 ? -6.531 -24.188 -4.793 1 98 86 ARG B N 1
ATOM 3064 C CA . ARG B 1 86 ? -6.406 -23.969 -3.355 1 98 86 ARG B CA 1
ATOM 3065 C C . ARG B 1 86 ? -5.469 -22.812 -3.062 1 98 86 ARG B C 1
ATOM 3067 O O . ARG B 1 86 ? -5.773 -21.953 -2.225 1 98 86 ARG B O 1
ATOM 3074 N N . ASP B 1 87 ? -4.363 -22.734 -3.75 1 97.56 87 ASP B N 1
ATOM 3075 C CA . ASP B 1 87 ? -3.396 -21.656 -3.559 1 97.56 87 ASP B CA 1
ATOM 3076 C C . ASP B 1 87 ? -3.982 -20.312 -3.982 1 97.56 87 ASP B C 1
ATOM 3078 O O . ASP B 1 87 ? -3.746 -19.297 -3.33 1 97.56 87 ASP B O 1
ATOM 3082 N N . HIS B 1 88 ? -4.699 -20.375 -5.039 1 97.62 88 HIS B N 1
ATOM 3083 C CA . HIS B 1 88 ? -5.348 -19.156 -5.535 1 97.62 88 HIS B CA 1
ATOM 3084 C C . HIS B 1 88 ? -6.348 -18.609 -4.527 1 97.62 88 HIS B C 1
ATOM 3086 O O . HIS B 1 88 ? -6.391 -17.406 -4.277 1 97.62 88 HIS B O 1
ATOM 3092 N N . LEU B 1 89 ? -7.098 -19.469 -3.961 1 97.88 89 LEU B N 1
ATOM 3093 C CA . LEU B 1 89 ? -8.078 -19.062 -2.957 1 97.88 89 LEU B CA 1
ATOM 3094 C C . LEU B 1 89 ? -7.387 -18.484 -1.729 1 97.88 89 LEU B C 1
ATOM 3096 O O . LEU B 1 89 ? -7.852 -17.5 -1.161 1 97.88 89 LEU B O 1
ATOM 3100 N N . ALA B 1 90 ? -6.289 -19.094 -1.355 1 97.69 90 ALA B N 1
ATOM 3101 C CA . ALA B 1 90 ? -5.523 -18.594 -0.224 1 97.69 90 ALA B CA 1
ATOM 3102 C C . ALA B 1 90 ? -4.945 -17.203 -0.529 1 97.69 90 ALA B C 1
ATOM 3104 O O . ALA B 1 90 ? -4.918 -16.328 0.34 1 97.69 90 ALA B O 1
ATOM 3105 N N . TYR B 1 91 ? -4.555 -17.078 -1.695 1 97.56 91 TYR B N 1
ATOM 3106 C CA . TYR B 1 91 ? -4.004 -15.797 -2.131 1 97.56 91 TYR B CA 1
ATOM 3107 C C . TYR B 1 91 ? -5.066 -14.703 -2.092 1 97.56 91 TYR B C 1
ATOM 3109 O O . TYR B 1 91 ? -4.812 -13.602 -1.609 1 97.56 91 TYR B O 1
ATOM 3117 N N . ASP B 1 92 ? -6.207 -15 -2.537 1 96.38 92 ASP B N 1
ATOM 3118 C CA . ASP B 1 92 ? -7.312 -14.047 -2.527 1 96.38 92 ASP B CA 1
ATOM 3119 C C . ASP B 1 92 ? -7.672 -13.641 -1.101 1 96.38 92 ASP B C 1
ATOM 3121 O O . ASP B 1 92 ? -7.945 -12.469 -0.837 1 96.38 92 ASP B O 1
ATOM 3125 N N . LYS B 1 93 ? -7.676 -14.625 -0.315 1 96.25 93 LYS B N 1
ATOM 3126 C CA . LYS B 1 93 ? -7.973 -14.336 1.086 1 96.25 93 LYS B CA 1
ATOM 3127 C C . LYS B 1 93 ? -6.91 -13.43 1.697 1 96.25 93 LYS B C 1
ATOM 3129 O O . LYS B 1 93 ? -7.234 -12.516 2.461 1 96.25 93 LYS B O 1
ATOM 3134 N N . ALA B 1 94 ? -5.703 -13.711 1.369 1 96.06 94 ALA B N 1
ATOM 3135 C CA . ALA B 1 94 ? -4.605 -12.883 1.864 1 96.06 94 ALA B CA 1
ATOM 3136 C C . ALA B 1 94 ? -4.695 -11.461 1.31 1 96.06 94 ALA B C 1
ATOM 3138 O O . ALA B 1 94 ? -4.414 -10.492 2.018 1 96.06 94 ALA B O 1
ATOM 3139 N N . LEU B 1 95 ? -5.059 -11.398 0.114 1 94.81 95 LEU B N 1
ATOM 3140 C CA . LEU B 1 95 ? -5.219 -10.102 -0.528 1 94.81 95 LEU B CA 1
ATOM 3141 C C . LEU B 1 95 ? -6.312 -9.289 0.155 1 94.81 95 LEU B C 1
ATOM 3143 O O . LEU B 1 95 ? -6.137 -8.094 0.418 1 94.81 95 LEU B O 1
ATOM 3147 N N . LYS B 1 96 ? -7.406 -9.914 0.386 1 94.06 96 LYS B N 1
ATOM 3148 C CA . LYS B 1 96 ? -8.531 -9.25 1.044 1 94.06 96 LYS B CA 1
ATOM 3149 C C . LYS B 1 96 ? -8.156 -8.82 2.461 1 94.06 96 LYS B C 1
ATOM 3151 O O . LYS B 1 96 ? -8.523 -7.73 2.898 1 94.06 96 LYS B O 1
ATOM 3156 N N . ALA B 1 97 ? -7.449 -9.688 3.127 1 94.5 97 ALA B N 1
ATOM 3157 C CA . ALA B 1 97 ? -7.008 -9.367 4.48 1 94.5 97 ALA B CA 1
ATOM 3158 C C . ALA B 1 97 ? -6.059 -8.172 4.48 1 94.5 97 ALA B C 1
ATOM 3160 O O . ALA B 1 97 ? -6.168 -7.281 5.324 1 94.5 97 ALA B O 1
ATOM 3161 N N . ALA B 1 98 ? -5.16 -8.188 3.6 1 93.81 98 ALA B N 1
ATOM 3162 C CA . ALA B 1 98 ? -4.227 -7.074 3.477 1 93.81 98 ALA B CA 1
ATOM 3163 C C . ALA B 1 98 ? -4.957 -5.777 3.145 1 93.81 98 ALA B C 1
ATOM 3165 O O . ALA B 1 98 ? -4.625 -4.715 3.676 1 93.81 98 ALA B O 1
ATOM 3166 N N . ASP B 1 99 ? -5.938 -5.871 2.316 1 93.31 99 ASP B N 1
ATOM 3167 C CA . ASP B 1 99 ? -6.703 -4.703 1.892 1 93.31 99 ASP B CA 1
ATOM 3168 C C . ASP B 1 99 ? -7.527 -4.137 3.047 1 93.31 99 ASP B C 1
ATOM 3170 O O . ASP B 1 99 ? -7.684 -2.918 3.164 1 93.31 99 ASP B O 1
ATOM 3174 N N . SER B 1 100 ? -8.031 -4.996 3.842 1 92.44 100 SER B N 1
ATOM 3175 C CA . SER B 1 100 ? -8.906 -4.582 4.934 1 92.44 100 SER B CA 1
ATOM 3176 C C . SER B 1 100 ? -8.148 -3.773 5.977 1 92.44 100 SER B C 1
ATOM 3178 O O . SER B 1 100 ? -8.727 -2.936 6.672 1 92.44 100 SER B O 1
ATOM 3180 N N . ILE B 1 101 ? -6.863 -4.02 6.098 1 93.31 101 ILE B N 1
ATOM 3181 C CA . ILE B 1 101 ? -6.102 -3.336 7.133 1 93.31 101 ILE B CA 1
ATOM 3182 C C . ILE B 1 101 ? -5.332 -2.164 6.523 1 93.31 101 ILE B C 1
ATOM 3184 O O . ILE B 1 101 ? -4.871 -1.276 7.242 1 93.31 101 ILE B O 1
ATOM 3188 N N . LEU B 1 102 ? -5.234 -2.217 5.273 1 94.12 102 LEU B N 1
ATOM 3189 C CA . LEU B 1 102 ? -4.434 -1.225 4.566 1 94.12 102 LEU B CA 1
ATOM 3190 C C . LEU B 1 102 ? -4.961 0.183 4.824 1 94.12 102 LEU B C 1
ATOM 3192 O O . LEU B 1 102 ? -4.18 1.116 5.02 1 94.12 102 LEU B O 1
ATOM 3196 N N . GLY B 1 103 ? -6.266 0.365 4.898 1 92.12 103 GLY B N 1
ATOM 3197 C CA . GLY B 1 103 ? -6.855 1.666 5.164 1 92.12 103 GLY B CA 1
ATOM 3198 C C . GLY B 1 103 ? -6.426 2.26 6.492 1 92.12 103 GLY B C 1
ATOM 3199 O O . GLY B 1 103 ? -6.074 3.439 6.566 1 92.12 103 GLY B O 1
ATOM 3200 N N . SER B 1 104 ? -6.461 1.468 7.453 1 93.88 104 SER B N 1
ATOM 3201 C CA . SER B 1 104 ? -6.07 1.918 8.781 1 93.88 104 SER B CA 1
ATOM 3202 C C . SER B 1 104 ? -4.586 2.266 8.836 1 93.88 104 SER B C 1
ATOM 3204 O O . SER B 1 104 ? -4.191 3.215 9.516 1 93.88 104 SER B O 1
ATOM 3206 N N . LYS B 1 105 ? -3.799 1.505 8.164 1 94.5 105 LYS B N 1
ATOM 3207 C CA . LYS B 1 105 ? -2.363 1.772 8.125 1 94.5 105 LYS B CA 1
ATOM 3208 C C . LYS B 1 105 ? -2.07 3.098 7.426 1 94.5 105 LYS B C 1
ATOM 3210 O O . LYS B 1 105 ? -1.225 3.871 7.883 1 94.5 105 LYS B O 1
ATOM 3215 N N . LEU B 1 106 ? -2.742 3.232 6.336 1 95.88 106 LEU B N 1
ATOM 3216 C CA . LEU B 1 106 ? -2.566 4.477 5.598 1 95.88 106 LEU B CA 1
ATOM 3217 C C . LEU B 1 106 ? -3.016 5.672 6.43 1 95.88 106 LEU B C 1
ATOM 3219 O O . LEU B 1 106 ? -2.357 6.715 6.43 1 95.88 106 LEU B O 1
ATOM 3223 N N . ASN B 1 107 ? -4.102 5.543 7.141 1 96.44 107 ASN B N 1
ATOM 3224 C CA . ASN B 1 107 ? -4.578 6.613 8.008 1 96.44 107 ASN B CA 1
ATOM 3225 C C . ASN B 1 107 ? -3.588 6.902 9.133 1 96.44 107 ASN B C 1
ATOM 3227 O O . ASN B 1 107 ? -3.395 8.062 9.508 1 96.44 107 ASN B O 1
ATOM 3231 N N . ALA B 1 108 ? -3.045 5.848 9.602 1 96.81 108 ALA B N 1
ATOM 3232 C CA . ALA B 1 108 ? -2.043 6.027 10.648 1 96.81 108 ALA B CA 1
ATOM 3233 C C . ALA B 1 108 ? -0.835 6.801 10.133 1 96.81 108 ALA B C 1
ATOM 3235 O O . ALA B 1 108 ? -0.265 7.625 10.844 1 96.81 108 ALA B O 1
ATOM 3236 N N . MET B 1 109 ? -0.508 6.555 8.977 1 96.5 109 MET B N 1
ATOM 3237 C CA . MET B 1 109 ? 0.614 7.262 8.367 1 96.5 109 MET B CA 1
ATOM 3238 C C . MET B 1 109 ? 0.286 8.734 8.164 1 96.5 109 MET B C 1
ATOM 3240 O O . MET B 1 109 ? 1.131 9.602 8.398 1 96.5 109 MET B O 1
ATOM 3244 N N . LYS B 1 110 ? -0.886 8.93 7.664 1 98.06 110 LYS B N 1
ATOM 3245 C CA . LYS B 1 110 ? -1.33 10.312 7.488 1 98.06 110 LYS B CA 1
ATOM 3246 C C . LYS B 1 110 ? -1.343 11.055 8.82 1 98.06 110 LYS B C 1
ATOM 3248 O O . LYS B 1 110 ? -0.873 12.195 8.906 1 98.06 110 LYS B O 1
ATOM 3253 N N . SER B 1 111 ? -1.912 10.414 9.812 1 98.5 111 SER B N 1
ATOM 3254 C CA . SER B 1 111 ? -1.999 11.016 11.133 1 98.5 111 SER B CA 1
ATOM 3255 C C . SER B 1 111 ? -0.615 11.344 11.688 1 98.5 111 SER B C 1
ATOM 3257 O O . SER B 1 111 ? -0.409 12.414 12.273 1 98.5 111 SER B O 1
ATOM 3259 N N . LYS B 1 112 ? 0.265 10.438 11.461 1 98.25 112 LYS B N 1
ATOM 3260 C CA . LYS B 1 112 ? 1.632 10.656 11.93 1 98.25 112 LYS B CA 1
ATOM 3261 C C . LYS B 1 112 ? 2.264 11.859 11.234 1 98.25 112 LYS B C 1
ATOM 3263 O O . LYS B 1 112 ? 2.947 12.656 11.875 1 98.25 112 LYS B O 1
ATOM 3268 N N . ALA B 1 113 ? 2.066 11.938 9.984 1 98.62 113 ALA B N 1
ATOM 3269 C CA . ALA B 1 113 ? 2.619 13.055 9.219 1 98.62 113 ALA B CA 1
ATOM 3270 C C . ALA B 1 113 ? 2.045 14.383 9.703 1 98.62 113 ALA B C 1
ATOM 3272 O O . ALA B 1 113 ? 2.779 15.359 9.859 1 98.62 113 ALA B O 1
ATOM 3273 N N . ILE B 1 114 ? 0.761 14.438 9.938 1 98.69 114 ILE B N 1
ATOM 3274 C CA . ILE B 1 114 ? 0.105 15.648 10.406 1 98.69 114 ILE B CA 1
ATOM 3275 C C . ILE B 1 114 ? 0.606 16 11.805 1 98.69 114 ILE B C 1
ATOM 3277 O O . ILE B 1 114 ? 0.902 17.172 12.086 1 98.69 114 ILE B O 1
ATOM 3281 N N . SER B 1 115 ? 0.719 15.023 12.617 1 98.44 115 SER B N 1
ATOM 3282 C CA . SER B 1 115 ? 1.204 15.219 13.984 1 98.44 115 SER B CA 1
ATOM 3283 C C . SER B 1 115 ? 2.619 15.789 13.984 1 98.44 115 SER B C 1
ATOM 3285 O O . SER B 1 115 ? 2.9 16.766 14.68 1 98.44 115 SER B O 1
ATOM 3287 N N . GLN B 1 116 ? 3.447 15.172 13.242 1 98.25 116 GLN B N 1
ATOM 3288 C CA . GLN B 1 116 ? 4.828 15.633 13.156 1 98.25 116 GLN B CA 1
ATOM 3289 C C . GLN B 1 116 ? 4.902 17.047 12.602 1 98.25 116 GLN B C 1
ATOM 3291 O O . GLN B 1 116 ? 5.703 17.859 13.055 1 98.25 116 GLN B O 1
ATOM 3296 N N . SER B 1 117 ? 4.141 17.297 11.586 1 98.31 117 SER B N 1
ATOM 3297 C CA . SER B 1 117 ? 4.098 18.641 11.016 1 98.31 117 SER B CA 1
ATOM 3298 C C . SER B 1 117 ? 3.736 19.688 12.078 1 98.31 117 SER B C 1
ATOM 3300 O O . SER B 1 117 ? 4.348 20.75 12.141 1 98.31 117 SER B O 1
ATOM 3302 N N . ASN B 1 118 ? 2.76 19.375 12.914 1 97.06 118 ASN B N 1
ATOM 3303 C CA . ASN B 1 118 ? 2.34 20.281 13.984 1 97.06 118 ASN B CA 1
ATOM 3304 C C . ASN B 1 118 ? 3.451 20.5 15.008 1 97.06 118 ASN B C 1
ATOM 3306 O O . ASN B 1 118 ? 3.666 21.609 15.477 1 97.06 118 ASN B O 1
ATOM 3310 N N . VAL B 1 119 ? 4.102 19.438 15.32 1 96.56 119 VAL B N 1
ATOM 3311 C CA . VAL B 1 119 ? 5.18 19.516 16.297 1 96.56 119 VAL B CA 1
ATOM 3312 C C . VAL B 1 119 ? 6.293 20.422 15.781 1 96.56 119 VAL B C 1
ATOM 3314 O O . VAL B 1 119 ? 6.754 21.312 16.484 1 96.56 119 VAL B O 1
ATOM 3317 N N . TYR B 1 120 ? 6.672 20.219 14.555 1 97.44 120 TYR B N 1
ATOM 3318 C CA . TYR B 1 120 ? 7.75 21.016 13.984 1 97.44 120 TYR B CA 1
ATOM 3319 C C . TYR B 1 120 ? 7.309 22.469 13.797 1 97.44 120 TYR B C 1
ATOM 3321 O O . TYR B 1 120 ? 8.117 23.391 13.938 1 97.44 120 TYR B O 1
ATOM 3329 N N . SER B 1 121 ? 6.078 22.625 13.461 1 96.25 121 SER B N 1
ATOM 3330 C CA . SER B 1 121 ? 5.551 23.984 13.375 1 96.25 121 SER B CA 1
ATOM 3331 C C . SER B 1 121 ? 5.746 24.734 14.688 1 96.25 121 SER B C 1
ATOM 3333 O O . SER B 1 121 ? 6.184 25.891 14.688 1 96.25 121 SER B O 1
ATOM 3335 N N . GLU B 1 122 ? 5.441 24.078 15.75 1 94.12 122 GLU B N 1
ATOM 3336 C CA . GLU B 1 122 ? 5.586 24.703 17.062 1 94.12 122 GLU B CA 1
ATOM 3337 C C . GLU B 1 122 ? 7.059 24.922 17.406 1 94.12 122 GLU B C 1
ATOM 3339 O O . GLU B 1 122 ? 7.418 25.953 17.969 1 94.12 122 GLU B O 1
ATOM 3344 N N . ILE B 1 123 ? 7.855 24 17.109 1 93.88 123 ILE B N 1
ATOM 3345 C CA . ILE B 1 123 ? 9.289 24.109 17.359 1 93.88 123 ILE B CA 1
ATOM 3346 C C . ILE B 1 123 ? 9.859 25.297 16.625 1 93.88 123 ILE B C 1
ATOM 3348 O O . ILE B 1 123 ? 10.641 26.078 17.188 1 93.88 123 ILE B O 1
ATOM 3352 N N . LEU B 1 124 ? 9.461 25.453 15.438 1 95.69 124 LEU B N 1
ATOM 3353 C CA . LEU B 1 124 ? 9.953 26.578 14.633 1 95.69 124 LEU B CA 1
ATOM 3354 C C . LEU B 1 124 ? 9.438 27.906 15.172 1 95.69 124 LEU B C 1
ATOM 3356 O O . LEU B 1 124 ? 10.156 28.906 15.133 1 95.69 124 LEU B O 1
ATOM 3360 N N . LYS B 1 125 ? 8.273 27.875 15.625 1 92.44 125 LYS B N 1
ATOM 3361 C CA . LYS B 1 125 ? 7.711 29.078 16.25 1 92.44 125 LYS B CA 1
ATOM 3362 C C . LYS B 1 125 ? 8.531 29.484 17.469 1 92.44 125 LYS B C 1
ATOM 3364 O O . LYS B 1 125 ? 8.82 30.672 17.656 1 92.44 125 LYS B O 1
ATOM 3369 N N . GLN B 1 126 ? 8.914 28.547 18.234 1 91 126 GLN B N 1
ATOM 3370 C CA . GLN B 1 126 ? 9.727 28.828 19.406 1 91 126 GLN B CA 1
ATOM 3371 C C . GLN B 1 126 ? 11.133 29.266 19.016 1 91 126 GLN B C 1
ATOM 3373 O O . GLN B 1 126 ? 11.695 30.172 19.625 1 91 126 GLN B O 1
ATOM 3378 N N . LEU B 1 127 ? 11.625 28.656 18.062 1 93.75 127 LEU B N 1
ATOM 3379 C CA . LEU B 1 127 ? 12.977 28.969 17.609 1 93.75 127 LEU B CA 1
ATOM 3380 C C . LEU B 1 127 ? 13.055 30.391 17.047 1 93.75 127 LEU B C 1
ATOM 3382 O O . LEU B 1 127 ? 14.102 31.031 17.109 1 93.75 127 LEU B O 1
ATOM 3386 N N . ALA B 1 128 ? 11.961 30.812 16.484 1 94.81 128 ALA B N 1
ATOM 3387 C CA . ALA B 1 128 ? 11.922 32.125 15.852 1 94.81 128 ALA B CA 1
ATOM 3388 C C . ALA B 1 128 ? 12.062 33.25 16.891 1 94.81 128 ALA B C 1
ATOM 3390 O O . ALA B 1 128 ? 12.383 34.375 16.547 1 94.81 128 ALA B O 1
ATOM 3391 N N . GLU B 1 129 ? 11.789 32.938 18.125 1 92.38 129 GLU B N 1
ATOM 3392 C CA . GLU B 1 129 ? 12.008 33.906 19.172 1 92.38 129 GLU B CA 1
ATOM 3393 C C . GLU B 1 129 ? 13.477 34.281 19.281 1 92.38 129 GLU B C 1
ATOM 3395 O O . GLU B 1 129 ? 14.352 33.438 19.281 1 92.38 129 GLU B O 1
ATOM 3400 N N . PRO B 1 130 ? 13.789 35.562 19.438 1 94.31 130 PRO B N 1
ATOM 3401 C CA . PRO B 1 130 ? 15.188 36.031 19.422 1 94.31 130 PRO B CA 1
ATOM 3402 C C . PRO B 1 130 ? 16.031 35.375 20.516 1 94.31 130 PRO B C 1
ATOM 3404 O O . PRO B 1 130 ? 17.172 34.969 20.266 1 94.31 130 PRO B O 1
ATOM 3407 N N . SER B 1 131 ? 15.492 35.312 21.688 1 93.12 131 SER B N 1
ATOM 3408 C CA . SER B 1 131 ? 16.234 34.719 22.781 1 93.12 131 SER B CA 1
ATOM 3409 C C . SER B 1 131 ? 16.531 33.25 22.516 1 93.12 131 SER B C 1
ATOM 3411 O O . SER B 1 131 ? 17.609 32.75 22.812 1 93.12 131 SER B O 1
ATOM 3413 N N . SER B 1 132 ? 15.562 32.594 21.969 1 92.44 132 SER B N 1
ATOM 3414 C CA . SER B 1 132 ? 15.719 31.172 21.656 1 92.44 132 SER B CA 1
ATOM 3415 C C . SER B 1 132 ? 16.734 30.969 20.547 1 92.44 132 SER B C 1
ATOM 3417 O O . SER B 1 132 ? 17.594 30.078 20.641 1 92.44 132 SER B O 1
ATOM 3419 N N . LEU B 1 133 ? 16.641 31.719 19.516 1 95.62 133 LEU B N 1
ATOM 3420 C CA . LEU B 1 133 ? 17.562 31.641 18.406 1 95.62 133 LEU B CA 1
ATOM 3421 C C . LEU B 1 133 ? 19 31.812 18.875 1 95.62 133 LEU B C 1
ATOM 3423 O O . LEU B 1 133 ? 19.891 31.062 18.469 1 95.62 133 LEU B O 1
ATOM 3427 N N . GLN B 1 134 ? 19.188 32.781 19.766 1 95.88 134 GLN B N 1
ATOM 3428 C CA . GLN B 1 134 ? 20.516 33.062 20.297 1 95.88 134 GLN B CA 1
ATOM 3429 C C . GLN B 1 134 ? 21.047 31.875 21.094 1 95.88 134 GLN B C 1
ATOM 3431 O O . GLN B 1 134 ? 22.25 31.578 21.062 1 95.88 134 GLN B O 1
ATOM 3436 N N . SER B 1 135 ? 20.188 31.234 21.812 1 95.06 135 SER B N 1
ATOM 3437 C CA . SER B 1 135 ? 20.594 30.047 22.578 1 95.06 135 SER B CA 1
ATOM 3438 C C . SER B 1 135 ? 21.109 28.953 21.672 1 95.06 135 SER B C 1
ATOM 3440 O O . SER B 1 135 ? 22.078 28.266 22 1 95.06 135 SER B O 1
ATOM 3442 N N . PHE B 1 136 ? 20.531 28.797 20.547 1 96.31 136 PHE B N 1
ATOM 3443 C CA . PHE B 1 136 ? 20.922 27.734 19.625 1 96.31 136 PHE B CA 1
ATOM 3444 C C . PHE B 1 136 ? 22.172 28.125 18.844 1 96.31 136 PHE B C 1
ATOM 3446 O O . PHE B 1 136 ? 22.938 27.266 18.406 1 96.31 136 PHE B O 1
ATOM 3453 N N . ILE B 1 137 ? 22.391 29.406 18.672 1 96.62 137 ILE B N 1
ATOM 3454 C CA . ILE B 1 137 ? 23.609 29.891 18.031 1 96.62 137 ILE B CA 1
ATOM 3455 C C . ILE B 1 137 ? 24.797 29.703 18.984 1 96.62 137 ILE B C 1
ATOM 3457 O O . ILE B 1 137 ? 25.859 29.25 18.578 1 96.62 137 ILE B O 1
ATOM 3461 N N . SER B 1 138 ? 24.531 29.953 20.281 1 96.31 138 SER B N 1
ATOM 3462 C CA . SER B 1 138 ? 25.609 29.953 21.266 1 96.31 138 SER B CA 1
ATOM 3463 C C . SER B 1 138 ? 25.719 28.594 21.953 1 96.31 138 SER B C 1
ATOM 3465 O O . SER B 1 138 ? 26.734 28.297 22.594 1 96.31 138 SER B O 1
ATOM 3467 N N . GLY B 1 139 ? 24.766 27.797 21.875 1 94.81 139 GLY B N 1
ATOM 3468 C CA . GLY B 1 139 ? 24.766 26.5 22.547 1 94.81 139 GLY B CA 1
ATOM 3469 C C . GLY B 1 139 ? 24.531 26.609 24.047 1 94.81 139 GLY B C 1
ATOM 3470 O O . GLY B 1 139 ? 25.172 25.906 24.828 1 94.81 139 GLY B O 1
ATOM 3471 N N . THR B 1 140 ? 23.578 27.5 24.359 1 93.38 140 THR B N 1
ATOM 3472 C CA . THR B 1 140 ? 23.297 27.719 25.781 1 93.38 140 THR B CA 1
ATOM 3473 C C . THR B 1 140 ? 21.891 27.25 26.125 1 93.38 140 THR B C 1
ATOM 3475 O O . THR B 1 140 ? 21.109 26.906 25.25 1 93.38 140 THR B O 1
ATOM 3478 N N . ASN B 1 141 ? 21.594 27.125 27.5 1 91.12 141 ASN B N 1
ATOM 3479 C CA . ASN B 1 141 ? 20.281 26.797 28.016 1 91.12 141 ASN B CA 1
ATOM 3480 C C . ASN B 1 141 ? 19.812 25.422 27.531 1 91.12 141 ASN B C 1
ATOM 3482 O O . ASN B 1 141 ? 18.625 25.234 27.25 1 91.12 141 ASN B O 1
ATOM 3486 N N . GLY B 1 142 ? 20.844 24.578 27.266 1 91.5 142 GLY B N 1
ATOM 3487 C CA . GLY B 1 142 ? 20.484 23.234 26.859 1 91.5 142 GLY B CA 1
ATOM 3488 C C . GLY B 1 142 ? 20.281 23.078 25.375 1 91.5 142 GLY B C 1
ATOM 3489 O O . GLY B 1 142 ? 20.016 21.984 24.875 1 91.5 142 GLY B O 1
ATOM 3490 N N . ALA B 1 143 ? 20.438 24.188 24.641 1 93.44 143 ALA B N 1
ATOM 3491 C CA . ALA B 1 143 ? 20.281 24.172 23.188 1 93.44 143 ALA B CA 1
ATOM 3492 C C . ALA B 1 143 ? 21.484 23.5 22.516 1 93.44 143 ALA B C 1
ATOM 3494 O O . ALA B 1 143 ? 22.609 23.562 23.031 1 93.44 143 ALA B O 1
ATOM 3495 N N . ALA B 1 144 ? 21.203 22.781 21.484 1 91.88 144 ALA B N 1
ATOM 3496 C CA . ALA B 1 144 ? 22.297 22.266 20.656 1 91.88 144 ALA B CA 1
ATOM 3497 C C . ALA B 1 144 ? 22.969 23.375 19.859 1 91.88 144 ALA B C 1
ATOM 3499 O O . ALA B 1 144 ? 22.281 24.188 19.219 1 91.88 144 ALA B O 1
ATOM 3500 N N . LYS B 1 145 ? 24.25 23.484 20 1 94.69 145 LYS B N 1
ATOM 3501 C CA . LYS B 1 145 ? 24.953 24.5 19.219 1 94.69 145 LYS B CA 1
ATOM 3502 C C . LYS B 1 145 ? 24.844 24.219 17.734 1 94.69 145 LYS B C 1
ATOM 3504 O O . LYS B 1 145 ? 25.219 23.125 17.266 1 94.69 145 LYS B O 1
ATOM 3509 N N . MET B 1 146 ? 24.312 25.125 17 1 95.94 146 MET B N 1
ATOM 3510 C CA . MET B 1 146 ? 24.078 24.938 15.578 1 95.94 146 MET B CA 1
ATOM 3511 C C . MET B 1 146 ? 24.609 26.125 14.781 1 95.94 146 MET B C 1
ATOM 3513 O O . MET B 1 146 ? 24.844 27.203 15.336 1 95.94 146 MET B O 1
ATOM 3517 N N . ASN B 1 147 ? 24.875 25.859 13.492 1 95.38 147 ASN B N 1
ATOM 3518 C CA . ASN B 1 147 ? 25.312 26.906 12.57 1 95.38 147 ASN B CA 1
ATOM 3519 C C . ASN B 1 147 ? 24.203 27.938 12.328 1 95.38 147 ASN B C 1
ATOM 3521 O O . ASN B 1 147 ? 23.047 27.578 12.102 1 95.38 147 ASN B O 1
ATOM 3525 N N . GLU B 1 148 ? 24.594 29.234 12.414 1 95.62 148 GLU B N 1
ATOM 3526 C CA . GLU B 1 148 ? 23.625 30.312 12.273 1 95.62 148 GLU B CA 1
ATOM 3527 C C . GLU B 1 148 ? 22.938 30.266 10.906 1 95.62 148 GLU B C 1
ATOM 3529 O O . GLU B 1 148 ? 21.734 30.5 10.797 1 95.62 148 GLU B O 1
ATOM 3534 N N . ASN B 1 149 ? 23.688 29.922 9.891 1 94.94 149 ASN B N 1
ATOM 3535 C CA . ASN B 1 149 ? 23.109 29.844 8.547 1 94.94 149 ASN B CA 1
ATOM 3536 C C . ASN B 1 149 ? 22.078 28.734 8.438 1 94.94 149 ASN B C 1
ATOM 3538 O O . ASN B 1 149 ? 21.062 28.891 7.77 1 94.94 149 ASN B O 1
ATOM 3542 N N . GLU B 1 150 ? 22.344 27.641 9.062 1 94.62 150 GLU B N 1
ATOM 3543 C CA . GLU B 1 150 ? 21.422 26.516 9.062 1 94.62 150 GLU B CA 1
ATOM 3544 C C . GLU B 1 150 ? 20.141 26.859 9.812 1 94.62 150 GLU B C 1
ATOM 3546 O O . GLU B 1 150 ? 19.047 26.469 9.398 1 94.62 150 GLU B O 1
ATOM 3551 N N . LEU B 1 151 ? 20.328 27.562 10.859 1 96.88 151 LEU B N 1
ATOM 3552 C CA . LEU B 1 151 ? 19.172 27.953 11.656 1 96.88 151 LEU B CA 1
ATOM 3553 C C . LEU B 1 151 ? 18.266 28.891 10.867 1 96.88 151 LEU B C 1
ATOM 3555 O O . LEU B 1 151 ? 17.047 28.766 10.906 1 96.88 151 LEU B O 1
ATOM 3559 N N . HIS B 1 152 ? 18.859 29.797 10.156 1 96.12 152 HIS B N 1
ATOM 3560 C CA . HIS B 1 152 ? 18.078 30.703 9.336 1 96.12 152 HIS B CA 1
ATOM 3561 C C . HIS B 1 152 ? 17.391 29.969 8.188 1 96.12 152 HIS B C 1
ATOM 3563 O O . HIS B 1 152 ? 16.281 30.328 7.805 1 96.12 152 HIS B O 1
ATOM 3569 N N . ALA B 1 153 ? 18.078 29.031 7.672 1 96.31 153 ALA B N 1
ATOM 3570 C CA . ALA B 1 153 ? 17.484 28.234 6.602 1 96.31 153 ALA B CA 1
ATOM 3571 C C . ALA B 1 153 ? 16.25 27.5 7.086 1 96.31 153 ALA B C 1
ATOM 3573 O O . ALA B 1 153 ? 15.219 27.469 6.395 1 96.31 153 ALA B O 1
ATOM 3574 N N . VAL B 1 154 ? 16.312 26.906 8.219 1 97.06 154 VAL B N 1
ATOM 3575 C CA . VAL B 1 154 ? 15.18 26.156 8.781 1 97.06 154 VAL B CA 1
ATOM 3576 C C . VAL B 1 154 ? 14.039 27.109 9.094 1 97.06 154 VAL B C 1
ATOM 3578 O O . VAL B 1 154 ? 12.867 26.797 8.875 1 97.06 154 VAL B O 1
ATOM 3581 N N . LEU B 1 155 ? 14.359 28.266 9.609 1 97.5 155 LEU B N 1
ATOM 3582 C CA . LEU B 1 155 ? 13.336 29.25 9.969 1 97.5 155 LEU B CA 1
ATOM 3583 C C . LEU B 1 155 ? 12.625 29.766 8.727 1 97.5 155 LEU B C 1
ATOM 3585 O O . LEU B 1 155 ? 11.438 30.094 8.781 1 97.5 155 LEU B O 1
ATOM 3589 N N . ARG B 1 156 ? 13.336 29.828 7.609 1 96.38 156 ARG B N 1
ATOM 3590 C CA . ARG B 1 156 ? 12.727 30.266 6.355 1 96.38 156 ARG B CA 1
ATOM 3591 C C . ARG B 1 156 ? 11.641 29.281 5.914 1 96.38 156 ARG B C 1
ATOM 3593 O O . ARG B 1 156 ? 10.742 29.656 5.16 1 96.38 156 ARG B O 1
ATOM 3600 N N . LEU B 1 157 ? 11.703 28.109 6.418 1 97.38 157 LEU B N 1
ATOM 3601 C CA . LEU B 1 157 ? 10.758 27.078 6.004 1 97.38 157 LEU B CA 1
ATOM 3602 C C . LEU B 1 157 ? 9.531 27.078 6.906 1 97.38 157 LEU B C 1
ATOM 3604 O O . LEU B 1 157 ? 8.633 26.25 6.738 1 97.38 157 LEU B O 1
ATOM 3608 N N . ARG B 1 158 ? 9.445 28 7.84 1 96.56 158 ARG B N 1
ATOM 3609 C CA . ARG B 1 158 ? 8.289 28.109 8.727 1 96.56 158 ARG B CA 1
ATOM 3610 C C . ARG B 1 158 ? 6.996 28.266 7.934 1 96.56 158 ARG B C 1
ATOM 3612 O O . ARG B 1 158 ? 5.949 27.75 8.336 1 96.56 158 ARG B O 1
ATOM 3619 N N . TRP B 1 159 ? 7.09 28.922 6.809 1 94.81 159 TRP B N 1
ATOM 3620 C CA . TRP B 1 159 ? 5.91 29.156 5.984 1 94.81 159 TRP B CA 1
ATOM 3621 C C . TRP B 1 159 ? 5.262 27.844 5.566 1 94.81 159 TRP B C 1
ATOM 3623 O O . TRP B 1 159 ? 4.043 27.781 5.387 1 94.81 159 TRP B O 1
ATOM 3633 N N . ALA B 1 160 ? 6.078 26.859 5.379 1 97.19 160 ALA B N 1
ATOM 3634 C CA . ALA B 1 160 ? 5.562 25.578 4.902 1 97.19 160 ALA B CA 1
ATOM 3635 C C . ALA B 1 160 ? 4.805 24.844 6.004 1 97.19 160 ALA B C 1
ATOM 3637 O O . ALA B 1 160 ? 3.836 24.125 5.727 1 97.19 160 ALA B O 1
ATOM 3638 N N . PHE B 1 161 ? 5.176 25 7.203 1 96.88 161 PHE B N 1
ATOM 3639 C CA . PHE B 1 161 ? 4.562 24.312 8.336 1 96.88 161 PHE B CA 1
ATOM 3640 C C . PHE B 1 161 ? 3.344 25.078 8.836 1 96.88 161 PHE B C 1
ATOM 3642 O O . PHE B 1 161 ? 2.469 24.5 9.492 1 96.88 161 PHE B O 1
ATOM 3649 N N . ASP B 1 162 ? 3.344 26.297 8.625 1 93.06 162 ASP B N 1
ATOM 3650 C CA . ASP B 1 162 ? 2.232 27.172 9 1 93.06 162 ASP B CA 1
ATOM 3651 C C . ASP B 1 162 ? 1.94 28.188 7.902 1 93.06 162 ASP B C 1
ATOM 3653 O O . ASP B 1 162 ? 2.234 29.375 8.055 1 93.06 162 ASP B O 1
ATOM 3657 N N . PRO B 1 163 ? 1.312 27.672 6.906 1 91.38 163 PRO B N 1
ATOM 3658 C CA . PRO B 1 163 ? 1.064 28.594 5.797 1 91.38 163 PRO B CA 1
ATOM 3659 C C . PRO B 1 163 ? 0.076 29.703 6.156 1 91.38 163 PRO B C 1
ATOM 3661 O O . PRO B 1 163 ? -0.928 29.438 6.828 1 91.38 163 PRO B O 1
ATOM 3664 N N . SER B 1 164 ? 0.486 30.953 5.832 1 79.12 164 SER B N 1
ATOM 3665 C CA . SER B 1 164 ? -0.371 32.094 6.086 1 79.12 164 SER B CA 1
ATOM 3666 C C . SER B 1 164 ? -1.365 32.312 4.949 1 79.12 164 SER B C 1
ATOM 3668 O O . SER B 1 164 ? -1.039 32.094 3.781 1 79.12 164 SER B O 1
ATOM 3670 N N . SER B 1 165 ? -2.51 32.625 5.348 1 78.06 165 SER B N 1
ATOM 3671 C CA . SER B 1 165 ? -3.523 32.938 4.344 1 78.06 165 SER B CA 1
ATOM 3672 C C . SER B 1 165 ? -3.791 34.438 4.25 1 78.06 165 SER B C 1
ATOM 3674 O O . SER B 1 165 ? -4.758 34.844 3.613 1 78.06 165 SER B O 1
ATOM 3676 N N . GLU B 1 166 ? -2.914 35.094 4.805 1 74.12 166 GLU B N 1
ATOM 3677 C CA . GLU B 1 166 ? -3.15 36.562 4.812 1 74.12 166 GLU B CA 1
ATOM 3678 C C . GLU B 1 166 ? -3.121 37.125 3.396 1 74.12 166 GLU B C 1
ATOM 3680 O O . GLU B 1 166 ? -2.174 36.875 2.645 1 74.12 166 GLU B O 1
ATOM 3685 N N . GLY B 1 167 ? -4.156 37.781 3.053 1 70.12 167 GLY B N 1
ATOM 3686 C CA . GLY B 1 167 ? -4.215 38.5 1.79 1 70.12 167 GLY B CA 1
ATOM 3687 C C . GLY B 1 167 ? -4.715 37.656 0.641 1 70.12 167 GLY B C 1
ATOM 3688 O O . GLY B 1 167 ? -4.613 38.031 -0.523 1 70.12 167 GLY B O 1
ATOM 3689 N N . PHE B 1 168 ? -5.117 36.5 1.023 1 78.44 168 PHE B N 1
ATOM 3690 C CA . PHE B 1 168 ? -5.594 35.656 -0.061 1 78.44 168 PHE B CA 1
ATOM 3691 C C . PHE B 1 168 ? -6.934 36.156 -0.589 1 78.44 168 PHE B C 1
ATOM 3693 O O . PHE B 1 168 ? -7.77 36.625 0.179 1 78.44 168 PHE B O 1
ATOM 3700 N N . SER B 1 169 ? -7.031 36.062 -1.891 1 74.38 169 SER B N 1
ATOM 3701 C CA . SER B 1 169 ? -8.211 36.594 -2.547 1 74.38 169 SER B CA 1
ATOM 3702 C C . SER B 1 169 ? -9.211 35.5 -2.902 1 74.38 169 SER B C 1
ATOM 3704 O O . SER B 1 169 ? -10.359 35.812 -3.254 1 74.38 169 SER B O 1
ATOM 3706 N N . SER B 1 170 ? -8.781 34.312 -2.822 1 82.62 170 SER B N 1
ATOM 3707 C CA . SER B 1 170 ? -9.656 33.219 -3.266 1 82.62 170 SER B CA 1
ATOM 3708 C C . SER B 1 170 ? -9.312 31.906 -2.58 1 82.62 170 SER B C 1
ATOM 3710 O O . SER B 1 170 ? -8.195 31.734 -2.076 1 82.62 170 SER B O 1
ATOM 3712 N N . LEU B 1 171 ? -10.273 31.031 -2.629 1 89.81 171 LEU B N 1
ATOM 3713 C CA . LEU B 1 171 ? -10.086 29.688 -2.113 1 89.81 171 LEU B CA 1
ATOM 3714 C C . LEU B 1 171 ? -9.047 28.938 -2.934 1 89.81 171 LEU B C 1
ATOM 3716 O O . LEU B 1 171 ? -8.281 28.125 -2.391 1 89.81 171 LEU B O 1
ATOM 3720 N N . ALA B 1 172 ? -9 29.172 -4.195 1 89.5 172 ALA B N 1
ATOM 3721 C CA . ALA B 1 172 ? -8.055 28.516 -5.09 1 89.5 172 ALA B CA 1
ATOM 3722 C C . ALA B 1 172 ? -6.613 28.875 -4.711 1 89.5 172 ALA B C 1
ATOM 3724 O O . ALA B 1 172 ? -5.723 28.016 -4.793 1 89.5 172 ALA B O 1
ATOM 3725 N N . GLU B 1 173 ? -6.453 30.109 -4.379 1 90.94 173 GLU B N 1
ATOM 3726 C CA . GLU B 1 173 ? -5.125 30.531 -3.953 1 90.94 173 GLU B CA 1
ATOM 3727 C C . GLU B 1 173 ? -4.711 29.844 -2.656 1 90.94 173 GLU B C 1
ATOM 3729 O O . GLU B 1 173 ? -3.559 29.438 -2.502 1 90.94 173 GLU B O 1
ATOM 3734 N N . LEU B 1 174 ? -5.656 29.734 -1.744 1 92.62 174 LEU B N 1
ATOM 3735 C CA . LEU B 1 174 ? -5.414 29.031 -0.484 1 92.62 174 LEU B CA 1
ATOM 3736 C C . LEU B 1 174 ? -5.039 27.578 -0.73 1 92.62 174 LEU B C 1
ATOM 3738 O O . LEU B 1 174 ? -4.082 27.078 -0.141 1 92.62 174 LEU B O 1
ATOM 3742 N N . GLU B 1 175 ? -5.746 26.938 -1.618 1 94.44 175 GLU B N 1
ATOM 3743 C CA . GLU B 1 175 ? -5.512 25.531 -1.919 1 94.44 175 GLU B CA 1
ATOM 3744 C C . GLU B 1 175 ? -4.156 25.328 -2.59 1 94.44 175 GLU B C 1
ATOM 3746 O O . GLU B 1 175 ? -3.438 24.375 -2.271 1 94.44 175 GLU B O 1
ATOM 3751 N N . THR B 1 176 ? -3.818 26.172 -3.451 1 94.75 176 THR B N 1
ATOM 3752 C CA . THR B 1 176 ? -2.545 26.078 -4.152 1 94.75 176 THR B CA 1
ATOM 3753 C C . THR B 1 176 ? -1.378 26.266 -3.188 1 94.75 176 THR B C 1
ATOM 3755 O O . THR B 1 176 ? -0.413 25.5 -3.213 1 94.75 176 THR B O 1
ATOM 3758 N N . ARG B 1 177 ? -1.5 27.297 -2.322 1 94.5 177 ARG B N 1
ATOM 3759 C CA . ARG B 1 177 ? -0.447 27.578 -1.351 1 94.5 177 ARG B CA 1
ATOM 3760 C C . ARG B 1 177 ? -0.317 26.438 -0.342 1 94.5 177 ARG B C 1
ATOM 3762 O O . ARG B 1 177 ? 0.793 26.078 0.045 1 94.5 177 ARG B O 1
ATOM 3769 N N . SER B 1 178 ? -1.442 25.953 0.061 1 96.5 178 SER B N 1
ATOM 3770 C CA . SER B 1 178 ? -1.435 24.859 1.02 1 96.5 178 SER B CA 1
ATOM 3771 C C . SER B 1 178 ? -0.802 23.609 0.42 1 96.5 178 SER B C 1
ATOM 3773 O O . SER B 1 178 ? -0.106 22.859 1.114 1 96.5 178 SER B O 1
ATOM 3775 N N . ALA B 1 179 ? -1.049 23.359 -0.867 1 97.38 179 ALA B N 1
ATOM 3776 C CA . ALA B 1 179 ? -0.472 22.203 -1.545 1 97.38 179 ALA B CA 1
ATOM 3777 C C . ALA B 1 179 ? 1.043 22.328 -1.666 1 97.38 179 ALA B C 1
ATOM 3779 O O . ALA B 1 179 ? 1.777 21.359 -1.454 1 97.38 179 ALA B O 1
ATOM 3780 N N . GLU B 1 180 ? 1.467 23.516 -1.98 1 96.75 180 GLU B N 1
ATOM 3781 C CA . GLU B 1 180 ? 2.9 23.766 -2.094 1 96.75 180 GLU B CA 1
ATOM 3782 C C . GLU B 1 180 ? 3.6 23.578 -0.75 1 96.75 180 GLU B C 1
ATOM 3784 O O . GLU B 1 180 ? 4.676 22.984 -0.684 1 96.75 180 GLU B O 1
ATOM 3789 N N . ALA B 1 181 ? 2.971 24.141 0.239 1 97.88 181 ALA B N 1
ATOM 3790 C CA . ALA B 1 181 ? 3.521 24 1.586 1 97.88 181 ALA B CA 1
ATOM 3791 C C . ALA B 1 181 ? 3.592 22.547 2.01 1 97.88 181 ALA B C 1
ATOM 3793 O O . ALA B 1 181 ? 4.609 22.094 2.545 1 97.88 181 ALA B O 1
ATOM 3794 N N . ALA B 1 182 ? 2.562 21.859 1.721 1 98.5 182 ALA B N 1
ATOM 3795 C CA . ALA B 1 182 ? 2.48 20.453 2.111 1 98.5 182 ALA B CA 1
ATOM 3796 C C . ALA B 1 182 ? 3.551 19.625 1.408 1 98.5 182 ALA B C 1
ATOM 3798 O O . ALA B 1 182 ? 4.105 18.688 1.993 1 98.5 182 ALA B O 1
ATOM 3799 N N . ASP B 1 183 ? 3.846 19.922 0.196 1 98.12 183 ASP B N 1
ATOM 3800 C CA . ASP B 1 183 ? 4.887 19.219 -0.542 1 98.12 183 ASP B CA 1
ATOM 3801 C C . ASP B 1 183 ? 6.246 19.391 0.128 1 98.12 183 ASP B C 1
ATOM 3803 O O . ASP B 1 183 ? 7.023 18.438 0.213 1 98.12 183 ASP B O 1
ATOM 3807 N N . VAL B 1 184 ? 6.488 20.547 0.581 1 98.5 184 VAL B N 1
ATOM 3808 C CA . VAL B 1 184 ? 7.754 20.828 1.252 1 98.5 184 VAL B CA 1
ATOM 3809 C C . VAL B 1 184 ? 7.824 20.047 2.562 1 98.5 184 VAL B C 1
ATOM 3811 O O . VAL B 1 184 ? 8.828 19.391 2.846 1 98.5 184 VAL B O 1
ATOM 3814 N N . VAL B 1 185 ? 6.766 20.125 3.311 1 98.75 185 VAL B N 1
ATOM 3815 C CA . VAL B 1 185 ? 6.715 19.469 4.609 1 98.75 185 VAL B CA 1
ATOM 3816 C C . VAL B 1 185 ? 6.887 17.969 4.434 1 98.75 185 VAL B C 1
ATOM 3818 O O . VAL B 1 185 ? 7.645 17.328 5.168 1 98.75 185 VAL B O 1
ATOM 3821 N N . THR B 1 186 ? 6.199 17.438 3.449 1 98.56 186 THR B N 1
ATOM 3822 C CA . THR B 1 186 ? 6.258 15.992 3.219 1 98.56 186 THR B CA 1
ATOM 3823 C C . THR B 1 186 ? 7.652 15.578 2.764 1 98.56 186 THR B C 1
ATOM 3825 O O . THR B 1 186 ? 8.133 14.5 3.125 1 98.56 186 THR B O 1
ATOM 3828 N N . ALA B 1 187 ? 8.273 16.391 1.956 1 98.25 187 ALA B N 1
ATOM 3829 C CA . ALA B 1 187 ? 9.641 16.094 1.539 1 98.25 187 ALA B CA 1
ATOM 3830 C C . ALA B 1 187 ? 10.578 16.031 2.742 1 98.25 187 ALA B C 1
ATOM 3832 O O . ALA B 1 187 ? 11.5 15.211 2.781 1 98.25 187 ALA B O 1
ATOM 3833 N N . ILE B 1 188 ? 10.336 16.859 3.686 1 98.69 188 ILE B N 1
ATOM 3834 C CA . ILE B 1 188 ? 11.156 16.906 4.891 1 98.69 188 ILE B CA 1
ATOM 3835 C C . ILE B 1 188 ? 10.883 15.664 5.742 1 98.69 188 ILE B C 1
ATOM 3837 O O . ILE B 1 188 ? 11.805 14.953 6.133 1 98.69 188 ILE B O 1
ATOM 3841 N N . LEU B 1 189 ? 9.633 15.391 5.898 1 98.38 189 LEU B N 1
ATOM 3842 C CA . LEU B 1 189 ? 9.242 14.289 6.773 1 98.38 189 LEU B CA 1
ATOM 3843 C C . LEU B 1 189 ? 9.68 12.953 6.195 1 98.38 189 LEU B C 1
ATOM 3845 O O . LEU B 1 189 ? 9.969 12.016 6.941 1 98.38 189 LEU B O 1
ATOM 3849 N N . SER B 1 190 ? 9.727 12.867 4.914 1 96.75 190 SER B N 1
ATOM 3850 C CA . SER B 1 190 ? 10.086 11.617 4.254 1 96.75 190 SER B CA 1
ATOM 3851 C C . SER B 1 190 ? 11.586 11.539 3.994 1 96.75 190 SER B C 1
ATOM 3853 O O . SER B 1 190 ? 12.062 10.609 3.338 1 96.75 190 SER B O 1
ATOM 3855 N N . GLU B 1 191 ? 12.289 12.578 4.449 1 97.38 191 GLU B N 1
ATOM 3856 C CA . GLU B 1 191 ? 13.734 12.617 4.266 1 97.38 191 GLU B CA 1
ATOM 3857 C C . GLU B 1 191 ? 14.109 12.484 2.791 1 97.38 191 GLU B C 1
ATOM 3859 O O . GLU B 1 191 ? 15.023 11.727 2.443 1 97.38 191 GLU B O 1
ATOM 3864 N N . ALA B 1 192 ? 13.328 13.164 2.021 1 96.31 192 ALA B N 1
ATOM 3865 C CA . ALA B 1 192 ? 13.547 13.102 0.579 1 96.31 192 ALA B CA 1
ATOM 3866 C C . ALA B 1 192 ? 14.844 13.797 0.187 1 96.31 192 ALA B C 1
ATOM 3868 O O . ALA B 1 192 ? 15.367 14.625 0.941 1 96.31 192 ALA B O 1
ATOM 3869 N N . SER B 1 193 ? 15.367 13.461 -1.006 1 96.69 193 SER B N 1
ATOM 3870 C CA . SER B 1 193 ? 16.578 14.094 -1.54 1 96.69 193 SER B CA 1
ATOM 3871 C C . SER B 1 193 ? 16.234 15.289 -2.418 1 96.69 193 SER B C 1
ATOM 3873 O O . SER B 1 193 ? 17.094 15.82 -3.125 1 96.69 193 SER B O 1
ATOM 3875 N N . THR B 1 194 ? 15.07 15.68 -2.252 1 96.31 194 THR B N 1
ATOM 3876 C CA . THR B 1 194 ? 14.609 16.844 -2.992 1 96.31 194 THR B CA 1
ATOM 3877 C C . THR B 1 194 ? 15 18.141 -2.27 1 96.31 194 THR B C 1
ATOM 3879 O O . THR B 1 194 ? 14.891 18.219 -1.044 1 96.31 194 THR B O 1
ATOM 3882 N N . VAL B 1 195 ? 15.383 19.172 -3.076 1 97.75 195 VAL B N 1
ATOM 3883 C CA . VAL B 1 195 ? 15.758 20.453 -2.496 1 97.75 195 VAL B CA 1
ATOM 3884 C C . VAL B 1 195 ? 14.508 21.188 -1.993 1 97.75 195 VAL B C 1
ATOM 3886 O O . VAL B 1 195 ? 13.539 21.359 -2.738 1 97.75 195 VAL B O 1
ATOM 3889 N N . VAL B 1 196 ? 14.492 21.562 -0.728 1 97.31 196 VAL B N 1
ATOM 3890 C CA . VAL B 1 196 ? 13.328 22.219 -0.144 1 97.31 196 VAL B CA 1
ATOM 3891 C C . VAL B 1 196 ? 13.633 23.688 0.128 1 97.31 196 VAL B C 1
ATOM 3893 O O . VAL B 1 196 ? 12.719 24.516 0.228 1 97.31 196 VAL B O 1
ATOM 3896 N N . ASP B 1 197 ? 14.836 24.031 0.388 1 95.56 197 ASP B N 1
ATOM 3897 C CA . ASP B 1 197 ? 15.289 25.406 0.497 1 95.56 197 ASP B CA 1
ATOM 3898 C C . ASP B 1 197 ? 16.219 25.781 -0.656 1 95.56 197 ASP B C 1
ATOM 3900 O O . ASP B 1 197 ? 17.422 25.5 -0.602 1 95.56 197 ASP B O 1
ATOM 3904 N N . LYS B 1 198 ? 15.75 26.531 -1.536 1 92.12 198 LYS B N 1
ATOM 3905 C CA . LYS B 1 198 ? 16.5 26.844 -2.756 1 92.12 198 LYS B CA 1
ATOM 3906 C C . LYS B 1 198 ? 17.688 27.75 -2.463 1 92.12 198 LYS B C 1
ATOM 3908 O O . LYS B 1 198 ? 18.703 27.688 -3.162 1 92.12 198 LYS B O 1
ATOM 3913 N N . GLU B 1 199 ? 17.562 28.578 -1.452 1 93 199 GLU B N 1
ATOM 3914 C CA . GLU B 1 199 ? 18.625 29.516 -1.114 1 93 199 GLU B CA 1
ATOM 3915 C C . GLU B 1 199 ? 19.891 28.797 -0.676 1 93 199 GLU B C 1
ATOM 3917 O O . GLU B 1 199 ? 21 29.156 -1.079 1 93 199 GLU B O 1
ATOM 3922 N N . THR B 1 200 ? 19.75 27.781 0.125 1 93.81 200 THR B N 1
ATOM 3923 C CA . THR B 1 200 ? 20.891 27.078 0.67 1 93.81 200 THR B CA 1
ATOM 3924 C C . THR B 1 200 ? 21.094 25.734 -0.036 1 93.81 200 THR B C 1
ATOM 3926 O O . THR B 1 200 ? 22.156 25.125 0.077 1 93.81 200 THR B O 1
ATOM 3929 N N . GLY B 1 201 ? 20.094 25.266 -0.707 1 95.12 201 GLY B N 1
ATOM 3930 C CA . GLY B 1 201 ? 20.188 23.984 -1.383 1 95.12 201 GLY B CA 1
ATOM 3931 C C . GLY B 1 201 ? 19.953 22.797 -0.462 1 95.12 201 GLY B C 1
ATOM 3932 O O . GLY B 1 201 ? 20.188 21.656 -0.836 1 95.12 201 GLY B O 1
ATOM 3933 N N . LEU B 1 202 ? 19.469 23.031 0.713 1 96.88 202 LEU B N 1
ATOM 3934 C CA . LEU B 1 202 ? 19.203 21.953 1.665 1 96.88 202 LEU B CA 1
ATOM 3935 C C . LEU B 1 202 ? 18.078 21.062 1.167 1 96.88 202 LEU B C 1
ATOM 3937 O O . LEU B 1 202 ? 17.078 21.547 0.608 1 96.88 202 LEU B O 1
ATOM 3941 N N . GLN B 1 203 ? 18.297 19.797 1.332 1 98.06 203 GLN B N 1
ATOM 3942 C CA . GLN B 1 203 ? 17.312 18.797 0.945 1 98.06 203 GLN B CA 1
ATOM 3943 C C . GLN B 1 203 ? 16.406 18.422 2.123 1 98.06 203 GLN B C 1
ATOM 3945 O O . GLN B 1 203 ? 16.703 18.781 3.268 1 98.06 203 GLN B O 1
ATOM 3950 N N . GLY B 1 204 ? 15.383 17.734 1.79 1 98.25 204 GLY B N 1
ATOM 3951 C CA . GLY B 1 204 ? 14.461 17.312 2.83 1 98.25 204 GLY B CA 1
ATOM 3952 C C . GLY B 1 204 ? 15.148 16.562 3.959 1 98.25 204 GLY B C 1
ATOM 3953 O O . GLY B 1 204 ? 14.898 16.828 5.133 1 98.25 204 GLY B O 1
ATOM 3954 N N . LYS B 1 205 ? 15.977 15.656 3.652 1 98.12 205 LYS B N 1
ATOM 3955 C CA . LYS B 1 205 ? 16.672 14.859 4.656 1 98.12 205 LYS B CA 1
ATOM 3956 C C . LYS B 1 205 ? 17.547 15.727 5.551 1 98.12 205 LYS B C 1
ATOM 3958 O O . LYS B 1 205 ? 17.672 15.469 6.75 1 98.12 205 LYS B O 1
ATOM 3963 N N . ASP B 1 206 ? 18.172 16.75 4.984 1 97.94 206 ASP B N 1
ATOM 3964 C CA . ASP B 1 206 ? 19.031 17.656 5.75 1 97.94 206 ASP B CA 1
ATOM 3965 C C . ASP B 1 206 ? 18.203 18.453 6.77 1 97.94 206 ASP B C 1
ATOM 3967 O O . ASP B 1 206 ? 18.609 18.578 7.926 1 97.94 206 ASP B O 1
ATOM 3971 N N . VAL B 1 207 ? 17.141 18.969 6.258 1 98.31 207 VAL B N 1
ATOM 3972 C CA . VAL B 1 207 ? 16.297 19.797 7.121 1 98.31 207 VAL B CA 1
ATOM 3973 C C . VAL B 1 207 ? 15.68 18.922 8.219 1 98.31 207 VAL B C 1
ATOM 3975 O O . VAL B 1 207 ? 15.562 19.359 9.367 1 98.31 207 VAL B O 1
ATOM 3978 N N . PHE B 1 208 ? 15.281 17.703 7.82 1 98.62 208 PHE B N 1
ATOM 3979 C CA . PHE B 1 208 ? 14.75 16.797 8.82 1 98.62 208 PHE B CA 1
ATOM 3980 C C . PHE B 1 208 ? 15.766 16.562 9.938 1 98.62 208 PHE B C 1
ATOM 3982 O O . PHE B 1 208 ? 15.414 16.578 11.117 1 98.62 208 PHE B O 1
ATOM 3989 N N . ALA B 1 209 ? 16.938 16.359 9.586 1 97.88 209 ALA B N 1
ATOM 3990 C CA . ALA B 1 209 ? 18 16.125 10.555 1 97.88 209 ALA B CA 1
ATOM 3991 C C . ALA B 1 209 ? 18.188 17.328 11.469 1 97.88 209 ALA B C 1
ATOM 3993 O O . ALA B 1 209 ? 18.391 17.188 12.672 1 97.88 209 ALA B O 1
ATOM 3994 N N . LEU B 1 210 ? 18.172 18.531 10.914 1 97.75 210 LEU B N 1
ATOM 3995 C CA . LEU B 1 210 ? 18.312 19.75 11.695 1 97.75 210 LEU B CA 1
ATOM 3996 C C . LEU B 1 210 ? 17.156 19.906 12.68 1 97.75 210 LEU B C 1
ATOM 3998 O O . LEU B 1 210 ? 17.375 20.219 13.852 1 97.75 210 LEU B O 1
ATOM 4002 N N . LEU B 1 211 ? 15.984 19.656 12.227 1 97.75 211 LEU B N 1
ATOM 4003 C CA . LEU B 1 211 ? 14.805 19.766 13.07 1 97.75 211 LEU B CA 1
ATOM 4004 C C . LEU B 1 211 ? 14.852 18.766 14.211 1 97.75 211 LEU B C 1
ATOM 4006 O O . LEU B 1 211 ? 14.492 19.078 15.344 1 97.75 211 LEU B O 1
ATOM 4010 N N . GLU B 1 212 ? 15.32 17.578 13.844 1 97.19 212 GLU B N 1
ATOM 4011 C CA . GLU B 1 212 ? 15.438 16.547 14.859 1 97.19 212 GLU B CA 1
ATOM 4012 C C . GLU B 1 212 ? 16.484 16.922 15.906 1 97.19 212 GLU B C 1
ATOM 4014 O O . GLU B 1 212 ? 16.312 16.625 17.094 1 97.19 212 GLU B O 1
ATOM 4019 N N . SER B 1 213 ? 17.516 17.5 15.461 1 96.38 213 SER B N 1
ATOM 4020 C CA . SER B 1 213 ? 18.531 17.953 16.391 1 96.38 213 SER B CA 1
ATOM 4021 C C . SER B 1 213 ? 17.984 19 17.359 1 96.38 213 SER B C 1
ATOM 4023 O O . SER B 1 213 ? 18.312 19 18.547 1 96.38 213 SER B O 1
ATOM 4025 N N . ILE B 1 214 ? 17.203 19.938 16.828 1 95.94 214 ILE B N 1
ATOM 4026 C CA . ILE B 1 214 ? 16.594 20.984 17.641 1 95.94 214 ILE B CA 1
ATOM 4027 C C . ILE B 1 214 ? 15.602 20.359 18.625 1 95.94 214 ILE B C 1
ATOM 4029 O O . ILE B 1 214 ? 15.617 20.672 19.812 1 95.94 214 ILE B O 1
ATOM 4033 N N . LYS B 1 215 ? 14.828 19.5 18.156 1 94.62 215 LYS B N 1
ATOM 4034 C CA . LYS B 1 215 ? 13.773 18.859 18.953 1 94.62 215 LYS B CA 1
ATOM 4035 C C . LYS B 1 215 ? 14.367 18.047 20.094 1 94.62 215 LYS B C 1
ATOM 4037 O O . LYS B 1 215 ? 13.836 18.047 21.203 1 94.62 215 LYS B O 1
ATOM 4042 N N . LYS B 1 216 ? 15.445 17.406 19.844 1 93.25 216 LYS B N 1
ATOM 4043 C CA . LYS B 1 216 ? 16.016 16.469 20.812 1 93.25 216 LYS B CA 1
ATOM 4044 C C . LYS B 1 216 ? 16.953 17.172 21.781 1 93.25 216 LYS B C 1
ATOM 4046 O O . LYS B 1 216 ? 17.453 16.562 22.734 1 93.25 216 LYS B O 1
ATOM 4051 N N . SER B 1 217 ? 17.172 18.438 21.531 1 92.31 217 SER B N 1
ATOM 4052 C CA . SER B 1 217 ? 18.031 19.188 22.438 1 92.31 217 SER B CA 1
ATOM 4053 C C . SER B 1 217 ? 17.375 19.312 23.812 1 92.31 217 SER B C 1
ATOM 4055 O O . SER B 1 217 ? 16.188 19.047 23.969 1 92.31 217 SER B O 1
ATOM 4057 N N . GLN B 1 218 ? 18.141 19.75 24.828 1 89.62 218 GLN B N 1
ATOM 4058 C CA . GLN B 1 218 ? 17.641 19.891 26.188 1 89.62 218 GLN B CA 1
ATOM 4059 C C . GLN B 1 218 ? 16.922 21.219 26.375 1 89.62 218 GLN B C 1
ATOM 4061 O O . GLN B 1 218 ? 16.375 21.5 27.438 1 89.62 218 GLN B O 1
ATOM 4066 N N . PHE B 1 219 ? 16.859 21.922 25.297 1 89.88 219 PHE B N 1
ATOM 4067 C CA . PHE B 1 219 ? 16.25 23.25 25.359 1 89.88 219 PHE B CA 1
ATOM 4068 C C . PHE B 1 219 ? 14.781 23.156 25.734 1 89.88 219 PHE B C 1
ATOM 4070 O O . PHE B 1 219 ? 14.281 23.984 26.484 1 89.88 219 PHE B O 1
ATOM 4077 N N . PHE B 1 220 ? 14.094 22.156 25.344 1 86.38 220 PHE B N 1
ATOM 4078 C CA . PHE B 1 220 ? 12.648 22.047 25.5 1 86.38 220 PHE B CA 1
ATOM 4079 C C . PHE B 1 220 ? 12.305 21.219 26.734 1 86.38 220 PHE B C 1
ATOM 4081 O O . PHE B 1 220 ? 11.133 20.984 27.031 1 86.38 220 PHE B O 1
ATOM 4088 N N . MET B 1 221 ? 13.203 20.812 27.453 1 77.81 221 MET B N 1
ATOM 4089 C CA . MET B 1 221 ? 12.977 20.016 28.656 1 77.81 221 MET B CA 1
ATOM 4090 C C . MET B 1 221 ? 12.539 20.891 29.828 1 77.81 221 MET B C 1
ATOM 4092 O O . MET B 1 221 ? 11.82 20.438 30.719 1 77.81 221 MET B O 1
ATOM 4096 N N . GLY B 1 222 ? 12.93 22.156 29.984 1 64.81 222 GLY B N 1
ATOM 4097 C CA . GLY B 1 222 ? 12.727 22.984 31.156 1 64.81 222 GLY B CA 1
ATOM 4098 C C . GLY B 1 222 ? 11.414 23.734 31.125 1 64.81 222 GLY B C 1
ATOM 4099 O O . GLY B 1 222 ? 11.164 24.594 31.984 1 64.81 222 GLY B O 1
ATOM 4100 N N . GLY B 1 223 ? 10.266 23.297 30.406 1 61.84 223 GLY B N 1
ATOM 4101 C CA . GLY B 1 223 ? 8.875 23.641 30.625 1 61.84 223 GLY B CA 1
ATOM 4102 C C . GLY B 1 223 ? 8.492 25 30.062 1 61.84 223 GLY B C 1
ATOM 4103 O O . GLY B 1 223 ? 7.457 25.562 30.422 1 61.84 223 GLY B O 1
ATOM 4104 N N . GLY B 1 224 ? 9.234 25.781 29.141 1 58.91 224 GLY B N 1
ATOM 4105 C CA . GLY B 1 224 ? 8.695 27.109 28.922 1 58.91 224 GLY B CA 1
ATOM 4106 C C . GLY B 1 224 ? 8.461 27.422 27.453 1 58.91 224 GLY B C 1
ATOM 4107 O O . GLY B 1 224 ? 9.227 28.172 26.844 1 58.91 224 GLY B O 1
ATOM 4108 N N . PHE B 1 225 ? 7.586 26.672 26.812 1 65.12 225 PHE B N 1
ATOM 4109 C CA . PHE B 1 225 ? 7.199 27.156 25.484 1 65.12 225 PHE B CA 1
ATOM 4110 C C . PHE B 1 225 ? 6.594 28.562 25.594 1 65.12 225 PHE B C 1
ATOM 4112 O O . PHE B 1 225 ? 5.781 28.828 26.484 1 65.12 225 PHE B O 1
ATOM 4119 N N . SER B 1 226 ? 7.445 29.641 25.266 1 57.47 226 SER B N 1
ATOM 4120 C CA . SER B 1 226 ? 7.074 31.047 25.375 1 57.47 226 SER B CA 1
ATOM 4121 C C . SER B 1 226 ? 5.695 31.297 24.766 1 57.47 226 SER B C 1
ATOM 4123 O O . SER B 1 226 ? 5.32 30.672 23.781 1 57.47 226 SER B O 1
ATOM 4125 N N . CYS B 1 227 ? 4.75 31.641 25.562 1 51 227 CYS B N 1
ATOM 4126 C CA . CYS B 1 227 ? 3.441 32.094 25.109 1 51 227 CYS B CA 1
ATOM 4127 C C . CYS B 1 227 ? 3.572 33.281 24.156 1 51 227 CYS B C 1
ATOM 4129 O O . CYS B 1 227 ? 4.273 34.25 24.438 1 51 227 CYS B O 1
ATOM 4131 N N . SER B 1 228 ? 3.652 33.125 22.984 1 48.19 228 SER B N 1
ATOM 4132 C CA . SER B 1 228 ? 3.598 34.312 22.094 1 48.19 228 SER B CA 1
ATOM 4133 C C . SER B 1 228 ? 2.705 35.406 22.672 1 48.19 228 SER B C 1
ATOM 4135 O O . SER B 1 228 ? 1.594 35.125 23.125 1 48.19 228 SER B O 1
ATOM 4137 N N . SER B 1 229 ? 3.254 36.562 23.109 1 41.06 229 SER B N 1
ATOM 4138 C CA . SER B 1 229 ? 2.619 37.781 23.609 1 41.06 229 SER B CA 1
ATOM 4139 C C . SER B 1 229 ? 1.396 38.156 22.781 1 41.06 229 SER B C 1
ATOM 4141 O O . SER B 1 229 ? 1.332 39.219 22.203 1 41.06 229 SER B O 1
ATOM 4143 N N . LYS B 1 230 ? 0.607 37.5 22.094 1 41.53 230 LYS B N 1
ATOM 4144 C CA . LYS B 1 230 ? -0.528 38.375 21.781 1 41.53 230 LYS B CA 1
ATOM 4145 C C . LYS B 1 230 ? -1.111 39 23.031 1 41.53 230 LYS B C 1
ATOM 4147 O O . LYS B 1 230 ? -1.359 40.188 23.078 1 41.53 230 LYS B O 1
ATOM 4152 N N . SER B 1 231 ? -2.049 38.281 23.859 1 35.19 231 SER B N 1
ATOM 4153 C CA . SER B 1 231 ? -2.746 39.031 24.891 1 35.19 231 SER B CA 1
ATOM 4154 C C . SER B 1 231 ? -1.847 39.281 26.109 1 35.19 231 SER B C 1
ATOM 4156 O O . SER B 1 231 ? -1.321 38.312 26.688 1 35.19 231 SER B O 1
ATOM 4158 N N . GLU B 1 232 ? -1.22 40.406 26.281 1 35.44 232 GLU B N 1
ATOM 4159 C CA . GLU B 1 232 ? -0.533 41.125 27.375 1 35.44 232 GLU B CA 1
ATOM 4160 C C . GLU B 1 232 ? -1.022 40.625 28.734 1 35.44 232 GLU B C 1
ATOM 4162 O O . GLU B 1 232 ? -0.605 41.156 29.766 1 35.44 232 GLU B O 1
ATOM 4167 N N . GLU B 1 233 ? -2.164 39.969 28.938 1 36.75 233 GLU B N 1
ATOM 4168 C CA . GLU B 1 233 ? -2.525 40 30.344 1 36.75 233 GLU B CA 1
ATOM 4169 C C . GLU B 1 233 ? -1.51 39.219 31.188 1 36.75 233 GLU B C 1
ATOM 4171 O O . GLU B 1 233 ? -0.985 39.75 32.188 1 36.75 233 GLU B O 1
ATOM 4176 N N . SER B 1 234 ? -1.873 38.062 31.875 1 33.94 234 SER B N 1
ATOM 4177 C CA . SER B 1 234 ? -1.406 37.562 33.156 1 33.94 234 SER B CA 1
ATOM 4178 C C . SER B 1 234 ? -0.151 36.719 33 1 33.94 234 SER B C 1
ATOM 4180 O O . SER B 1 234 ? -0.213 35.5 33.094 1 33.94 234 SER B O 1
ATOM 4182 N N . CYS B 1 235 ? 0.634 36.812 32 1 36.22 235 CYS B N 1
ATOM 4183 C CA . CYS B 1 235 ? 1.72 35.844 32.062 1 36.22 235 CYS B CA 1
ATOM 4184 C C . CYS B 1 235 ? 2.717 36.219 33.156 1 36.22 235 CYS B C 1
ATOM 4186 O O . CYS B 1 235 ? 3.623 37.031 32.938 1 36.22 235 CYS B O 1
ATOM 4188 N N . THR B 1 236 ? 2.314 36.594 34.469 1 31.12 236 THR B N 1
ATOM 4189 C CA . THR B 1 236 ? 3.188 36.875 35.594 1 31.12 236 THR B CA 1
ATOM 4190 C C . THR B 1 236 ? 4.094 35.656 35.875 1 31.12 236 THR B C 1
ATOM 4192 O O . THR B 1 236 ? 3.621 34.594 36.281 1 31.12 236 THR B O 1
ATOM 4195 N N . SER B 1 237 ? 4.934 35.375 35.094 1 33.41 237 SER B N 1
ATOM 4196 C CA . SER B 1 237 ? 5.938 34.469 35.625 1 33.41 237 SER B CA 1
ATOM 4197 C C . SER B 1 237 ? 6.531 35 36.938 1 33.41 237 SER B C 1
ATOM 4199 O O . SER B 1 237 ? 7.215 36.031 36.906 1 33.41 237 SER B O 1
ATOM 4201 N N . THR B 1 238 ? 5.789 34.938 38.125 1 29.11 238 THR B N 1
ATOM 4202 C CA . THR B 1 238 ? 6.34 35.219 39.438 1 29.11 238 THR B CA 1
ATOM 4203 C C . THR B 1 238 ? 7.605 34.375 39.656 1 29.11 238 THR B C 1
ATOM 4205 O O . THR B 1 238 ? 7.559 33.156 39.656 1 29.11 238 THR B O 1
ATOM 4208 N N . THR B 1 239 ? 8.664 34.781 39.156 1 29.78 239 THR B N 1
ATOM 4209 C CA . THR B 1 239 ? 9.906 34.344 39.781 1 29.78 239 THR B CA 1
ATOM 4210 C C . THR B 1 239 ? 9.797 34.375 41.281 1 29.78 239 THR B C 1
ATOM 4212 O O . THR B 1 239 ? 9.555 35.438 41.875 1 29.78 239 THR B O 1
ATOM 4215 N N . ALA B 1 240 ? 9.281 33.25 41.875 1 26.34 240 ALA B N 1
ATOM 4216 C CA . ALA B 1 240 ? 9.281 33.094 43.344 1 26.34 240 ALA B CA 1
ATOM 4217 C C . ALA B 1 240 ? 10.648 33.406 43.938 1 26.34 240 ALA B C 1
ATOM 4219 O O . ALA B 1 240 ? 11.656 32.812 43.531 1 26.34 240 ALA B O 1
ATOM 4220 N N . ASP B 1 241 ? 10.969 34.531 44.344 1 25.84 241 ASP B N 1
ATOM 4221 C CA . ASP B 1 241 ? 11.961 34.938 45.344 1 25.84 241 ASP B CA 1
ATOM 4222 C C . ASP B 1 241 ? 11.805 34.125 46.625 1 25.84 241 ASP B C 1
ATOM 4224 O O . ASP B 1 241 ? 10.766 34.188 47.312 1 25.84 241 ASP B O 1
ATOM 4228 N N . SER B 1 242 ? 12.328 32.906 46.625 1 23.86 242 SER B N 1
ATOM 4229 C CA . SER B 1 242 ? 12.438 32.125 47.875 1 23.86 242 SER B CA 1
ATOM 4230 C C . SER B 1 242 ? 13.07 32.938 48.969 1 23.86 242 SER B C 1
ATOM 4232 O O . SER B 1 242 ? 14.297 33.062 49.062 1 23.86 242 SER B O 1
ATOM 4234 N N . ALA B 1 243 ? 12.531 33.906 49.312 1 21.69 243 ALA B N 1
ATOM 4235 C CA . ALA B 1 243 ? 13.086 34.594 50.5 1 21.69 243 ALA B CA 1
ATOM 4236 C C . ALA B 1 243 ? 12.906 33.719 51.75 1 21.69 243 ALA B C 1
ATOM 4238 O O . ALA B 1 243 ? 13.086 34.219 52.875 1 21.69 243 ALA B O 1
ATOM 4239 N N . ASN B 1 244 ? 12.367 32.5 51.812 1 19.86 244 ASN B N 1
ATOM 4240 C CA . ASN B 1 244 ? 11.906 32.25 53.156 1 19.86 244 ASN B CA 1
ATOM 4241 C C . ASN B 1 244 ? 13.016 32.5 54.188 1 19.86 244 ASN B C 1
ATOM 4243 O O . ASN B 1 244 ? 14.188 32.188 53.906 1 19.86 244 ASN B O 1
ATOM 4247 N N . ALA B 1 245 ? 12.578 32.844 55.469 1 19.7 245 ALA B N 1
ATOM 4248 C CA . ALA B 1 245 ? 12.875 33.406 56.781 1 19.7 245 ALA B CA 1
ATOM 4249 C C . ALA B 1 245 ? 13.828 32.5 57.562 1 19.7 245 ALA B C 1
ATOM 4251 O O . ALA B 1 245 ? 14 31.328 57.219 1 19.7 245 ALA B O 1
ATOM 4252 N N . THR B 1 246 ? 13.773 32.625 58.906 1 19.56 246 THR B N 1
ATOM 4253 C CA . THR B 1 246 ? 14.562 32.781 60.125 1 19.56 246 THR B CA 1
ATOM 4254 C C . THR B 1 246 ? 14.844 31.422 60.75 1 19.56 246 THR B C 1
ATOM 4256 O O . THR B 1 246 ? 15.992 31.094 61.062 1 19.56 246 THR B O 1
ATOM 4259 N N . GLU B 1 247 ? 13.969 30.953 61.844 1 18.38 247 GLU B N 1
ATOM 4260 C CA . GLU B 1 247 ? 14.477 30.797 63.188 1 18.38 247 GLU B CA 1
ATOM 4261 C C . GLU B 1 247 ? 15.078 29.406 63.406 1 18.38 247 GLU B C 1
ATOM 4263 O O . GLU B 1 247 ? 16.234 29.281 63.812 1 18.38 247 GLU B O 1
ATOM 4268 N N . SER B 1 248 ? 14.367 28.484 64.312 1 19.27 248 SER B N 1
ATOM 4269 C CA . SER B 1 248 ? 14.75 28.078 65.688 1 19.27 248 SER B CA 1
ATOM 4270 C C . SER B 1 248 ? 15.508 26.75 65.625 1 19.27 248 SER B C 1
ATOM 4272 O O . SER B 1 248 ? 15.406 26 64.688 1 19.27 248 SER B O 1
ATOM 4274 N N . PRO B 1 249 ? 15.672 26.094 67 1 20.73 249 PRO B N 1
ATOM 4275 C CA . PRO B 1 249 ? 16.703 25.406 67.75 1 20.73 249 PRO B CA 1
ATOM 4276 C C . PRO B 1 249 ? 16.672 23.891 67.562 1 20.73 249 PRO B C 1
ATOM 4278 O O . PRO B 1 249 ? 17.719 23.266 67.375 1 20.73 249 PRO B O 1
ATOM 4281 N N . VAL B 1 250 ? 15.516 23.234 68.062 1 17.61 250 VAL B N 1
ATOM 4282 C CA . VAL B 1 250 ? 15.672 22.359 69.25 1 17.61 250 VAL B CA 1
ATOM 4283 C C . VAL B 1 250 ? 16.141 20.984 68.75 1 17.61 250 VAL B C 1
ATOM 4285 O O . VAL B 1 250 ? 16.094 20.672 67.562 1 17.61 250 VAL B O 1
ATOM 4288 N N . LEU B 1 251 ? 15.406 19.828 69.375 1 17.53 251 LEU B N 1
ATOM 4289 C CA . LEU B 1 251 ? 15.781 18.844 70.375 1 17.53 251 LEU B CA 1
ATOM 4290 C C . LEU B 1 251 ? 16.172 17.531 69.75 1 17.53 251 LEU B C 1
ATOM 4292 O O . LEU B 1 251 ? 15.859 17.281 68.625 1 17.53 251 LEU B O 1
ATOM 4296 N N . SER B 1 252 ? 15.75 16.328 70.5 1 17.05 252 SER B N 1
ATOM 4297 C CA . SER B 1 252 ? 16.328 15.227 71.312 1 17.05 252 SER B CA 1
ATOM 4298 C C . SER B 1 252 ? 16.281 13.93 70.5 1 17.05 252 SER B C 1
ATOM 4300 O O . SER B 1 252 ? 15.633 13.859 69.438 1 17.05 252 SER B O 1
ATOM 4302 N N . THR B 1 253 ? 15.672 12.844 71.125 1 17.02 253 THR B N 1
ATOM 4303 C CA . THR B 1 253 ? 16.188 11.602 71.688 1 17.02 253 THR B CA 1
ATOM 4304 C C . THR B 1 253 ? 15.867 10.422 70.75 1 17.02 253 THR B C 1
ATOM 4306 O O . THR B 1 253 ? 16.719 9.555 70.562 1 17.02 253 THR B O 1
ATOM 4309 N N . VAL B 1 254 ? 14.492 10 70.562 1 16.58 254 VAL B N 1
ATOM 4310 C CA . VAL B 1 254 ? 14.156 8.742 71.25 1 16.58 254 VAL B CA 1
ATOM 4311 C C . VAL B 1 254 ? 14.617 7.574 70.375 1 16.58 254 VAL B C 1
ATOM 4313 O O . VAL B 1 254 ? 14.805 7.719 69.125 1 16.58 254 VAL B O 1
ATOM 4316 N N . GLU B 1 255 ? 14.227 6.199 70.875 1 16.86 255 GLU B N 1
ATOM 4317 C CA . GLU B 1 255 ? 14.641 4.863 71.312 1 16.86 255 GLU B CA 1
ATOM 4318 C C . GLU B 1 255 ? 14.438 3.848 70.188 1 16.86 255 GLU B C 1
ATOM 4320 O O . GLU B 1 255 ? 13.828 4.16 69.188 1 16.86 255 GLU B O 1
ATOM 4325 N N . GLU B 1 256 ? 13.578 2.705 70.5 1 16.39 256 GLU B N 1
ATOM 4326 C CA . GLU B 1 256 ? 13.883 1.316 70.812 1 16.39 256 GLU B CA 1
ATOM 4327 C C . GLU B 1 256 ? 13.617 0.392 69.625 1 16.39 256 GLU B C 1
ATOM 432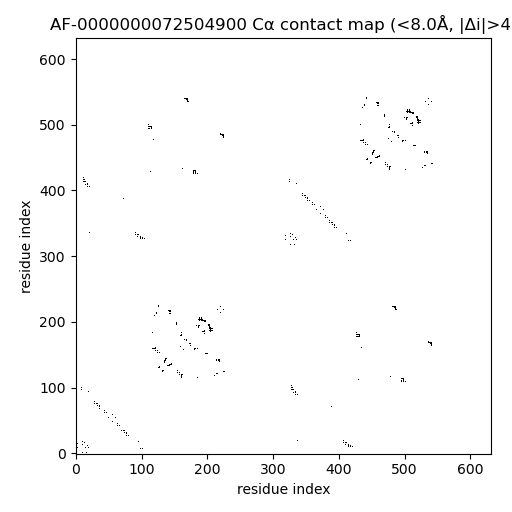9 O O . GLU B 1 256 ? 14.492 -0.384 69.25 1 16.39 256 GLU B O 1
ATOM 4334 N N . SER B 1 257 ? 12.406 -0.497 69.75 1 15.98 257 SER B N 1
ATOM 4335 C CA . SER B 1 257 ? 12.359 -1.904 70.125 1 15.98 257 SER B CA 1
ATOM 4336 C C . SER B 1 257 ? 12.328 -2.809 68.938 1 15.98 257 SER B C 1
ATOM 4338 O O . SER B 1 257 ? 12.062 -2.348 67.812 1 15.98 257 SER B O 1
ATOM 4340 N N . ASP B 1 258 ? 11.836 -4.117 69.125 1 16.28 258 ASP B N 1
ATOM 4341 C CA . ASP B 1 258 ? 12.062 -5.559 69.188 1 16.28 258 ASP B CA 1
ATOM 4342 C C . ASP B 1 258 ? 11.312 -6.27 68.062 1 16.28 258 ASP B C 1
ATOM 4344 O O . ASP B 1 258 ? 11.203 -7.5 68.062 1 16.28 258 ASP B O 1
ATOM 4348 N N . ARG B 1 259 ? 10.688 -5.633 67.188 1 16.42 259 ARG B N 1
ATOM 4349 C CA . ARG B 1 259 ? 9.609 -6.566 66.875 1 16.42 259 ARG B CA 1
ATOM 4350 C C . ARG B 1 259 ? 10.156 -7.922 66.438 1 16.42 259 ARG B C 1
ATOM 4352 O O . ARG B 1 259 ? 10.984 -8 65.562 1 16.42 259 ARG B O 1
ATOM 4359 N N . SER B 1 260 ? 9.594 -9.133 67.125 1 15.86 260 SER B N 1
ATOM 4360 C CA . SER B 1 260 ? 9.641 -10.578 67.312 1 15.86 260 SER B CA 1
ATOM 4361 C C . SER B 1 260 ? 9.445 -11.336 66 1 15.86 260 SER B C 1
ATOM 4363 O O . SER B 1 260 ? 9.438 -10.727 64.938 1 15.86 260 SER B O 1
ATOM 4365 N N . TYR B 1 261 ? 8.375 -12.344 66.062 1 14.67 261 TYR B N 1
ATOM 4366 C CA . TYR B 1 261 ? 8.469 -13.797 66.188 1 14.67 261 TYR B CA 1
ATOM 4367 C C . TYR B 1 261 ? 8.375 -14.422 64.75 1 14.67 261 TYR B C 1
ATOM 4369 O O . TYR B 1 261 ? 9.211 -15.258 64.438 1 14.67 261 TYR B O 1
ATOM 4377 N N . ALA B 1 262 ? 7.105 -14.562 64.25 1 15.25 262 ALA B N 1
ATOM 4378 C CA . ALA B 1 262 ? 6.492 -15.891 64.25 1 15.25 262 ALA B CA 1
ATOM 4379 C C . ALA B 1 262 ? 6.98 -16.766 63.125 1 15.25 262 ALA B C 1
ATOM 4381 O O . ALA B 1 262 ? 7.406 -16.25 62.094 1 15.25 262 ALA B O 1
ATOM 4382 N N . GLU B 1 263 ? 6.406 -18.109 63.125 1 14.38 263 GLU B N 1
ATOM 4383 C CA . GLU B 1 263 ? 6.648 -19.547 63.031 1 14.38 263 GLU B CA 1
ATOM 4384 C C . GLU B 1 263 ? 6.465 -20.047 61.625 1 14.38 263 GLU B C 1
ATOM 4386 O O . GLU B 1 263 ? 7.246 -20.875 61.125 1 14.38 263 GLU B O 1
ATOM 4391 N N . LYS B 1 264 ? 5.172 -20.078 61.031 1 16.58 264 LYS B N 1
ATOM 4392 C CA . LYS B 1 264 ? 4.684 -21.438 60.906 1 16.58 264 LYS B CA 1
ATOM 4393 C C . LYS B 1 264 ? 5.543 -22.25 59.938 1 16.58 264 LYS B C 1
ATOM 4395 O O . LYS B 1 264 ? 6.148 -21.672 59.031 1 16.58 264 LYS B O 1
ATOM 4400 N N . PRO B 1 265 ? 4.859 -23.516 59.531 1 15.46 265 PRO B N 1
ATOM 4401 C CA . PRO B 1 265 ? 5.074 -24.969 59.562 1 15.46 265 PRO B CA 1
ATOM 4402 C C . PRO B 1 265 ? 5.625 -25.516 58.25 1 15.46 265 PRO B C 1
ATOM 4404 O O . PRO B 1 265 ? 5.863 -24.75 57.312 1 15.46 265 PRO B O 1
ATOM 4407 N N . ASP B 1 266 ? 4.711 -26.422 57.719 1 15.34 266 ASP B N 1
ATOM 4408 C CA . ASP B 1 266 ? 4.793 -27.859 57.531 1 15.34 266 ASP B CA 1
ATOM 4409 C C . ASP B 1 266 ? 5.402 -28.219 56.188 1 15.34 266 ASP B C 1
ATOM 4411 O O . ASP B 1 266 ? 5.562 -27.344 55.312 1 15.34 266 ASP B O 1
ATOM 4415 N N . SER B 1 267 ? 4.602 -29.188 55.438 1 15.3 267 SER B N 1
ATOM 4416 C CA . SER B 1 267 ? 4.836 -30.625 55.25 1 15.3 267 SER B CA 1
ATOM 4417 C C . SER B 1 267 ? 5.457 -30.891 53.875 1 15.3 267 SER B C 1
ATOM 4419 O O . SER B 1 267 ? 6.48 -31.578 53.781 1 15.3 267 SER B O 1
ATOM 4421 N N . GLY B 1 268 ? 4.59 -31.469 52.906 1 15.97 268 GLY B N 1
ATOM 4422 C CA . GLY B 1 268 ? 4.652 -32.844 52.5 1 15.97 268 GLY B CA 1
ATOM 4423 C C . GLY B 1 268 ? 5.637 -33.094 51.375 1 15.97 268 GLY B C 1
ATOM 4424 O O . GLY B 1 268 ? 6.062 -32.156 50.688 1 15.97 268 GLY B O 1
ATOM 4425 N N . PRO B 1 269 ? 5.57 -34.438 50.938 1 16.16 269 PRO B N 1
ATOM 4426 C CA . PRO B 1 269 ? 6.492 -35.562 50.688 1 16.16 269 PRO B CA 1
ATOM 4427 C C . PRO B 1 269 ? 7.16 -35.5 49.344 1 16.16 269 PRO B C 1
ATOM 4429 O O . PRO B 1 269 ? 8.391 -35.562 49.219 1 16.16 269 PRO B O 1
ATOM 4432 N N . ALA B 1 270 ? 6.449 -36.344 48.375 1 15.27 270 ALA B N 1
ATOM 4433 C CA . ALA B 1 270 ? 6.84 -37.719 48.062 1 15.27 270 ALA B CA 1
ATOM 4434 C C . ALA B 1 270 ? 7.734 -37.75 46.812 1 15.27 270 ALA B C 1
ATOM 4436 O O . ALA B 1 270 ? 8.812 -38.344 46.844 1 15.27 270 ALA B O 1
ATOM 4437 N N . ILE B 1 271 ? 7.062 -38.25 45.594 1 16.91 271 ILE B N 1
ATOM 4438 C CA . ILE B 1 271 ? 7.293 -39.531 44.938 1 16.91 271 ILE B CA 1
ATOM 4439 C C . ILE B 1 271 ? 8.484 -39.438 44 1 16.91 271 ILE B C 1
ATOM 4441 O O . ILE B 1 271 ? 8.805 -38.344 43.5 1 16.91 271 ILE B O 1
ATOM 4445 N N . VAL B 1 272 ? 8.867 -40.719 43.375 1 16.05 272 VAL B N 1
ATOM 4446 C CA . VAL B 1 272 ? 9.883 -41.75 43.094 1 16.05 272 VAL B CA 1
ATOM 4447 C C . VAL B 1 272 ? 10.438 -41.562 41.688 1 16.05 272 VAL B C 1
ATOM 4449 O O . VAL B 1 272 ? 11.648 -41.531 41.5 1 16.05 272 VAL B O 1
ATOM 4452 N N . ASN B 1 273 ? 9.578 -42.031 40.625 1 15.77 273 ASN B N 1
ATOM 4453 C CA . ASN B 1 273 ? 9.938 -43.219 39.906 1 15.77 273 ASN B CA 1
ATOM 4454 C C . ASN B 1 273 ? 11.109 -42.969 38.969 1 15.77 273 ASN B C 1
ATOM 4456 O O . ASN B 1 273 ? 11.383 -41.844 38.562 1 15.77 273 ASN B O 1
ATOM 4460 N N . ASP B 1 274 ? 11.57 -44.188 38.312 1 15.91 274 ASP B N 1
ATOM 4461 C CA . ASP B 1 274 ? 12.641 -45.094 37.969 1 15.91 274 ASP B CA 1
ATOM 4462 C C . ASP B 1 274 ? 13.266 -44.719 36.625 1 15.91 274 ASP B C 1
ATOM 4464 O O . ASP B 1 274 ? 14.461 -44.438 36.531 1 15.91 274 ASP B O 1
ATOM 4468 N N . SER B 1 275 ? 12.969 -45.719 35.5 1 15.3 275 SER B N 1
ATOM 4469 C CA . SER B 1 275 ? 13.836 -46.75 34.938 1 15.3 275 SER B CA 1
ATOM 4470 C C . SER B 1 275 ? 14.477 -46.25 33.656 1 15.3 275 SER B C 1
ATOM 4472 O O . SER B 1 275 ? 15.656 -46.5 33.406 1 15.3 275 SER B O 1
ATOM 4474 N N . VAL B 1 276 ? 13.703 -46.094 32.469 1 16.86 276 VAL B N 1
ATOM 4475 C CA . VAL B 1 276 ? 13.984 -47.062 31.422 1 16.86 276 VAL B CA 1
ATOM 4476 C C . VAL B 1 276 ? 15.328 -46.75 30.781 1 16.86 276 VAL B C 1
ATOM 4478 O O . VAL B 1 276 ? 15.727 -45.594 30.688 1 16.86 276 VAL B O 1
ATOM 4481 N N . ASP B 1 277 ? 16.062 -47.875 30.266 1 15.89 277 ASP B N 1
ATOM 4482 C CA . ASP B 1 277 ? 17.266 -48.562 29.844 1 15.89 277 ASP B CA 1
ATOM 4483 C C . ASP B 1 277 ? 17.625 -48.219 28.406 1 15.89 277 ASP B C 1
ATOM 4485 O O . ASP B 1 277 ? 18.781 -48.375 28 1 15.89 277 ASP B O 1
ATOM 4489 N N . LEU B 1 278 ? 16.672 -48.125 27.438 1 16.02 278 LEU B N 1
ATOM 4490 C CA . LEU B 1 278 ? 16.938 -48.938 26.266 1 16.02 278 LEU B CA 1
ATOM 4491 C C . LEU B 1 278 ? 18.281 -48.594 25.641 1 16.02 278 LEU B C 1
ATOM 4493 O O . LEU B 1 278 ? 18.719 -47.438 25.703 1 16.02 278 LEU B O 1
ATOM 4497 N N . SER B 1 279 ? 18.781 -49.688 24.781 1 15.5 279 SER B N 1
ATOM 4498 C CA . SER B 1 279 ? 19.859 -50.5 24.234 1 15.5 279 SER B CA 1
ATOM 4499 C C . SER B 1 279 ? 20.578 -49.781 23.094 1 15.5 279 SER B C 1
ATOM 4501 O O . SER B 1 279 ? 21.781 -49.531 23.188 1 15.5 279 SER B O 1
ATOM 4503 N N . ASP B 1 280 ? 20.297 -50.375 21.781 1 15.21 280 ASP B N 1
ATOM 4504 C CA . ASP B 1 280 ? 21.141 -51.219 20.969 1 15.21 280 ASP B CA 1
ATOM 4505 C C . ASP B 1 280 ? 22.047 -50.406 20.047 1 15.21 280 ASP B C 1
ATOM 4507 O O . ASP B 1 280 ? 23.266 -50.562 20.078 1 15.21 280 ASP B O 1
ATOM 4511 N N . HIS B 1 281 ? 21.781 -50.625 18.625 1 15.45 281 HIS B N 1
ATOM 4512 C CA . HIS B 1 281 ? 22.516 -51.438 17.641 1 15.45 281 HIS B CA 1
ATOM 4513 C C . HIS B 1 281 ? 23.562 -50.594 16.922 1 15.45 281 HIS B C 1
ATOM 4515 O O . HIS B 1 281 ? 23.453 -49.375 16.859 1 15.45 281 HIS B O 1
ATOM 4521 N N . GLU B 1 282 ? 24.359 -51.312 16 1 16.14 282 GLU B N 1
ATOM 4522 C CA . GLU B 1 282 ? 25.672 -51.656 15.461 1 16.14 282 GLU B CA 1
ATOM 4523 C C . GLU B 1 282 ? 26.062 -50.75 14.297 1 16.14 282 GLU B C 1
ATOM 4525 O O . GLU B 1 282 ? 27.141 -50.188 14.297 1 16.14 282 GLU B O 1
ATOM 4530 N N . GLU B 1 283 ? 25.625 -51.219 12.984 1 15.94 283 GLU B N 1
ATOM 4531 C CA . GLU B 1 283 ? 26.531 -51.812 12.008 1 15.94 283 GLU B CA 1
ATOM 4532 C C . GLU B 1 283 ? 27.281 -50.75 11.211 1 15.94 283 GLU B C 1
ATOM 4534 O O . GLU B 1 283 ? 28.5 -50.688 11.242 1 15.94 283 GLU B O 1
ATOM 4539 N N . LEU B 1 284 ? 27.234 -50.844 9.703 1 15.01 284 LEU B N 1
ATOM 4540 C CA . LEU B 1 284 ? 28.094 -51.375 8.656 1 15.01 284 LEU B CA 1
ATOM 4541 C C . LEU B 1 284 ? 28.641 -50.281 7.785 1 15.01 284 LEU B C 1
ATOM 4543 O O . LEU B 1 284 ? 29.281 -50.531 6.758 1 15.01 284 LEU B O 1
ATOM 4547 N N . LYS B 1 285 ? 28.562 -49.094 7.918 1 15.56 285 LYS B N 1
ATOM 4548 C CA . LYS B 1 285 ? 28.734 -48.438 6.621 1 15.56 285 LYS B CA 1
ATOM 4549 C C . LYS B 1 285 ? 30.078 -48.781 5.996 1 15.56 285 LYS B C 1
ATOM 4551 O O . LYS B 1 285 ? 31.125 -48.312 6.438 1 15.56 285 LYS B O 1
ATOM 4556 N N . SER B 1 286 ? 30.219 -50 5.281 1 15.09 286 SER B N 1
ATOM 4557 C CA . SER B 1 286 ? 31.312 -50.656 4.562 1 15.09 286 SER B CA 1
ATOM 4558 C C . SER B 1 286 ? 31.922 -49.719 3.523 1 15.09 286 SER B C 1
ATOM 4560 O O . SER B 1 286 ? 33.125 -49.5 3.525 1 15.09 286 SER B O 1
ATOM 4562 N N . MET B 1 287 ? 31.875 -50.25 2.152 1 16.19 287 MET B N 1
ATOM 4563 C CA . MET B 1 287 ? 32.906 -50.844 1.303 1 16.19 287 MET B CA 1
ATOM 4564 C C . MET B 1 287 ? 33.5 -49.812 0.358 1 16.19 287 MET B C 1
ATOM 4566 O O . MET B 1 287 ? 33 -48.719 0.219 1 16.19 287 MET B O 1
ATOM 4570 N N . GLY B 1 288 ? 33.625 -50.25 -1.08 1 16.2 288 GLY B N 1
ATOM 4571 C CA . GLY B 1 288 ? 34.656 -50.75 -1.985 1 16.2 288 GLY B CA 1
ATOM 4572 C C . GLY B 1 288 ? 35.156 -49.688 -2.938 1 16.2 288 GLY B C 1
ATOM 4573 O O . GLY B 1 288 ? 35.688 -48.656 -2.506 1 16.2 288 GLY B O 1
ATOM 4574 N N . THR B 1 289 ? 35.062 -49.969 -4.41 1 16.72 289 THR B N 1
ATOM 4575 C CA . THR B 1 289 ? 36.031 -50.344 -5.441 1 16.72 289 THR B CA 1
ATOM 4576 C C . THR B 1 289 ? 36.5 -49.156 -6.234 1 16.72 289 THR B C 1
ATOM 4578 O O . THR B 1 289 ? 35.906 -48.062 -6.137 1 16.72 289 THR B O 1
ATOM 4581 N N . THR B 1 290 ? 36.5 -49.281 -7.75 1 16.41 290 THR B N 1
ATOM 4582 C CA . THR B 1 290 ? 37.5 -49.656 -8.734 1 16.41 290 THR B CA 1
ATOM 4583 C C . THR B 1 290 ? 37.875 -48.469 -9.602 1 16.41 290 THR B C 1
ATOM 4585 O O . THR B 1 290 ? 39.062 -48.156 -9.781 1 16.41 290 THR B O 1
ATOM 4588 N N . VAL B 1 291 ? 37.031 -48 -10.625 1 18.33 291 VAL B N 1
ATOM 4589 C CA . VAL B 1 291 ? 37.438 -48.25 -12 1 18.33 291 VAL B CA 1
ATOM 4590 C C . VAL B 1 291 ? 38.375 -47.125 -12.461 1 18.33 291 VAL B C 1
ATOM 4592 O O . VAL B 1 291 ? 38.219 -46 -12.047 1 18.33 291 VAL B O 1
ATOM 4595 N N . GLY B 1 292 ? 39.406 -47.438 -13.484 1 17.77 292 GLY B N 1
ATOM 4596 C CA . GLY B 1 292 ? 40.656 -47.188 -14.156 1 17.77 292 GLY B CA 1
ATOM 4597 C C . GLY B 1 292 ? 40.562 -46.125 -15.219 1 17.77 292 GLY B C 1
ATOM 4598 O O . GLY B 1 292 ? 41.594 -45.531 -15.625 1 17.77 292 GLY B O 1
ATOM 4599 N N . THR B 1 293 ? 39.469 -45.969 -16.094 1 17.67 293 THR B N 1
ATOM 4600 C CA . THR B 1 293 ? 39.844 -46.062 -17.5 1 17.67 293 THR B CA 1
ATOM 4601 C C . THR B 1 293 ? 40.719 -44.875 -17.891 1 17.67 293 THR B C 1
ATOM 4603 O O . THR B 1 293 ? 40.688 -43.844 -17.25 1 17.67 293 THR B O 1
ATOM 4606 N N . ASP B 1 294 ? 41.406 -44.969 -19.234 1 17.91 294 ASP B N 1
ATOM 4607 C CA . ASP B 1 294 ? 42.594 -44.781 -20.062 1 17.91 294 ASP B CA 1
ATOM 4608 C C . ASP B 1 294 ? 42.562 -43.469 -20.797 1 17.91 294 ASP B C 1
ATOM 4610 O O . ASP B 1 294 ? 43.594 -42.844 -21.047 1 17.91 294 ASP B O 1
ATOM 4614 N N . GLU B 1 295 ? 41.344 -43.031 -21.328 1 19.45 295 GLU B N 1
ATOM 4615 C CA . GLU B 1 295 ? 41.5 -42.781 -22.75 1 19.45 295 GLU B CA 1
ATOM 4616 C C . GLU B 1 295 ? 42.5 -41.656 -23.031 1 19.45 295 GLU B C 1
ATOM 4618 O O . GLU B 1 295 ? 42.719 -40.812 -22.172 1 19.45 295 GLU B O 1
ATOM 4623 N N . VAL B 1 296 ? 42.875 -41.562 -24.516 1 20.39 296 VAL B N 1
ATOM 4624 C CA . VAL B 1 296 ? 43.875 -41.406 -25.578 1 20.39 296 VAL B CA 1
ATOM 4625 C C . VAL B 1 296 ? 44.062 -39.906 -25.891 1 20.39 296 VAL B C 1
ATOM 4627 O O . VAL B 1 296 ? 43.125 -39.125 -25.828 1 20.39 296 VAL B O 1
ATOM 4630 N N . PRO B 1 297 ? 45.312 -39.562 -26.234 1 22.36 297 PRO B N 1
ATOM 4631 C CA . PRO B 1 297 ? 46.094 -38.344 -26.5 1 22.36 297 PRO B CA 1
ATOM 4632 C C . PRO B 1 297 ? 45.719 -37.688 -27.812 1 22.36 297 PRO B C 1
ATOM 4634 O O . PRO B 1 297 ? 46.375 -36.75 -28.25 1 22.36 297 PRO B O 1
ATOM 4637 N N . SER B 1 298 ? 44.406 -37.875 -28.359 1 18 298 SER B N 1
ATOM 4638 C CA . SER B 1 298 ? 44.406 -37.719 -29.812 1 18 298 SER B CA 1
ATOM 4639 C C . SER B 1 298 ? 45.062 -36.375 -30.219 1 18 298 SER B C 1
ATOM 4641 O O . SER B 1 298 ? 44.969 -35.406 -29.484 1 18 298 SER B O 1
ATOM 4643 N N . GLU B 1 299 ? 45.656 -36.469 -31.531 1 18.66 299 GLU B N 1
ATOM 4644 C CA . GLU B 1 299 ? 46.531 -35.875 -32.531 1 18.66 299 GLU B CA 1
ATOM 4645 C C . GLU B 1 299 ? 45.906 -34.656 -33.156 1 18.66 299 GLU B C 1
ATOM 4647 O O . GLU B 1 299 ? 44.75 -34.688 -33.562 1 18.66 299 GLU B O 1
ATOM 4652 N N . LYS B 1 300 ? 46.406 -33.531 -32.875 1 20.14 300 LYS B N 1
ATOM 4653 C CA . LYS B 1 300 ? 46.156 -32.156 -33.406 1 20.14 300 LYS B CA 1
ATOM 4654 C C . LYS B 1 300 ? 46.375 -32.125 -34.906 1 20.14 300 LYS B C 1
ATOM 4656 O O . LYS B 1 300 ? 46.688 -31.047 -35.438 1 20.14 300 LYS B O 1
ATOM 4661 N N . PRO B 1 301 ? 45.812 -33.156 -35.781 1 17.81 301 PRO B N 1
ATOM 4662 C CA . PRO B 1 301 ? 46.438 -33.062 -37.094 1 17.81 301 PRO B CA 1
ATOM 4663 C C . PRO B 1 301 ? 46.25 -31.688 -37.75 1 17.81 301 PRO B C 1
ATOM 4665 O O . PRO B 1 301 ? 47.219 -31.062 -38.219 1 17.81 301 PRO B O 1
ATOM 4668 N N . THR B 1 302 ? 45 -31.469 -38.344 1 18.2 302 THR B N 1
ATOM 4669 C CA . THR B 1 302 ? 44.875 -31.406 -39.781 1 18.2 302 THR B CA 1
ATOM 4670 C C . THR B 1 302 ? 45.281 -30.031 -40.312 1 18.2 302 THR B C 1
ATOM 4672 O O . THR B 1 302 ? 45.25 -29.047 -39.562 1 18.2 302 THR B O 1
ATOM 4675 N N . SER B 1 303 ? 45.438 -29.953 -41.781 1 18.47 303 SER B N 1
ATOM 4676 C CA . SER B 1 303 ? 46.062 -29.438 -42.969 1 18.47 303 SER B CA 1
ATOM 4677 C C . SER B 1 303 ? 45.375 -28.141 -43.438 1 18.47 303 SER B C 1
ATOM 4679 O O . SER B 1 303 ? 44.188 -27.984 -43.281 1 18.47 303 SER B O 1
ATOM 4681 N N . ALA B 1 304 ? 46.156 -27.141 -43.625 1 21.72 304 ALA B N 1
ATOM 4682 C CA . ALA B 1 304 ? 46.219 -25.766 -44.094 1 21.72 304 ALA B CA 1
ATOM 4683 C C . ALA B 1 304 ? 45.688 -25.672 -45.531 1 21.72 304 ALA B C 1
ATOM 4685 O O . ALA B 1 304 ? 46.344 -26.141 -46.469 1 21.72 304 ALA B O 1
ATOM 4686 N N . SER B 1 305 ? 44.375 -25.984 -45.781 1 18.61 305 SER B N 1
ATOM 4687 C CA . SER B 1 305 ? 43.906 -25.984 -47.188 1 18.61 305 SER B CA 1
ATOM 4688 C C . SER B 1 305 ? 44.312 -24.703 -47.906 1 18.61 305 SER B C 1
ATOM 4690 O O . SER B 1 305 ? 44.531 -23.672 -47.25 1 18.61 305 SER B O 1
ATOM 4692 N N . ALA B 1 306 ? 44.188 -24.781 -49.344 1 21.56 306 ALA B N 1
ATOM 4693 C CA . ALA B 1 306 ? 44.594 -24.406 -50.719 1 21.56 306 ALA B CA 1
ATOM 4694 C C . ALA B 1 306 ? 44 -23.062 -51.125 1 21.56 306 ALA B C 1
ATOM 4696 O O . ALA B 1 306 ? 42.844 -22.797 -50.875 1 21.56 306 ALA B O 1
ATOM 4697 N N . PRO B 1 307 ? 44.906 -22.047 -51.406 1 25.11 307 PRO B N 1
ATOM 4698 C CA . PRO B 1 307 ? 44.656 -20.688 -51.875 1 25.11 307 PRO B CA 1
ATOM 4699 C C . PRO B 1 307 ? 43.906 -20.656 -53.219 1 25.11 307 PRO B C 1
ATOM 4701 O O . PRO B 1 307 ? 44.344 -21.297 -54.188 1 25.11 307 PRO B O 1
ATOM 4704 N N . VAL B 1 308 ? 42.594 -20.812 -53.219 1 22.64 308 VAL B N 1
ATOM 4705 C CA . VAL B 1 308 ? 41.906 -20.844 -54.5 1 22.64 308 VAL B CA 1
ATOM 4706 C C . VAL B 1 308 ? 42.281 -19.625 -55.312 1 22.64 308 VAL B C 1
ATOM 4708 O O . VAL B 1 308 ? 42.656 -18.578 -54.781 1 22.64 308 VAL B O 1
ATOM 4711 N N . THR B 1 309 ? 42.438 -19.828 -56.75 1 20.41 309 THR B N 1
ATOM 4712 C CA . THR B 1 309 ? 42.844 -19.359 -58.094 1 20.41 309 THR B CA 1
ATOM 4713 C C . THR B 1 309 ? 42 -18.172 -58.531 1 20.41 309 THR B C 1
ATOM 4715 O O . THR B 1 309 ? 40.812 -18.125 -58.25 1 20.41 309 THR B O 1
ATOM 4718 N N . ALA B 1 310 ? 42.625 -17.016 -58.875 1 23.2 310 ALA B N 1
ATOM 4719 C CA . ALA B 1 310 ? 42.469 -15.672 -59.438 1 23.2 310 ALA B CA 1
ATOM 4720 C C . ALA B 1 310 ? 41.844 -15.734 -60.812 1 23.2 310 ALA B C 1
ATOM 4722 O O . ALA B 1 310 ? 41.688 -14.711 -61.469 1 23.2 310 ALA B O 1
ATOM 4723 N N . SER B 1 311 ? 40.938 -16.594 -61.25 1 19.92 311 SER B N 1
ATOM 4724 C CA . SER B 1 311 ? 40.781 -16.484 -62.719 1 19.92 311 SER B CA 1
ATOM 4725 C C . SER B 1 311 ? 40.188 -15.125 -63.094 1 19.92 311 SER B C 1
ATOM 4727 O O . SER B 1 311 ? 39.062 -14.82 -62.719 1 19.92 311 SER B O 1
ATOM 4729 N N . GLU B 1 312 ? 41 -13.992 -63.125 1 25.25 312 GLU B N 1
ATOM 4730 C CA . GLU B 1 312 ? 40.719 -12.734 -63.812 1 25.25 312 GLU B CA 1
ATOM 4731 C C . GLU B 1 312 ? 40.312 -12.969 -65.25 1 25.25 312 GLU B C 1
ATOM 4733 O O . GLU B 1 312 ? 41.094 -13.484 -66.062 1 25.25 312 GLU B O 1
ATOM 4738 N N . SER B 1 313 ? 39.125 -13.398 -65.562 1 23.06 313 SER B N 1
ATOM 4739 C CA . SER B 1 313 ? 38.688 -13.391 -67 1 23.06 313 SER B CA 1
ATOM 4740 C C . SER B 1 313 ? 38.938 -12.031 -67.625 1 23.06 313 SER B C 1
ATOM 4742 O O . SER B 1 313 ? 39.094 -11.023 -66.938 1 23.06 313 SER B O 1
ATOM 4744 N N . THR B 1 314 ? 38.438 -12.008 -69 1 25.59 314 THR B N 1
ATOM 4745 C CA . THR B 1 314 ? 38.594 -11.57 -70.375 1 25.59 314 THR B CA 1
ATOM 4746 C C . THR B 1 314 ? 38.125 -10.133 -70.562 1 25.59 314 THR B C 1
ATOM 4748 O O . THR B 1 314 ? 37.156 -9.719 -69.938 1 25.59 314 THR B O 1
ATOM 4751 N N . ASP B 1 315 ? 38.906 -9.367 -71.312 1 26.95 315 ASP B N 1
ATOM 4752 C CA . ASP B 1 315 ? 39.219 -8.203 -72.125 1 26.95 315 ASP B CA 1
ATOM 4753 C C . ASP B 1 315 ? 38.188 -8.062 -73.25 1 26.95 315 ASP B C 1
ATOM 4755 O O . ASP B 1 315 ? 38.219 -7.059 -74 1 26.95 315 ASP B O 1
ATOM 4759 N N . GLY B 1 316 ? 37.062 -8.547 -73.562 1 26.3 316 GLY B N 1
ATOM 4760 C CA . GLY B 1 316 ? 36.438 -7.633 -74.5 1 26.3 316 GLY B CA 1
ATOM 4761 C C . GLY B 1 316 ? 35.844 -6.398 -73.875 1 26.3 316 GLY B C 1
ATOM 4762 O O . GLY B 1 316 ? 35.531 -6.406 -72.688 1 26.3 316 GLY B O 1
#

Radius of gyration: 45.68 Å; Cα contacts (8 Å, |Δi|>4): 518; chains: 2; bounding box: 93×124×146 Å

Foldseek 3Di:
DPDPPPQPVCVVVVDPCLVAVLVVVLVVLVVVLVVLVVLLVLLVVLVVCVVVVHDDDPVSVVSNVCSVVSVVVNVVSVVVNVVSVVVRVVSNVVSVVCRVCVVVVVVVVVVVLLVVLQVLLLLLVLCPDPVNVVCCCVVPQQHPNDDNVLNVQLNVLSCLSPPDCPPPDDPVVVVVSPVLSPVLSVFLVVLHQDQNRPVVRDGSVRSNVVSVSRVPTCNPVPPPSDDPPPDPPDPPPPPPPVPDDDDDDDDDDPDYDDPDDDDDDDDDDDDDYDDDDDDDDDDDPDDDDDDDDDPDDDDDDDDPDPDDPDDPPDDD/DPDPPQQPVCVVVVDPCLVAVLVVVLVVLVVVLVVLVVLLVLLVVLVVCVVVVHDDDPVSVVSNVCSVVSVVVNVVSVVVNVVSVVVRVVSNVVSVVCRVCVVVVVVVVVVVLLVVLQVLLLLLVLCPDPVNVVCCCVVPQQHPNDDNVLNVQLNVLNCLSPPDCPPPDDPVVVVVSPVLSPVLSVFLVVLHQDQNRPVVRDGSVRSNVVSVSRVPTCNPVPPPSDDPPPDPPDPPPPPPPPPDDDDDDDDDDDDDDDDDDDDDDYDDDDDDDDDDDDDDDDDDPDDDDDDDDDDDPDDPDDDDDDDDDDPPDDDD

pLDDT: mean 72.49, std 33.91, range [14.36, 98.81]